Protein AF-A0A0D3I3T1-F1 (afdb_monomer_lite)

InterPro domains:
  IPR036770 Ankyrin repeat-containing domain superfamily [G3DSA:1.25.40.20] (66-417)
  IPR036770 Ankyrin repeat-containing domain superfamily [SSF48403] (87-408)
  IPR050745 Multifunctional regulatory proteins [PTHR24189] (67-410)

Sequence (497 aa):
MAERRPGEEHVLFGMAGRVDLELASVILEEWLPQAQRWRAQVVSTGERIQVRPAKLKTEIDAAAAASARAADAAAAVAAAAREHAEDDLYQACLNGDVELLSGALARGASPNLMIFNSWAEVPNGPELYEECVSVTYLACACDVSNRERVASPAEAARRGACVRRLLDFGADISHTERNNGAEGGCGRSYTRLDCVHPNNIMYVCVRRKLALCLEYLLSSLPPERRSEWLGLCENAWCCLLTRAIECSSYACLRLLLAAGADPNVKPDRTRPLLQLVAMKDVPEESGESPLAILQLLSSHGASRASVESHSLYTEETGRISLPGDPRVTAERILRLRIQAMEAAQGPPPPALARANAALDWLQTSSEWSTPLHHVALIGATRARKLLRGGADVHASSGDGPSPLSLANDLHAAGHAAVGPLGDQHVCEVARLVRAAAEPWTPQTHELFPDAARAHACDLLWPLARLANDPRLAGGPPQSAFVHAVLSHAITRGRPIA

Foldseek 3Di:
DDDDDDDDDDDDDPDPDPDPVVVVVVCCPVVVVVVVVVVVVCVPPVDPPPPPVVVVVVVVVVVVVVVVVVVVVVVVVLVVLQVVLQVLCLVCLQQLPLVSNVVSVVSVHQLQDWDFPQPPCPPDDPDGDGDTDGSLCSLLPPPPPDPDDLQDPVRLVSSLSSNLVSVVSPHDQPDDDDPPDDPDDDDDDDPDDPADDCSNSLNSCLLSLSLSSNLSVLVPDDLVCLCVVQVRPPQLQRHSLLSNLVNVNPSSNLSSLVSPRQQQRRSHVQDRSLLSLLLDPDPCVSPDDSLVVNVSSVVSPHDPVSHVVSVPVVVVVPDDDDPPPVVVVSNVSSVVSVVVSVVVCPPPDVVVVVVVVVVVVVVLCVQPPDPLLVLLADFPVVLLVCLQQLNDQQDGRPPHDGSLRSLVVLCVCQQVSQRPVHSVRSVNSSVLSNLSPAFDAPVNLSRAYPQLNVVLVVVVVVLVVVQPDPVCVPPDHSVCCRPPPSSVVRDRPDPPD

pLDDT: mean 71.01, std 19.5, range [26.64, 96.12]

Organism: Emiliania huxleyi (strain CCMP1516) (NCBI:txid280463)

Radius of gyration: 40.76 Å; chains: 1; bounding box: 96×96×100 Å

Secondary structure (DSSP, 8-state):
--------------------HHHHHHHHHHHHHHHHHHHHHHHHH-------HHHHHHHHHHHHHHHHHHHHHHHHHHHHHHHHHHHHHHHHHHHT-HHHHHHHHHTT--TTPEEEEE----TT-S---EEEEEHHHHHHH--SS-TT----HHHHHHHHHHHHHHHHTT--TT----------S------------TT-HHHHHHHTT-HHHHHHHHHHS-HHHHHHHHH--SSGGG-HHHHHHHTT-HHHHHHHHHTT--TT--TTSS--HHHHHHH----GGGSS-HHHHHHHHHHTT--SHHHHTHHHHTTTT-----TT-HHHHHHHHHHHHHHHHHHHH-SPPHHHHHHHHHHHHHHHHTT--SGGG-TTTS-HHHHHHHHHTT--SS--STTSPPHHHHHHHHHHHGGG---TT-HHHHHHHHHHHHHHHSPP-TTTGGGS-HHHHHHHHHHHHHHHHHHT-GGGTTSPPHHHHIIIIIHHH--SS----

Structure (mmCIF, N/CA/C/O backbone):
data_AF-A0A0D3I3T1-F1
#
_entry.id   AF-A0A0D3I3T1-F1
#
loop_
_atom_site.group_PDB
_atom_site.id
_atom_site.type_symbol
_atom_site.label_atom_id
_atom_site.label_alt_id
_atom_site.label_comp_id
_atom_site.label_asym_id
_atom_site.label_entity_id
_atom_site.label_seq_id
_atom_site.pdbx_PDB_ins_code
_atom_site.Cartn_x
_atom_site.Cartn_y
_atom_site.Cartn_z
_atom_site.occupancy
_atom_site.B_iso_or_equiv
_atom_site.auth_seq_id
_atom_site.auth_comp_id
_atom_site.auth_asym_id
_atom_site.auth_atom_id
_atom_site.pdbx_PDB_model_num
ATOM 1 N N . MET A 1 1 ? -61.893 -48.061 -14.935 1.00 34.00 1 MET A N 1
ATOM 2 C CA . MET A 1 1 ? -60.635 -48.377 -14.229 1.00 34.00 1 MET A CA 1
ATOM 3 C C . MET A 1 1 ? -60.004 -47.064 -13.801 1.00 34.00 1 MET A C 1
ATOM 5 O O . MET A 1 1 ? -59.701 -46.263 -14.668 1.00 34.00 1 MET A O 1
ATOM 9 N N . ALA A 1 2 ? -59.934 -46.865 -12.482 1.00 38.72 2 ALA A N 1
ATOM 10 C CA . ALA A 1 2 ? -59.168 -45.877 -11.712 1.00 38.72 2 ALA A CA 1
ATOM 11 C C . ALA A 1 2 ? -58.938 -44.473 -12.313 1.00 38.72 2 ALA A C 1
ATOM 13 O O . ALA A 1 2 ? -57.983 -44.227 -13.045 1.00 38.72 2 ALA A O 1
ATOM 14 N N . GLU A 1 3 ? -59.783 -43.542 -11.872 1.00 37.28 3 GLU A N 1
ATOM 15 C CA . GLU A 1 3 ? -59.591 -42.093 -11.911 1.00 37.28 3 GLU A CA 1
ATOM 16 C C . GLU A 1 3 ? -58.517 -41.646 -10.902 1.00 37.28 3 GLU A C 1
ATOM 18 O O . GLU A 1 3 ? -58.516 -42.095 -9.756 1.00 37.28 3 GLU A O 1
ATOM 23 N N . ARG A 1 4 ? -57.665 -40.690 -11.292 1.00 35.44 4 ARG A N 1
ATOM 24 C CA . ARG A 1 4 ? -57.062 -39.702 -10.381 1.00 35.44 4 ARG A CA 1
ATOM 25 C C . ARG A 1 4 ? -56.921 -38.368 -11.116 1.00 35.44 4 ARG A C 1
ATOM 27 O O . ARG A 1 4 ? -56.142 -38.260 -12.058 1.00 35.44 4 ARG A O 1
ATOM 34 N N . ARG A 1 5 ? -57.675 -37.360 -10.673 1.00 36.78 5 ARG A N 1
ATOM 35 C CA . ARG A 1 5 ? -57.412 -35.938 -10.941 1.00 36.78 5 ARG A CA 1
ATOM 36 C C . ARG A 1 5 ? -56.677 -35.359 -9.724 1.00 36.78 5 ARG A C 1
ATOM 38 O O . ARG A 1 5 ? -57.127 -35.624 -8.613 1.00 36.78 5 ARG A O 1
ATOM 45 N N . PRO A 1 6 ? -55.587 -34.592 -9.892 1.00 35.50 6 PRO A N 1
ATOM 46 C CA . PRO A 1 6 ? -54.998 -33.811 -8.816 1.00 35.50 6 PRO A CA 1
ATOM 47 C C . PRO A 1 6 ? -55.590 -32.399 -8.856 1.00 35.50 6 PRO A C 1
ATOM 49 O O . PRO A 1 6 ? -55.393 -31.656 -9.816 1.00 35.50 6 PRO A O 1
ATOM 52 N N . GLY A 1 7 ? -56.348 -32.046 -7.829 1.00 37.69 7 GLY A N 1
ATOM 53 C CA . GLY A 1 7 ? -56.941 -30.726 -7.695 1.00 37.69 7 GLY A CA 1
ATOM 54 C C . GLY A 1 7 ? -57.841 -30.698 -6.480 1.00 37.69 7 GLY A C 1
ATOM 55 O O . GLY A 1 7 ? -59.024 -30.950 -6.631 1.00 37.69 7 GLY A O 1
ATOM 56 N N . GLU A 1 8 ? -57.232 -30.481 -5.316 1.00 35.25 8 GLU A N 1
ATOM 57 C CA . GLU A 1 8 ? -57.795 -29.936 -4.072 1.00 35.25 8 GLU A CA 1
ATOM 58 C C . GLU A 1 8 ? -56.869 -30.357 -2.933 1.00 35.25 8 GLU A C 1
ATOM 60 O O . GLU A 1 8 ? -56.811 -31.529 -2.591 1.00 35.25 8 GLU A O 1
ATOM 65 N N . GLU A 1 9 ? -56.084 -29.410 -2.423 1.00 32.06 9 GLU A N 1
ATOM 66 C CA . GLU A 1 9 ? -55.739 -29.253 -1.005 1.00 32.06 9 GLU A CA 1
ATOM 67 C C . GLU A 1 9 ? -54.671 -28.159 -0.910 1.00 32.06 9 GLU A C 1
ATOM 69 O O . GLU A 1 9 ? -53.592 -28.293 -1.476 1.00 32.06 9 GLU A O 1
ATOM 74 N N . HIS A 1 10 ? -55.039 -27.039 -0.279 1.00 32.44 10 HIS A N 1
ATOM 75 C CA . HIS A 1 10 ? -54.213 -26.147 0.552 1.00 32.44 10 HIS A CA 1
ATOM 76 C C . HIS A 1 10 ? -54.800 -24.730 0.566 1.00 32.44 10 HIS A C 1
ATOM 78 O O . HIS A 1 10 ? -54.252 -23.817 -0.040 1.00 32.44 10 HIS A O 1
ATOM 84 N N . VAL A 1 11 ? -55.884 -24.532 1.324 1.00 31.34 11 VAL A N 1
ATOM 85 C CA . VAL A 1 11 ? -56.138 -23.271 2.040 1.00 31.34 11 VAL A CA 1
ATOM 86 C C . VAL A 1 11 ? -56.821 -23.614 3.372 1.00 31.34 11 VAL A C 1
ATOM 88 O O . VAL A 1 11 ? -57.722 -24.445 3.392 1.00 31.34 11 VAL A O 1
ATOM 91 N N . LEU A 1 12 ? -56.401 -22.920 4.441 1.00 27.12 12 LEU A N 1
ATOM 92 C CA . LEU A 1 12 ? -56.910 -22.890 5.829 1.00 27.12 12 LEU A CA 1
ATOM 93 C C . LEU A 1 12 ? -56.202 -23.799 6.853 1.00 27.12 12 LEU A C 1
ATOM 95 O O . LEU A 1 12 ? -56.675 -24.875 7.179 1.00 27.12 12 LEU A O 1
ATOM 99 N N . PHE A 1 13 ? -55.106 -23.294 7.432 1.00 27.11 13 PHE A N 1
ATOM 100 C CA . PHE A 1 13 ? -55.008 -23.012 8.878 1.00 27.11 13 PHE A CA 1
ATOM 101 C C . PHE A 1 13 ? -53.781 -22.117 9.128 1.00 27.11 13 PHE A C 1
ATOM 103 O O . PHE A 1 13 ? -52.691 -22.566 9.466 1.00 27.11 13 PHE A O 1
ATOM 110 N N . GLY A 1 14 ? -53.959 -20.814 8.910 1.00 30.58 14 GLY A N 1
ATOM 111 C CA . GLY A 1 14 ? -53.057 -19.795 9.431 1.00 30.58 14 GLY A CA 1
ATOM 112 C C . GLY A 1 14 ? -53.609 -19.288 10.756 1.00 30.58 14 GLY A C 1
ATOM 113 O O . GLY A 1 14 ? -54.561 -18.525 10.730 1.00 30.58 14 GLY A O 1
ATOM 114 N N . MET A 1 15 ? -53.035 -19.740 11.874 1.00 26.64 15 MET A N 1
ATOM 115 C CA . MET A 1 15 ? -52.923 -19.030 13.161 1.00 26.64 15 MET A CA 1
ATOM 116 C C . MET A 1 15 ? -51.925 -19.802 14.039 1.00 26.64 15 MET A C 1
ATOM 118 O O . MET A 1 15 ? -52.299 -20.547 14.938 1.00 26.64 15 MET A O 1
ATOM 122 N N . ALA A 1 16 ? -50.632 -19.654 13.748 1.00 29.39 16 ALA A N 1
ATOM 123 C CA . ALA A 1 16 ? -49.570 -20.060 14.663 1.00 29.39 16 ALA A CA 1
ATOM 124 C C . ALA A 1 16 ? -49.282 -18.886 15.608 1.00 29.39 16 ALA A C 1
ATOM 126 O O . ALA A 1 16 ? -48.418 -18.052 15.343 1.00 29.39 16 ALA A O 1
ATOM 127 N N . GLY A 1 17 ? -50.046 -18.795 16.697 1.00 30.80 17 GLY A N 1
ATOM 128 C CA . GLY A 1 17 ? -49.592 -18.061 17.873 1.00 30.80 17 GLY A CA 1
ATOM 129 C C . GLY A 1 17 ? -48.425 -18.831 18.483 1.00 30.80 17 GLY A C 1
ATOM 130 O O . GLY A 1 17 ? -48.539 -20.039 18.691 1.00 30.80 17 GLY A O 1
ATOM 131 N N . ARG A 1 18 ? -47.294 -18.158 18.721 1.00 33.62 18 ARG A N 1
ATOM 132 C CA . ARG A 1 18 ? -46.174 -18.712 19.492 1.00 33.62 18 ARG A CA 1
ATOM 133 C C . ARG A 1 18 ? -46.713 -19.140 20.857 1.00 33.62 18 ARG A C 1
ATOM 135 O O . ARG A 1 18 ? -47.002 -18.291 21.691 1.00 33.62 18 ARG A O 1
ATOM 142 N N . VAL A 1 19 ? -46.886 -20.442 21.058 1.00 35.81 19 VAL A N 1
ATOM 143 C CA . VAL A 1 19 ? -47.035 -20.998 22.401 1.00 35.81 19 VAL A CA 1
ATOM 144 C C . VAL A 1 19 ? -45.646 -20.958 23.013 1.00 35.81 19 VAL A C 1
ATOM 146 O O . VAL A 1 19 ? -44.702 -21.508 22.445 1.00 35.81 19 VAL A O 1
ATOM 149 N N . ASP A 1 20 ? -45.529 -20.235 24.118 1.00 41.88 20 ASP A N 1
ATOM 150 C CA . ASP A 1 20 ? -44.298 -20.098 24.878 1.00 41.88 20 ASP A CA 1
ATOM 151 C C . ASP A 1 20 ? -43.819 -21.491 25.315 1.00 41.88 20 ASP A C 1
ATOM 153 O O . ASP A 1 20 ? -44.543 -22.224 25.997 1.00 41.88 20 ASP A O 1
ATOM 157 N N . LEU A 1 21 ? -42.635 -21.902 24.855 1.00 37.28 21 LEU A N 1
ATOM 158 C CA . LEU A 1 21 ? -42.094 -23.242 25.114 1.00 37.28 21 LEU A CA 1
ATOM 159 C C . LEU A 1 21 ? -41.827 -23.462 26.613 1.00 37.28 21 LEU A C 1
ATOM 161 O O . LEU A 1 21 ? -41.865 -24.606 27.064 1.00 37.28 21 LEU A O 1
ATOM 165 N N . GLU A 1 22 ? -41.650 -22.386 27.388 1.00 38.66 22 GLU A N 1
ATOM 166 C CA . GLU A 1 22 ? -41.578 -22.442 28.853 1.00 38.66 22 GLU A CA 1
ATOM 167 C C . GLU A 1 22 ? -42.944 -22.692 29.504 1.00 38.66 22 GLU A C 1
ATOM 169 O O . GLU A 1 22 ? -43.049 -23.473 30.446 1.00 38.66 22 GLU A O 1
ATOM 174 N N . LEU A 1 23 ? -44.031 -22.125 28.970 1.00 40.09 23 LEU A N 1
ATOM 175 C CA . LEU A 1 23 ? -45.375 -22.410 29.483 1.00 40.09 23 LEU A CA 1
ATOM 176 C C . LEU A 1 23 ? -45.778 -23.861 29.174 1.00 40.09 23 LEU A C 1
ATOM 178 O O . LEU A 1 23 ? -46.395 -24.532 30.001 1.00 40.09 23 LEU A O 1
ATOM 182 N N . ALA A 1 24 ? -45.384 -24.376 28.006 1.00 36.97 24 ALA A N 1
ATOM 183 C CA . ALA A 1 24 ? -45.592 -25.775 27.645 1.00 36.97 24 ALA A CA 1
ATOM 184 C C . ALA A 1 24 ? -44.777 -26.742 28.526 1.00 36.97 24 ALA A C 1
ATOM 186 O O . ALA A 1 24 ? -45.283 -27.818 28.847 1.00 36.97 24 ALA A O 1
ATOM 187 N N . SER A 1 25 ? -43.558 -26.374 28.948 1.00 38.66 25 SER A N 1
ATOM 188 C CA . SER A 1 25 ? -42.744 -27.213 29.838 1.00 38.66 25 SER A CA 1
ATOM 189 C C . SER A 1 25 ? -43.266 -27.212 31.275 1.00 38.66 25 SER A C 1
ATOM 191 O O . SER A 1 25 ? -43.382 -28.285 31.857 1.00 38.66 25 SER A O 1
ATOM 193 N N . VAL A 1 26 ? -43.697 -26.065 31.815 1.00 46.62 26 VAL A N 1
ATOM 194 C CA . VAL A 1 26 ? -44.298 -25.980 33.161 1.00 46.62 26 VAL A CA 1
ATOM 195 C C . VAL A 1 26 ? -45.619 -26.751 33.225 1.00 46.62 26 VAL A C 1
ATOM 197 O O . VAL A 1 26 ? -45.852 -27.511 34.167 1.00 46.62 26 VAL A O 1
ATOM 200 N N . ILE A 1 27 ? -46.461 -26.645 32.189 1.00 45.12 27 ILE A N 1
ATOM 201 C CA . ILE A 1 27 ? -47.689 -27.446 32.089 1.00 45.12 27 ILE A CA 1
ATOM 202 C C . ILE A 1 27 ? -47.347 -28.942 32.017 1.00 45.12 27 ILE A C 1
ATOM 204 O O . ILE A 1 27 ? -47.999 -29.750 32.674 1.00 45.12 27 ILE A O 1
ATOM 208 N N . LEU A 1 28 ? -46.318 -29.337 31.263 1.00 43.00 28 LEU A N 1
ATOM 209 C CA . LEU A 1 28 ? -45.914 -30.741 31.165 1.00 43.00 28 LEU A CA 1
ATOM 210 C C . LEU A 1 28 ? -45.266 -31.278 32.449 1.00 43.00 28 LEU A C 1
ATOM 212 O O . LEU A 1 28 ? -45.499 -32.435 32.781 1.00 43.00 28 LEU A O 1
ATOM 216 N N . GLU A 1 29 ? -44.500 -30.488 33.197 1.00 48.00 29 GLU A N 1
ATOM 217 C CA . GLU A 1 29 ? -43.812 -30.966 34.402 1.00 48.00 29 GLU A CA 1
ATOM 218 C C . GLU A 1 29 ? -44.704 -30.983 35.648 1.00 48.00 29 GLU A C 1
ATOM 220 O O . GLU A 1 29 ? -44.623 -31.931 36.431 1.00 48.00 29 GLU A O 1
ATOM 225 N N . GLU A 1 30 ? -45.608 -30.014 35.823 1.00 55.38 30 GLU A N 1
ATOM 226 C CA . GLU A 1 30 ? -46.513 -30.011 36.981 1.00 55.38 30 GLU A CA 1
ATOM 227 C C . GLU A 1 30 ? -47.746 -30.899 36.778 1.00 55.38 30 GLU A C 1
ATOM 229 O O . GLU A 1 30 ? -48.161 -31.611 37.701 1.00 55.38 30 GLU A O 1
ATOM 234 N N . TRP A 1 31 ? -48.335 -30.916 35.576 1.00 59.38 31 TRP A N 1
ATOM 235 C CA . TRP A 1 31 ? -49.592 -31.641 35.364 1.00 59.38 31 TRP A CA 1
ATOM 236 C C . TRP A 1 31 ? -49.393 -33.107 35.008 1.00 59.38 31 TRP A C 1
ATOM 238 O O . TRP A 1 31 ? -50.275 -33.913 35.300 1.00 59.38 31 TRP A O 1
ATOM 248 N N . LEU A 1 32 ? -48.263 -33.505 34.417 1.00 59.28 32 LEU A N 1
ATOM 249 C CA . LEU A 1 32 ? -48.052 -34.901 34.029 1.00 59.28 32 LEU A CA 1
ATOM 250 C C . LEU A 1 32 ? -47.976 -35.851 35.240 1.00 59.28 32 LEU A C 1
ATOM 252 O O . LEU A 1 32 ? -48.652 -36.882 35.197 1.00 59.28 32 LEU A O 1
ATOM 256 N N . PRO A 1 33 ? -47.285 -35.531 36.354 1.00 68.38 33 PRO A N 1
ATOM 257 C CA . PRO A 1 33 ? -47.314 -36.364 37.556 1.00 68.38 33 PRO A CA 1
ATOM 258 C C . PRO A 1 33 ? -48.707 -36.422 38.197 1.00 68.38 33 PRO A C 1
ATOM 260 O O . PRO A 1 33 ? -49.120 -37.471 38.696 1.00 68.38 33 PRO A O 1
ATOM 263 N N . GLN A 1 34 ? -49.462 -35.321 38.166 1.00 65.25 34 GLN A N 1
ATOM 264 C CA . GLN A 1 34 ? -50.821 -35.259 38.714 1.00 65.25 34 GLN A CA 1
ATOM 265 C C . GLN A 1 34 ? -51.820 -36.046 37.854 1.00 65.25 34 GLN A C 1
ATOM 267 O O . GLN A 1 34 ? -52.599 -36.838 38.383 1.00 65.25 34 GLN A O 1
ATOM 272 N N . ALA A 1 35 ? -51.723 -35.929 36.530 1.00 54.09 35 ALA A N 1
ATOM 273 C CA . ALA A 1 35 ? -52.488 -36.710 35.567 1.00 54.09 35 ALA A CA 1
ATOM 274 C C . ALA A 1 35 ? -52.142 -38.205 35.648 1.00 54.09 35 ALA A C 1
ATOM 276 O O . ALA A 1 35 ? -53.032 -39.050 35.555 1.00 54.09 35 ALA A O 1
ATOM 277 N N . GLN A 1 36 ? -50.873 -38.554 35.884 1.00 65.31 36 GLN A N 1
ATOM 278 C CA . GLN A 1 36 ? -50.443 -39.934 36.121 1.00 65.31 36 GLN A CA 1
ATOM 279 C C . GLN A 1 36 ? -50.979 -40.487 37.449 1.00 65.31 36 GLN A C 1
ATOM 281 O O . GLN A 1 36 ? -51.445 -41.626 37.476 1.00 65.31 36 GLN A O 1
ATOM 286 N N . ARG A 1 37 ? -51.002 -39.688 38.527 1.00 66.81 37 ARG A N 1
ATOM 287 C CA . ARG A 1 37 ? -51.642 -40.069 39.801 1.00 66.81 37 ARG A CA 1
ATOM 288 C C . ARG A 1 37 ? -53.148 -40.258 39.646 1.00 66.81 37 ARG A C 1
ATOM 290 O O . ARG A 1 37 ? -53.671 -41.264 40.113 1.00 66.81 37 ARG A O 1
ATOM 297 N N . TRP A 1 38 ? -53.834 -39.360 38.939 1.00 57.38 38 TRP A N 1
ATOM 298 C CA . TRP A 1 38 ? -55.258 -39.514 38.628 1.00 57.38 38 TRP A CA 1
ATOM 299 C C . TRP A 1 38 ? -55.526 -40.762 37.795 1.00 57.38 38 TRP A C 1
ATOM 301 O O . TRP A 1 38 ? -56.447 -41.515 38.096 1.00 57.38 38 TRP A O 1
ATOM 311 N N . ARG A 1 39 ? -54.684 -41.044 36.798 1.00 53.66 39 ARG A N 1
ATOM 312 C CA . ARG A 1 39 ? -54.795 -42.257 35.986 1.00 53.66 39 ARG A CA 1
ATOM 313 C C . ARG A 1 39 ? -54.578 -43.520 36.822 1.00 53.66 39 ARG A C 1
ATOM 315 O O . ARG A 1 39 ? -55.339 -44.468 36.670 1.00 53.66 39 ARG A O 1
ATOM 322 N N . ALA A 1 40 ? -53.607 -43.523 37.734 1.00 63.38 40 ALA A N 1
ATOM 323 C CA . ALA A 1 40 ? -53.365 -44.639 38.650 1.00 63.38 40 ALA A CA 1
ATOM 324 C C . ALA A 1 40 ? -54.521 -44.845 39.646 1.00 63.38 40 ALA A C 1
ATOM 326 O O . ALA A 1 40 ? -54.896 -45.981 39.924 1.00 63.38 40 ALA A O 1
ATOM 327 N N . GLN A 1 41 ? -55.123 -43.759 40.136 1.00 57.47 41 GLN A N 1
ATOM 328 C CA . GLN A 1 41 ? -56.245 -43.800 41.073 1.00 57.47 41 GLN A CA 1
ATOM 329 C C . GLN A 1 41 ? -57.551 -44.255 40.401 1.00 57.47 41 GLN A C 1
ATOM 331 O O . GLN A 1 41 ? -58.281 -45.056 40.973 1.00 57.47 41 GLN A O 1
ATOM 336 N N . VAL A 1 42 ? -57.813 -43.829 39.159 1.00 52.62 42 VAL A N 1
ATOM 337 C CA . VAL A 1 42 ? -58.958 -44.300 38.352 1.00 52.62 42 VAL A CA 1
ATOM 338 C C . VAL A 1 42 ? -58.826 -45.786 38.002 1.00 52.62 42 VAL A C 1
ATOM 340 O O . VAL A 1 42 ? -59.821 -46.507 37.966 1.00 52.62 42 VAL A O 1
ATOM 343 N N . VAL A 1 43 ? -57.600 -46.263 37.765 1.00 61.03 43 VAL A N 1
ATOM 344 C CA . VAL A 1 43 ? -57.332 -47.681 37.484 1.00 61.03 43 VAL A CA 1
ATOM 345 C C . VAL A 1 43 ? -57.477 -48.552 38.738 1.00 61.03 43 VAL A C 1
ATOM 347 O O . VAL A 1 43 ? -57.888 -49.703 38.614 1.00 61.03 43 VAL A O 1
ATOM 350 N N . SER A 1 44 ? -57.182 -48.035 39.936 1.00 54.41 44 SER A N 1
ATOM 351 C CA . SER A 1 44 ? -57.206 -48.836 41.168 1.00 54.41 44 SER A CA 1
ATOM 352 C C . SER A 1 44 ? -58.573 -48.928 41.851 1.00 54.41 44 SER A C 1
ATOM 354 O O . SER A 1 44 ? -58.830 -49.928 42.517 1.00 54.41 44 SER A O 1
ATOM 356 N N . THR A 1 45 ? -59.462 -47.940 41.695 1.00 55.41 45 THR A N 1
ATOM 357 C CA . THR A 1 45 ? -60.760 -47.931 42.401 1.00 55.41 45 THR A CA 1
ATOM 358 C C . THR A 1 45 ? -61.943 -48.408 41.562 1.00 55.41 45 THR A C 1
ATOM 360 O O . THR A 1 45 ? -62.996 -48.698 42.124 1.00 55.41 45 THR A O 1
ATOM 363 N N . GLY A 1 46 ? -61.815 -48.506 40.232 1.00 44.66 46 GLY A N 1
ATOM 364 C CA . GLY A 1 46 ? -62.894 -48.967 39.342 1.00 44.66 46 GLY A CA 1
ATOM 365 C C . GLY A 1 46 ? -64.133 -48.056 39.291 1.00 44.66 46 GLY A C 1
ATOM 366 O O . GLY A 1 46 ? -65.071 -48.330 38.541 1.00 44.66 46 GLY A O 1
ATOM 367 N N . GLU A 1 47 ? -64.148 -46.955 40.045 1.00 45.81 47 GLU A N 1
ATOM 368 C CA . GLU A 1 47 ? -65.221 -45.970 40.020 1.00 45.81 47 GLU A CA 1
ATOM 369 C C . GLU A 1 47 ? -65.080 -45.064 38.793 1.00 45.81 47 GLU A C 1
ATOM 371 O O . GLU A 1 47 ? -64.076 -44.376 38.594 1.00 45.81 47 GLU A O 1
ATOM 376 N N . ARG A 1 48 ? -66.131 -45.022 37.965 1.00 46.59 48 ARG A N 1
ATOM 377 C CA . ARG A 1 48 ? -66.298 -43.987 36.939 1.00 46.59 48 ARG A CA 1
ATOM 378 C C . ARG A 1 48 ? -66.433 -42.636 37.637 1.00 46.59 48 ARG A C 1
ATOM 380 O O . ARG A 1 48 ? -67.536 -42.233 38.001 1.00 46.59 48 ARG A O 1
ATOM 387 N N . ILE A 1 49 ? -65.322 -41.923 37.796 1.00 51.03 49 ILE A N 1
ATOM 388 C CA . ILE A 1 49 ? -65.335 -40.543 38.275 1.00 51.03 49 ILE A CA 1
ATOM 389 C C . ILE A 1 49 ? -66.083 -39.706 37.229 1.00 51.03 49 ILE A C 1
ATOM 391 O O . ILE A 1 49 ? -65.553 -39.394 36.163 1.00 51.03 49 ILE A O 1
ATOM 395 N N . GLN A 1 50 ? -67.338 -39.348 37.516 1.00 53.09 50 GLN A N 1
ATOM 396 C CA . GLN A 1 50 ? -68.041 -38.300 36.781 1.00 53.09 50 GLN A CA 1
ATOM 397 C C . GLN A 1 50 ? -67.385 -36.963 37.132 1.00 53.09 50 GLN A C 1
ATOM 399 O O . GLN A 1 50 ? -67.834 -36.240 38.023 1.00 53.09 50 GLN A O 1
ATOM 404 N N . VAL A 1 51 ? -66.296 -36.630 36.441 1.00 51.00 51 VAL A N 1
ATOM 405 C CA . VAL A 1 51 ? -65.734 -35.283 36.494 1.00 51.00 51 VAL A CA 1
ATOM 406 C C . VAL A 1 51 ? -66.779 -34.362 35.880 1.00 51.00 51 VAL A C 1
ATOM 408 O O . VAL A 1 51 ? -67.007 -34.392 34.673 1.00 51.00 51 VAL A O 1
ATOM 411 N N . ARG A 1 52 ? -67.472 -33.580 36.715 1.00 61.06 52 ARG A N 1
ATOM 412 C CA . ARG A 1 52 ? -68.411 -32.559 36.239 1.00 61.06 52 ARG A CA 1
ATOM 4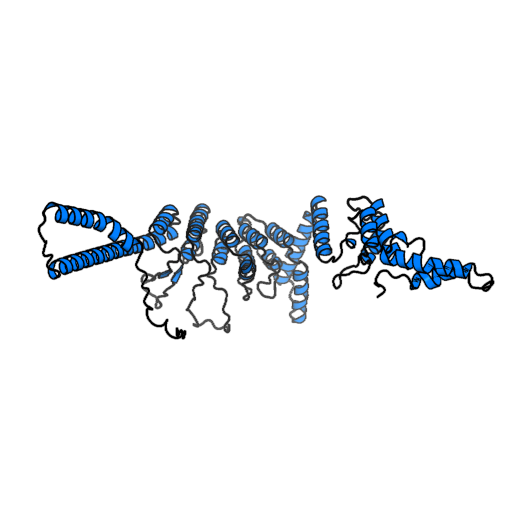13 C C . ARG A 1 52 ? -67.593 -31.523 35.460 1.00 61.06 52 ARG A C 1
ATOM 415 O O . ARG A 1 52 ? -66.838 -30.789 36.102 1.00 61.06 52 ARG A O 1
ATOM 422 N N . PRO A 1 53 ? -67.735 -31.420 34.125 1.00 66.25 53 PRO A N 1
ATOM 423 C CA . PRO A 1 53 ? -66.850 -30.596 33.294 1.00 66.25 53 PRO A CA 1
ATOM 424 C C . PRO A 1 53 ? -66.826 -29.125 33.727 1.00 66.25 53 PRO A C 1
ATOM 426 O O . PRO A 1 53 ? -65.802 -28.458 33.625 1.00 66.25 53 PRO A O 1
ATOM 429 N N . ALA A 1 54 ? -67.941 -28.645 34.286 1.00 70.62 54 ALA A N 1
ATOM 430 C CA . ALA A 1 54 ? -68.067 -27.295 34.819 1.00 70.62 54 ALA A CA 1
ATOM 431 C C . ALA A 1 54 ? -67.105 -27.005 35.985 1.00 70.62 54 ALA A C 1
ATOM 433 O O . ALA A 1 54 ? -66.532 -25.923 36.022 1.00 70.62 54 ALA A O 1
ATOM 434 N N . LYS A 1 55 ? -66.889 -27.961 36.904 1.00 74.75 55 LYS A N 1
ATOM 435 C CA . LYS A 1 55 ? -66.020 -27.757 38.075 1.00 74.75 55 LYS A CA 1
ATOM 436 C C . LYS A 1 55 ? -64.539 -27.730 37.680 1.00 74.75 55 LYS A C 1
ATOM 438 O O . LYS A 1 55 ? -63.797 -26.869 38.139 1.00 74.75 55 LYS A O 1
ATOM 443 N N . LEU A 1 56 ? -64.139 -28.625 36.774 1.00 70.88 56 LEU A N 1
ATOM 444 C CA . LEU A 1 56 ? -62.771 -28.659 36.252 1.00 70.88 56 LEU A CA 1
ATOM 445 C C . LEU A 1 56 ? -62.445 -27.379 35.469 1.00 70.88 56 LEU A C 1
ATOM 447 O O . LEU A 1 56 ? -61.375 -26.808 35.646 1.00 70.88 56 LEU A O 1
ATOM 451 N N . LYS A 1 57 ? -63.392 -26.889 34.658 1.00 75.44 57 LYS A N 1
ATOM 452 C CA . LYS A 1 57 ? -63.232 -25.621 33.940 1.00 75.44 57 LYS A CA 1
ATOM 453 C C . LYS A 1 57 ? -63.036 -24.444 34.901 1.00 75.44 57 LYS A C 1
ATOM 455 O O . LYS A 1 57 ? -62.099 -23.682 34.718 1.00 75.44 57 LYS A O 1
ATOM 460 N N . THR A 1 58 ? -63.844 -24.337 35.960 1.00 79.94 58 THR A N 1
ATOM 461 C CA . THR A 1 58 ? -63.682 -23.257 36.951 1.00 79.94 58 THR A CA 1
ATOM 462 C C . THR A 1 58 ? -62.351 -23.307 37.699 1.00 79.94 58 THR A C 1
ATOM 464 O O . THR A 1 58 ? -61.806 -22.258 38.022 1.00 79.94 58 THR A O 1
ATOM 467 N N . GLU A 1 59 ? -61.811 -24.497 37.969 1.00 76.50 59 GLU A N 1
ATOM 468 C CA . GLU A 1 59 ? -60.508 -24.646 38.633 1.00 76.50 59 GLU A CA 1
ATOM 469 C C . GLU A 1 59 ? -59.346 -24.291 37.690 1.00 76.50 59 GLU A C 1
ATOM 471 O O . GLU A 1 59 ? -58.418 -23.602 38.111 1.00 76.50 59 GLU A O 1
ATOM 476 N N . ILE A 1 60 ? -59.430 -24.670 36.408 1.00 75.19 60 ILE A N 1
ATOM 477 C CA . ILE A 1 60 ? -58.465 -24.264 35.370 1.00 75.19 60 ILE A CA 1
ATOM 478 C C . ILE A 1 60 ? -58.490 -22.746 35.172 1.00 75.19 60 ILE A C 1
ATOM 480 O O . ILE A 1 60 ? -57.437 -22.111 35.191 1.00 75.19 60 ILE A O 1
ATOM 484 N N . ASP A 1 61 ? -59.678 -22.153 35.039 1.00 81.19 61 ASP A N 1
ATOM 485 C CA . ASP A 1 61 ? -59.836 -20.708 34.852 1.00 81.19 61 ASP A CA 1
ATOM 486 C C . ASP A 1 61 ? -59.309 -19.933 36.081 1.00 81.19 61 ASP A C 1
ATOM 488 O O . ASP A 1 61 ? -58.647 -18.903 35.940 1.00 81.19 61 ASP A O 1
ATOM 492 N N . ALA A 1 62 ? -59.527 -20.448 37.299 1.00 81.75 62 ALA A N 1
ATOM 493 C CA . ALA A 1 62 ? -58.998 -19.857 38.529 1.00 81.75 62 ALA A CA 1
ATOM 494 C C . ALA A 1 62 ? -57.466 -19.966 38.635 1.00 81.75 62 ALA A C 1
ATOM 496 O O . ALA A 1 62 ? -56.818 -19.005 39.058 1.00 81.75 62 ALA A O 1
ATOM 497 N N . ALA A 1 63 ? -56.881 -21.100 38.234 1.00 74.56 63 ALA A N 1
ATOM 498 C CA . ALA A 1 63 ? -55.431 -21.289 38.196 1.00 74.56 63 ALA A CA 1
ATOM 499 C C . ALA A 1 63 ? -54.772 -20.382 37.145 1.00 74.56 63 ALA A C 1
ATOM 501 O O . ALA A 1 63 ? -53.772 -19.729 37.441 1.00 74.56 63 ALA A O 1
ATOM 502 N N . ALA A 1 64 ? -55.380 -20.253 35.962 1.00 76.75 64 ALA A N 1
ATOM 503 C CA . ALA A 1 64 ? -54.934 -19.326 34.925 1.00 76.75 64 ALA A CA 1
ATOM 504 C C . ALA A 1 64 ? -54.988 -17.866 35.412 1.00 76.75 64 ALA A C 1
ATOM 506 O O . ALA A 1 64 ? -54.024 -17.122 35.246 1.00 76.75 64 ALA A O 1
ATOM 507 N N . ALA A 1 65 ? -56.063 -17.464 36.099 1.00 84.19 65 ALA A N 1
ATOM 508 C CA . ALA A 1 65 ? -56.183 -16.123 36.678 1.00 84.19 65 ALA A CA 1
ATOM 509 C C . ALA A 1 65 ? -55.213 -15.869 37.851 1.00 84.19 65 ALA A C 1
ATOM 511 O O . ALA A 1 65 ? -54.827 -14.727 38.108 1.00 84.19 65 ALA A O 1
ATOM 512 N N . ALA A 1 66 ? -54.833 -16.901 38.608 1.00 81.88 66 ALA A N 1
ATOM 513 C CA . ALA A 1 66 ? -53.805 -16.794 39.644 1.00 81.88 66 ALA A CA 1
ATOM 514 C C . ALA A 1 66 ? -52.401 -16.660 39.033 1.00 81.88 66 ALA A C 1
ATOM 516 O O . ALA A 1 66 ? -51.637 -15.801 39.467 1.00 81.88 66 ALA A O 1
ATOM 517 N N . SER A 1 67 ? -52.101 -17.443 37.994 1.00 79.88 67 SER A N 1
ATOM 518 C CA . SER A 1 67 ? -50.848 -17.357 37.237 1.00 79.88 67 SER A CA 1
ATOM 519 C C . SER A 1 67 ? -50.686 -15.990 36.565 1.00 79.88 67 SER A C 1
ATOM 521 O O . SER A 1 67 ? -49.643 -15.361 36.725 1.00 79.88 67 SER A O 1
ATOM 523 N N . ALA A 1 68 ? -51.742 -15.464 35.934 1.00 82.69 68 ALA A N 1
ATOM 524 C CA . ALA A 1 68 ? -51.734 -14.122 35.347 1.00 82.69 68 ALA A CA 1
ATOM 525 C C . ALA A 1 68 ? -51.445 -13.031 36.395 1.00 82.69 68 ALA A C 1
ATOM 527 O O . ALA A 1 68 ? -50.559 -12.209 36.198 1.00 82.69 68 ALA A O 1
ATOM 528 N N . ARG A 1 69 ? -52.103 -13.077 37.564 1.00 86.44 69 ARG A N 1
ATOM 529 C CA . ARG A 1 69 ? -51.839 -12.116 38.654 1.00 86.44 69 ARG A CA 1
ATOM 530 C C . ARG A 1 69 ? -50.425 -12.223 39.227 1.00 86.44 69 ARG A C 1
ATOM 532 O O . ARG A 1 69 ? -49.863 -11.210 39.631 1.00 86.44 69 ARG A O 1
ATOM 539 N N . ALA A 1 70 ? -49.857 -13.427 39.283 1.00 80.62 70 ALA A N 1
ATOM 540 C CA . ALA A 1 70 ? -48.472 -13.625 39.705 1.00 80.62 70 ALA A CA 1
ATOM 541 C C . ALA A 1 70 ? -47.483 -13.055 38.674 1.00 80.62 70 ALA A C 1
ATOM 543 O O . ALA A 1 70 ? -46.503 -12.425 39.067 1.00 80.62 70 ALA A O 1
ATOM 544 N N . ALA A 1 71 ? -47.768 -13.215 37.377 1.00 80.44 71 ALA A N 1
ATOM 545 C CA . ALA A 1 71 ? -46.985 -12.609 36.304 1.00 80.44 71 ALA A CA 1
ATOM 546 C C . ALA A 1 71 ? -47.058 -11.072 36.342 1.00 80.44 71 ALA A C 1
ATOM 548 O O . ALA A 1 71 ? -46.019 -10.417 36.285 1.00 80.44 71 ALA A O 1
ATOM 549 N N . ASP A 1 72 ? -48.249 -10.498 36.542 1.00 84.81 72 ASP A N 1
ATOM 550 C CA . ASP A 1 72 ? -48.434 -9.047 36.676 1.00 84.81 72 ASP A CA 1
ATOM 551 C C . ASP A 1 72 ? -47.695 -8.490 37.904 1.00 84.81 72 ASP A C 1
ATOM 553 O O . ASP A 1 72 ? -47.035 -7.453 37.827 1.00 84.81 72 ASP A O 1
ATOM 557 N N . ALA A 1 73 ? -47.751 -9.194 39.041 1.00 82.75 73 ALA A N 1
ATOM 558 C CA . ALA A 1 73 ? -47.024 -8.805 40.248 1.00 82.75 73 ALA A CA 1
ATOM 559 C C . ALA A 1 73 ? -45.499 -8.883 40.054 1.00 82.75 73 ALA A C 1
ATOM 561 O O . ALA A 1 73 ? -44.781 -7.980 40.481 1.00 82.75 73 ALA A O 1
ATOM 562 N N . ALA A 1 74 ? -44.997 -9.922 39.379 1.00 76.88 74 ALA A N 1
ATOM 563 C CA . ALA A 1 74 ? -43.579 -10.044 39.047 1.00 76.88 74 ALA A CA 1
ATOM 564 C C . ALA A 1 74 ? -43.121 -8.934 38.085 1.00 76.88 74 ALA A C 1
ATOM 566 O O . ALA A 1 74 ? -42.055 -8.351 38.288 1.00 76.88 74 ALA A O 1
ATOM 567 N N . ALA A 1 75 ? -43.945 -8.585 37.092 1.00 78.88 75 ALA A N 1
ATOM 568 C CA . ALA A 1 75 ? -43.685 -7.474 36.181 1.00 78.88 75 ALA A CA 1
ATOM 569 C C . ALA A 1 75 ? -43.661 -6.122 36.915 1.00 78.88 75 ALA A C 1
ATOM 571 O O . ALA A 1 75 ? -42.780 -5.305 36.656 1.00 78.88 75 ALA A O 1
ATOM 572 N N . ALA A 1 76 ? -44.567 -5.902 37.874 1.00 81.25 76 ALA A N 1
ATOM 573 C CA . ALA A 1 76 ? -44.586 -4.692 38.696 1.00 81.25 76 ALA A CA 1
ATOM 574 C C . ALA A 1 76 ? -43.341 -4.573 39.596 1.00 81.25 76 ALA A C 1
ATOM 576 O O . ALA A 1 76 ? -42.752 -3.496 39.691 1.00 81.25 76 ALA A O 1
ATOM 577 N N . VAL A 1 77 ? -42.893 -5.675 40.210 1.00 81.31 77 VAL A N 1
ATOM 578 C CA . VAL A 1 77 ? -41.650 -5.699 41.005 1.00 81.31 77 VAL A CA 1
ATOM 579 C C . VAL A 1 77 ? -40.426 -5.447 40.120 1.00 81.31 77 VAL A C 1
ATOM 581 O O . VAL A 1 77 ? -39.545 -4.683 40.510 1.00 81.31 77 VAL A O 1
ATOM 584 N N . ALA A 1 78 ? -40.380 -6.028 38.918 1.00 78.38 78 ALA A N 1
ATOM 585 C CA . ALA A 1 78 ? -39.304 -5.783 37.959 1.00 78.38 78 ALA A CA 1
ATOM 586 C C . ALA A 1 78 ? -39.277 -4.323 37.470 1.00 78.38 78 ALA A C 1
ATOM 588 O O . ALA A 1 78 ? -38.200 -3.747 37.331 1.00 78.38 78 ALA A O 1
ATOM 589 N N . ALA A 1 79 ? -40.444 -3.705 37.258 1.00 78.44 79 ALA A N 1
ATOM 590 C CA . ALA A 1 79 ? -40.550 -2.298 36.878 1.00 78.44 79 ALA A CA 1
ATOM 591 C C . ALA A 1 79 ? -40.051 -1.359 37.990 1.00 78.44 79 ALA A C 1
ATOM 593 O O . ALA A 1 79 ? -39.233 -0.485 37.719 1.00 78.44 79 ALA A O 1
ATOM 594 N N . ALA A 1 80 ? -40.458 -1.587 39.244 1.00 79.94 80 ALA A N 1
ATOM 595 C CA . ALA A 1 80 ? -39.984 -0.797 40.384 1.00 79.94 80 ALA A CA 1
ATOM 596 C C . ALA A 1 80 ? -38.474 -0.982 40.637 1.00 79.94 80 ALA A C 1
ATOM 598 O O . ALA A 1 80 ? -37.759 -0.025 40.930 1.00 79.94 80 ALA A O 1
ATOM 599 N N . ALA A 1 81 ? -37.961 -2.209 40.483 1.00 80.56 81 ALA A N 1
ATOM 600 C CA . ALA A 1 81 ? -36.528 -2.480 40.583 1.00 80.56 81 ALA A CA 1
ATOM 601 C C . ALA A 1 81 ? -35.724 -1.770 39.483 1.00 80.56 81 ALA A C 1
ATOM 603 O O . ALA A 1 81 ? -34.596 -1.344 39.731 1.00 80.56 81 ALA A O 1
ATOM 604 N N . ARG A 1 82 ? -36.306 -1.623 38.287 1.00 83.69 82 ARG A N 1
ATOM 605 C CA . ARG A 1 82 ? -35.698 -0.903 37.169 1.00 83.69 82 ARG A CA 1
ATOM 606 C C . ARG A 1 82 ? -35.645 0.605 37.406 1.00 83.69 82 ARG A C 1
ATOM 608 O O . ARG A 1 82 ? -34.598 1.183 37.157 1.00 83.69 82 ARG A O 1
ATOM 615 N N . GLU A 1 83 ? -36.715 1.219 37.908 1.00 83.25 83 GLU A N 1
ATOM 616 C CA . GLU A 1 83 ? -36.747 2.660 38.218 1.00 83.25 83 GLU A CA 1
ATOM 617 C C . GLU A 1 83 ? -35.653 3.032 39.233 1.00 83.25 83 GLU A C 1
ATOM 619 O O . GLU A 1 83 ? -34.826 3.903 38.975 1.00 83.25 83 GLU A O 1
ATOM 624 N N . HIS A 1 84 ? -35.531 2.265 40.323 1.00 84.62 84 HIS A N 1
ATOM 625 C CA . HIS A 1 84 ? -34.430 2.441 41.277 1.00 84.62 84 HIS A CA 1
ATOM 626 C C . HIS A 1 84 ? -33.047 2.189 40.661 1.00 84.62 84 HIS A C 1
ATOM 628 O O . HIS A 1 84 ? -32.080 2.864 41.006 1.00 84.62 84 HIS A O 1
ATOM 634 N N . ALA A 1 85 ? -32.931 1.226 39.742 1.00 88.00 85 ALA A N 1
ATOM 635 C CA . ALA A 1 85 ? -31.676 0.975 39.046 1.00 88.00 85 ALA A CA 1
ATOM 636 C C . ALA A 1 85 ? -31.294 2.126 38.097 1.00 88.00 85 ALA A C 1
ATOM 638 O O . ALA A 1 85 ? -30.108 2.386 37.920 1.00 88.00 85 ALA A O 1
ATOM 639 N N . GLU A 1 86 ? -32.262 2.821 37.503 1.00 86.88 86 GLU A N 1
ATOM 640 C CA . GLU A 1 86 ? -32.042 3.987 36.642 1.00 86.88 86 GLU A CA 1
ATOM 641 C C . GLU A 1 86 ? -31.569 5.214 37.453 1.00 86.88 86 GLU A C 1
ATOM 643 O O . GLU A 1 86 ? -30.609 5.877 37.048 1.00 86.88 86 GLU A O 1
ATOM 648 N N . ASP A 1 87 ? -32.123 5.437 38.649 1.00 87.19 87 ASP A N 1
ATOM 649 C CA . ASP A 1 87 ? -31.629 6.449 39.599 1.00 87.19 87 ASP A CA 1
ATOM 650 C C . ASP A 1 87 ? -30.208 6.138 40.100 1.00 87.19 87 ASP A C 1
ATOM 652 O O . ASP A 1 87 ? -29.336 7.014 40.136 1.00 87.19 87 ASP A O 1
ATOM 656 N N . ASP A 1 88 ? -29.941 4.875 40.447 1.00 87.31 88 ASP A N 1
ATOM 657 C CA . ASP A 1 88 ? -28.606 4.427 40.852 1.00 87.31 88 ASP A CA 1
ATOM 658 C C . ASP A 1 88 ? -27.595 4.587 39.709 1.00 87.31 88 ASP A C 1
ATOM 660 O O . ASP A 1 88 ? -26.451 4.981 39.947 1.00 87.31 88 ASP A O 1
ATOM 664 N N . LEU A 1 89 ? -28.009 4.323 38.462 1.00 85.62 89 LEU A N 1
ATOM 665 C CA . LEU A 1 89 ? -27.186 4.529 37.269 1.00 85.62 89 LEU A CA 1
ATOM 666 C C . LEU A 1 89 ? -26.801 6.007 37.125 1.00 85.62 89 LEU A C 1
ATOM 668 O O . LEU A 1 89 ? -25.632 6.321 36.889 1.00 85.62 89 LEU A O 1
ATOM 672 N N . TYR A 1 90 ? -27.758 6.916 37.318 1.00 83.75 90 TYR A N 1
ATOM 673 C CA . TYR A 1 90 ? -27.516 8.357 37.281 1.00 83.75 90 TYR A CA 1
ATOM 674 C C . TYR A 1 90 ? -26.515 8.806 38.350 1.00 83.75 90 TYR A C 1
ATOM 676 O O . TYR A 1 90 ? -25.517 9.465 38.038 1.00 83.75 90 TYR A O 1
ATOM 684 N N . GLN A 1 91 ? -26.744 8.409 39.604 1.00 83.19 91 GLN A N 1
ATOM 685 C CA . GLN A 1 91 ? -25.863 8.757 40.720 1.00 83.19 91 GLN A CA 1
ATOM 686 C C . GLN A 1 91 ? -24.464 8.156 40.553 1.00 83.19 91 GLN A C 1
ATOM 688 O O . GLN A 1 91 ? -23.462 8.814 40.847 1.00 83.19 91 GLN A O 1
ATOM 693 N N . ALA A 1 92 ? -24.369 6.934 40.028 1.00 84.38 92 ALA A N 1
ATOM 694 C CA . ALA A 1 92 ? -23.097 6.296 39.726 1.00 84.38 92 ALA A CA 1
ATOM 695 C C . ALA A 1 92 ? -22.298 7.077 38.674 1.00 84.38 92 ALA A C 1
ATOM 697 O O . ALA A 1 92 ? -21.102 7.313 38.859 1.00 84.38 92 ALA A O 1
ATOM 698 N N . CYS A 1 93 ? -22.951 7.540 37.603 1.00 80.75 93 CYS A N 1
ATOM 699 C CA . CYS A 1 93 ? -22.314 8.360 36.572 1.00 80.75 93 CYS A CA 1
ATOM 700 C C . CYS A 1 93 ? -21.867 9.729 37.091 1.00 80.75 93 CYS A C 1
ATOM 702 O O . CYS A 1 93 ? -20.768 10.171 36.751 1.00 80.75 93 CYS A O 1
ATOM 704 N N . LEU A 1 94 ? -22.675 10.379 37.935 1.00 78.44 94 LEU A N 1
ATOM 705 C CA . LEU A 1 94 ? -22.319 11.654 38.563 1.00 78.44 94 LEU A CA 1
ATOM 706 C C . LEU A 1 94 ? -21.079 11.534 39.454 1.00 78.44 94 LEU A C 1
ATOM 708 O O . LEU A 1 94 ? -20.184 12.378 39.390 1.00 78.44 94 LEU A O 1
ATOM 712 N N . ASN A 1 95 ? -21.008 10.470 40.254 1.00 81.19 95 ASN A N 1
ATOM 713 C CA . ASN A 1 95 ? -19.933 10.266 41.225 1.00 81.19 95 ASN A CA 1
ATOM 714 C C . ASN A 1 95 ? -18.700 9.553 40.637 1.00 81.19 95 ASN A C 1
ATOM 716 O O . ASN A 1 95 ? -17.633 9.536 41.258 1.00 81.19 95 ASN A O 1
ATOM 720 N N . GLY A 1 96 ? -18.818 8.977 39.437 1.00 81.44 96 GLY A N 1
ATOM 721 C CA . GLY A 1 96 ? -17.790 8.121 38.845 1.00 81.44 96 GLY A CA 1
ATOM 722 C C . GLY A 1 96 ? -17.602 6.801 39.607 1.00 81.44 96 GLY A C 1
ATOM 723 O O . GLY A 1 96 ? -16.472 6.313 39.696 1.00 81.44 96 GLY A O 1
ATOM 724 N N . ASP A 1 97 ? -18.674 6.260 40.193 1.00 87.19 97 ASP A N 1
ATOM 725 C CA . ASP A 1 97 ? -18.669 5.011 40.963 1.00 87.19 97 ASP A CA 1
ATOM 726 C C . ASP A 1 97 ? -18.947 3.807 40.048 1.00 87.19 97 ASP A C 1
ATOM 728 O O . ASP A 1 97 ? -20.080 3.536 39.651 1.00 87.19 97 ASP A O 1
ATOM 732 N N . VAL A 1 98 ? -17.887 3.074 39.708 1.00 86.69 98 VAL A N 1
ATOM 733 C CA . VAL A 1 98 ? -17.938 1.938 38.773 1.00 86.69 98 VAL A CA 1
ATOM 734 C C . VAL A 1 98 ? -18.702 0.739 39.350 1.00 86.69 98 VAL A C 1
ATOM 736 O O . VAL A 1 98 ? -19.300 -0.028 38.587 1.00 86.69 98 VAL A O 1
ATOM 739 N N . GLU A 1 99 ? -18.697 0.567 40.673 1.00 90.12 99 GLU A N 1
ATOM 740 C CA . GLU A 1 99 ? -19.367 -0.553 41.341 1.00 90.12 99 GLU A CA 1
ATOM 741 C C . GLU A 1 99 ? -20.874 -0.314 41.388 1.00 90.12 99 GLU A C 1
ATOM 743 O O . GLU A 1 99 ? -21.650 -1.187 40.986 1.00 90.12 99 GLU A O 1
ATOM 748 N N . LEU A 1 100 ? -21.296 0.898 41.774 1.00 89.88 100 LEU A N 1
ATOM 749 C CA . LEU A 1 100 ? -22.709 1.280 41.745 1.00 89.88 100 LEU A CA 1
ATOM 750 C C . LEU A 1 100 ? -23.265 1.220 40.315 1.00 89.88 100 LEU A C 1
ATOM 752 O O . LEU A 1 100 ? -24.342 0.665 40.099 1.00 89.88 100 LEU A O 1
ATOM 756 N N . LEU A 1 101 ? -22.484 1.688 39.334 1.00 88.19 101 LEU A N 1
ATOM 757 C CA . LEU A 1 101 ? -22.822 1.618 37.912 1.00 88.19 101 LEU A CA 1
ATOM 758 C C . LEU A 1 101 ? -23.014 0.167 37.449 1.00 88.19 101 LEU A C 1
ATOM 760 O O . LEU A 1 101 ? -24.012 -0.163 36.813 1.00 88.19 101 LEU A O 1
ATOM 764 N N . SER A 1 102 ? -22.064 -0.714 37.777 1.00 88.12 102 SER A N 1
ATOM 765 C CA . SER A 1 102 ? -22.134 -2.130 37.400 1.00 88.12 102 SER A CA 1
ATOM 766 C C . SER A 1 102 ? -23.325 -2.824 38.062 1.00 88.12 102 SER A C 1
ATOM 768 O O . SER A 1 102 ? -23.989 -3.639 37.423 1.00 88.12 102 SER A O 1
ATOM 770 N N . GLY A 1 103 ? -23.628 -2.475 39.315 1.00 90.06 103 GLY A N 1
ATOM 771 C CA . GLY A 1 103 ? -24.808 -2.956 40.024 1.00 90.06 103 GLY A CA 1
ATOM 772 C C . GLY A 1 103 ? -26.116 -2.500 39.375 1.00 90.06 103 GLY A C 1
ATOM 773 O O . GLY A 1 103 ? -27.021 -3.316 39.209 1.00 90.06 103 GLY A O 1
ATOM 774 N N . ALA A 1 104 ? -26.211 -1.230 38.979 1.00 89.25 104 ALA A N 1
ATOM 775 C CA . ALA A 1 104 ? -27.375 -0.671 38.295 1.00 89.25 104 ALA A CA 1
ATOM 776 C C . ALA A 1 104 ? -27.626 -1.349 36.936 1.00 89.25 104 ALA A C 1
ATOM 778 O O . ALA A 1 104 ? -28.735 -1.811 36.662 1.00 89.25 104 ALA A O 1
ATOM 779 N N . LEU A 1 105 ? -26.579 -1.511 36.120 1.00 87.31 105 LEU A N 1
ATOM 780 C CA . LEU A 1 105 ? -26.664 -2.209 34.830 1.00 87.31 105 LEU A CA 1
ATOM 781 C C . LEU A 1 105 ? -27.057 -3.686 35.003 1.00 87.31 105 LEU A C 1
ATOM 783 O O . LEU A 1 105 ? -27.897 -4.192 34.263 1.00 87.31 105 LEU A O 1
ATOM 787 N N . ALA A 1 106 ? -26.524 -4.370 36.023 1.00 88.31 106 ALA A N 1
ATOM 788 C CA . ALA A 1 106 ? -26.899 -5.752 36.337 1.00 88.31 106 ALA A CA 1
ATOM 789 C C . ALA A 1 106 ? -28.366 -5.900 36.790 1.00 88.31 106 ALA A C 1
ATOM 791 O O . ALA A 1 106 ? -28.955 -6.963 36.606 1.00 88.31 106 ALA A O 1
ATOM 792 N N . ARG A 1 107 ? -28.971 -4.839 37.345 1.00 91.00 107 ARG A N 1
ATOM 793 C CA . ARG A 1 107 ? -30.407 -4.774 37.675 1.00 91.00 107 ARG A CA 1
ATOM 794 C C . ARG A 1 107 ? -31.296 -4.405 36.480 1.00 91.00 107 ARG A C 1
ATOM 796 O O . ARG A 1 107 ? -32.504 -4.273 36.645 1.00 91.00 107 ARG A O 1
ATOM 803 N N . GLY A 1 108 ? -30.725 -4.279 35.281 1.00 88.38 108 GLY A N 1
ATOM 804 C CA . GLY A 1 108 ? -31.468 -4.006 34.052 1.00 88.38 108 GLY A CA 1
ATOM 805 C C . GLY A 1 108 ? -31.701 -2.522 33.770 1.00 88.38 108 GLY A C 1
ATOM 806 O O . GLY A 1 108 ? -32.564 -2.204 32.948 1.00 88.38 108 GLY A O 1
ATOM 807 N N . ALA A 1 109 ? -30.953 -1.618 34.415 1.00 88.25 109 ALA A N 1
ATOM 808 C CA . ALA A 1 109 ? -30.947 -0.213 34.021 1.00 88.25 109 ALA A CA 1
ATOM 809 C C . ALA A 1 109 ? -30.500 -0.080 32.558 1.00 88.25 109 ALA A C 1
ATOM 811 O O . ALA A 1 109 ? -29.547 -0.732 32.121 1.00 88.25 109 ALA A O 1
ATOM 812 N N . SER A 1 110 ? -31.183 0.770 31.790 1.00 85.06 110 SER A N 1
ATOM 813 C CA . SER A 1 110 ? -30.809 1.008 30.397 1.00 85.06 110 SER A CA 1
ATOM 814 C C . SER A 1 110 ? -29.495 1.799 30.329 1.00 85.06 110 SER A C 1
ATOM 816 O O . SER A 1 110 ? -29.452 2.919 30.837 1.00 85.06 110 SER A O 1
ATOM 818 N N . PRO A 1 111 ? -28.442 1.313 29.643 1.00 83.81 111 PRO A N 1
ATOM 819 C CA . PRO A 1 111 ? -27.219 2.096 29.429 1.00 83.81 111 PRO A CA 1
ATOM 820 C C . PRO A 1 111 ? -27.456 3.325 28.532 1.00 83.81 111 PRO A C 1
ATOM 822 O O . PRO A 1 111 ? -26.629 4.233 28.495 1.00 83.81 111 PRO A O 1
ATOM 825 N N . ASN A 1 112 ? -28.601 3.356 27.839 1.00 79.06 112 ASN A N 1
ATOM 826 C CA . ASN A 1 112 ? -29.057 4.424 26.949 1.00 79.06 112 ASN A CA 1
ATOM 827 C C . ASN A 1 112 ? -30.149 5.285 27.584 1.00 79.06 112 ASN A C 1
ATOM 829 O O . ASN A 1 112 ? -30.945 5.896 26.870 1.00 79.06 112 ASN A O 1
ATOM 833 N N . LEU A 1 113 ? -30.255 5.273 28.914 1.00 80.69 113 LEU A N 1
ATOM 834 C CA . LEU A 1 113 ? -31.224 6.107 29.603 1.00 80.69 113 LEU A CA 1
ATOM 835 C C . LEU A 1 113 ? -30.984 7.580 29.237 1.00 80.69 113 LEU A C 1
ATOM 837 O O . LEU A 1 113 ? -29.859 8.086 29.276 1.00 80.69 113 LEU A O 1
ATOM 841 N N . MET A 1 114 ? -32.064 8.243 28.844 1.00 72.56 114 MET A N 1
ATOM 842 C CA . MET A 1 114 ? -32.110 9.679 28.613 1.00 72.56 114 MET A CA 1
ATOM 843 C C . MET A 1 114 ? -32.679 10.302 29.872 1.00 72.56 114 MET A C 1
ATOM 845 O O . MET A 1 114 ? -33.791 9.963 30.275 1.00 72.56 114 MET A O 1
ATOM 849 N N . ILE A 1 115 ? -31.909 11.179 30.502 1.00 67.81 115 ILE A N 1
ATOM 850 C CA . ILE A 1 115 ? -32.337 11.818 31.740 1.00 67.81 115 ILE A CA 1
ATOM 851 C C . ILE A 1 115 ? -32.773 13.231 31.398 1.00 67.81 115 ILE A C 1
ATOM 853 O O . ILE A 1 115 ? -32.030 13.995 30.779 1.00 67.81 115 ILE A O 1
ATOM 857 N N . PHE A 1 116 ? -34.001 13.553 31.792 1.00 64.00 116 PHE A N 1
ATOM 858 C CA . PHE A 1 116 ? -34.537 14.900 31.726 1.00 64.00 116 PHE A CA 1
ATOM 859 C C . PHE A 1 116 ? -34.140 15.606 33.015 1.00 64.00 116 PHE A C 1
ATOM 861 O O . PHE A 1 116 ? -34.735 15.382 34.068 1.00 64.00 116 PHE A O 1
ATOM 868 N N . ASN A 1 117 ? -33.114 16.450 32.953 1.00 54.66 117 ASN A N 1
ATOM 869 C CA . ASN A 1 117 ? -32.837 17.340 34.069 1.00 54.66 117 ASN A CA 1
ATOM 870 C C . ASN A 1 117 ? -33.870 18.473 34.020 1.00 54.66 117 ASN A C 1
ATOM 872 O O . ASN A 1 117 ? -33.709 19.426 33.258 1.00 54.66 117 ASN A O 1
ATOM 876 N N . SER A 1 118 ? -34.925 18.399 34.834 1.00 47.31 118 SER A N 1
ATOM 877 C CA . SER A 1 118 ? -35.707 19.596 35.149 1.00 47.31 118 SER A CA 1
ATOM 878 C C . SER A 1 118 ? -34.836 20.478 36.042 1.00 47.31 118 SER A C 1
ATOM 880 O O . SER A 1 118 ? -34.602 20.151 37.209 1.00 47.31 118 SER A O 1
ATOM 882 N N . TRP A 1 119 ? -34.292 21.564 35.495 1.00 47.25 119 TRP A N 1
ATOM 883 C CA . TRP A 1 119 ? -33.501 22.511 36.275 1.00 47.25 119 TRP A CA 1
ATOM 884 C C . TRP A 1 119 ? -34.390 23.093 37.379 1.00 47.25 119 TRP A C 1
ATOM 886 O O . TRP A 1 119 ? -35.393 23.746 37.096 1.00 47.25 119 TRP A O 1
ATOM 896 N N . ALA A 1 120 ? -34.051 22.802 38.637 1.00 40.72 120 ALA A N 1
ATOM 897 C CA . ALA A 1 120 ? -34.794 23.284 39.794 1.00 40.72 120 ALA A CA 1
ATOM 898 C C . ALA A 1 120 ? -34.861 24.818 39.781 1.00 40.72 120 ALA A C 1
ATOM 900 O O . ALA A 1 120 ? -33.860 25.478 39.498 1.00 40.72 120 ALA A O 1
ATOM 901 N N . GLU A 1 121 ? -36.046 25.350 40.086 1.00 38.97 121 GLU A N 1
ATOM 902 C CA . GLU A 1 121 ? -36.406 26.769 40.134 1.00 38.97 121 GLU A CA 1
ATOM 903 C C . GLU A 1 121 ? -35.258 27.663 40.638 1.00 38.97 121 GLU A C 1
ATOM 905 O O . GLU A 1 121 ? -35.040 27.831 41.839 1.00 38.97 121 GLU A O 1
ATOM 910 N N . VAL A 1 122 ? -34.520 28.284 39.713 1.00 38.62 122 VAL A N 1
ATOM 911 C CA . VAL A 1 122 ? -33.688 29.439 40.054 1.00 38.62 122 VAL A CA 1
ATOM 912 C C . VAL A 1 122 ? -34.658 30.611 40.219 1.00 38.62 122 VAL A C 1
ATOM 914 O O . VAL A 1 122 ? -35.351 30.935 39.254 1.00 38.62 122 VAL A O 1
ATOM 917 N N . PRO A 1 123 ? -34.742 31.280 41.385 1.00 41.72 123 PRO A N 1
ATOM 918 C CA . PRO A 1 123 ? -35.880 32.152 41.686 1.00 41.72 123 PRO A CA 1
ATOM 919 C C . PRO A 1 123 ? -36.053 33.422 40.836 1.00 41.72 123 PRO A C 1
ATOM 921 O O . PRO A 1 123 ? -36.902 34.223 41.193 1.00 41.72 123 PRO A O 1
ATOM 924 N N . ASN A 1 124 ? -35.287 33.677 39.765 1.00 41.44 124 ASN A N 1
ATOM 925 C CA . ASN A 1 124 ? -35.382 34.928 38.990 1.00 41.44 124 ASN A CA 1
ATOM 926 C C . ASN A 1 124 ? -34.908 34.812 37.522 1.00 41.44 124 ASN A C 1
ATOM 928 O O . ASN A 1 124 ? -34.014 35.544 37.097 1.00 41.44 124 ASN A O 1
ATOM 932 N N . GLY A 1 125 ? -35.511 33.936 36.714 1.00 36.88 125 GLY A N 1
ATOM 933 C CA . GLY A 1 125 ? -35.292 33.948 35.261 1.00 36.88 125 GLY A CA 1
ATOM 934 C C . GLY A 1 125 ? -36.374 33.184 34.492 1.00 36.88 125 GLY A C 1
ATOM 935 O O . GLY A 1 125 ? -36.626 32.031 34.832 1.00 36.88 125 GLY A O 1
ATOM 936 N N . PRO A 1 126 ? -37.036 33.784 33.484 1.00 39.53 126 PRO A N 1
ATOM 937 C CA . PRO A 1 126 ? -38.009 33.080 32.665 1.00 39.53 126 PRO A CA 1
ATOM 938 C C . PRO A 1 126 ? -37.272 32.375 31.525 1.00 39.53 126 PRO A C 1
ATOM 940 O O . PRO A 1 126 ? -36.826 33.043 30.604 1.00 39.53 126 PRO A O 1
ATOM 943 N N . GLU A 1 127 ? -37.101 31.057 31.641 1.00 40.41 127 GLU A N 1
ATOM 944 C CA . GLU A 1 127 ? -36.984 30.054 30.564 1.00 40.41 127 GLU A CA 1
ATOM 945 C C . GLU A 1 127 ? -36.441 28.757 31.189 1.00 40.41 127 GLU A C 1
ATOM 947 O O . GLU A 1 127 ? -35.256 28.630 31.490 1.00 40.41 127 GLU A O 1
ATOM 952 N N . LEU A 1 128 ? -37.336 27.800 31.445 1.00 36.69 128 LEU A N 1
ATOM 953 C CA . LEU A 1 128 ? -36.960 26.441 31.829 1.00 36.69 128 LEU A CA 1
ATOM 954 C C . LEU A 1 128 ? -36.516 25.706 30.560 1.00 36.69 128 LEU A C 1
ATOM 956 O O . LEU A 1 128 ? -37.323 25.487 29.658 1.00 36.69 128 LEU A O 1
ATOM 960 N N . TYR A 1 129 ? -35.236 25.352 30.489 1.00 44.84 129 TYR A N 1
ATOM 961 C CA . TYR A 1 129 ? -34.687 24.517 29.427 1.00 44.84 129 TYR A CA 1
ATOM 962 C C . TYR A 1 129 ? -34.730 23.051 29.878 1.00 44.84 129 TYR A C 1
ATOM 964 O O . TYR A 1 129 ? -34.091 22.682 30.862 1.00 44.84 129 TYR A O 1
ATOM 972 N N . GLU A 1 130 ? -35.485 22.213 29.167 1.00 41.69 130 GLU A N 1
ATOM 973 C CA . GLU A 1 130 ? -35.385 20.757 29.294 1.00 41.69 130 GLU A CA 1
ATOM 974 C C . GLU A 1 130 ? -34.218 20.276 28.422 1.00 41.69 130 GLU A C 1
ATOM 976 O O . GLU A 1 130 ? -34.337 20.163 27.202 1.00 41.69 130 GLU A O 1
ATOM 981 N N . GLU A 1 131 ? -33.067 20.013 29.040 1.00 45.94 131 GLU A N 1
ATOM 982 C CA . GLU A 1 131 ? -31.955 19.335 28.371 1.00 45.94 131 GLU A CA 1
ATOM 983 C C . GLU A 1 131 ? -32.089 17.825 28.604 1.00 45.94 131 GLU A C 1
ATOM 985 O O . GLU A 1 131 ? -32.008 17.342 29.737 1.00 45.94 131 GLU A O 1
ATOM 990 N N . CYS A 1 132 ? -32.307 17.074 27.522 1.00 44.53 132 CYS A N 1
ATOM 991 C CA . CYS A 1 132 ? -32.115 15.628 27.534 1.00 44.53 132 CYS A CA 1
ATOM 992 C C . CYS A 1 132 ? -30.618 15.361 27.505 1.00 44.53 132 CYS A C 1
ATOM 994 O O . CYS A 1 132 ? -29.972 15.789 26.553 1.00 44.53 132 CYS A O 1
ATOM 996 N N . VAL A 1 133 ? -30.090 14.646 28.496 1.00 56.59 133 VAL A N 1
ATOM 997 C CA . VAL A 1 133 ? -28.678 14.259 28.506 1.00 56.59 133 VAL A CA 1
ATOM 998 C C . VAL A 1 133 ? -28.565 12.742 28.511 1.00 56.59 133 VAL A C 1
ATOM 1000 O O . VAL A 1 133 ? -29.121 12.074 29.387 1.00 56.59 133 VAL A O 1
ATOM 1003 N N . SER A 1 134 ? -27.835 12.181 27.545 1.00 65.94 134 SER A N 1
ATOM 1004 C CA . SER A 1 134 ? -27.528 10.743 27.572 1.00 65.94 134 SER A CA 1
ATOM 1005 C C . SER A 1 134 ? -26.631 10.395 28.769 1.00 65.94 134 SER A C 1
ATOM 1007 O O . SER A 1 134 ? -25.713 11.140 29.122 1.00 65.94 134 SER A O 1
ATOM 1009 N N . VAL A 1 135 ? -26.842 9.233 29.391 1.00 58.75 135 VAL A N 1
ATOM 1010 C CA . VAL A 1 135 ? -26.000 8.748 30.504 1.00 58.75 135 VAL A CA 1
ATOM 1011 C C . VAL A 1 135 ? -24.515 8.660 30.123 1.00 58.75 135 VAL A C 1
ATOM 1013 O O . VAL A 1 135 ? -23.639 8.942 30.943 1.00 58.75 135 VAL A O 1
ATOM 1016 N N . THR A 1 136 ? -24.205 8.369 28.859 1.00 59.56 136 THR A N 1
ATOM 1017 C CA . THR A 1 136 ? -22.828 8.402 28.350 1.00 59.56 136 THR A CA 1
ATOM 1018 C C . THR A 1 136 ? -22.259 9.823 28.332 1.00 59.56 136 THR A C 1
ATOM 1020 O O . THR A 1 136 ? -21.100 10.026 28.696 1.00 59.56 136 THR A O 1
ATOM 1023 N N . TYR A 1 137 ? -23.074 10.823 27.986 1.00 60.75 137 TYR A N 1
ATOM 1024 C CA . TYR A 1 137 ? -22.688 12.227 28.082 1.00 60.75 137 TYR A CA 1
ATOM 1025 C C . TYR A 1 137 ? -22.517 12.660 29.541 1.00 60.75 137 TYR A C 1
ATOM 1027 O O . TYR A 1 137 ? -21.510 13.285 29.851 1.00 60.75 137 TYR A O 1
ATOM 1035 N N . LEU A 1 138 ? -23.395 12.258 30.466 1.00 60.06 138 LEU A N 1
ATOM 1036 C CA . LEU A 1 138 ? -23.230 12.529 31.905 1.00 60.06 138 LEU A CA 1
ATOM 1037 C C . LEU A 1 138 ? -21.922 11.935 32.453 1.00 60.06 138 LEU A C 1
ATOM 1039 O O . LEU A 1 138 ? -21.137 12.640 33.092 1.00 60.06 138 LEU A O 1
ATOM 1043 N N . ALA A 1 139 ? -21.618 10.680 32.112 1.00 58.81 139 ALA A N 1
ATOM 1044 C CA . ALA A 1 139 ? -20.363 10.028 32.488 1.00 58.81 139 ALA A CA 1
ATOM 1045 C C . ALA A 1 139 ? -19.121 10.752 31.925 1.00 58.81 139 ALA A C 1
ATOM 1047 O O . ALA A 1 139 ? -18.052 10.737 32.541 1.00 58.81 139 ALA A O 1
ATOM 1048 N N . CYS A 1 140 ? -19.252 11.434 30.782 1.00 57.41 140 CYS A N 1
ATOM 1049 C CA . CYS A 1 140 ? -18.198 12.263 30.199 1.00 57.41 140 CYS A CA 1
ATOM 1050 C C . CYS A 1 140 ? -18.183 13.726 30.693 1.00 57.41 140 CYS A C 1
ATOM 1052 O O . CYS A 1 140 ? -17.127 14.365 30.633 1.00 57.41 140 CYS A O 1
ATOM 1054 N N . ALA A 1 141 ? -19.313 14.290 31.135 1.00 54.84 141 ALA A N 1
ATOM 1055 C CA . ALA A 1 141 ? -19.537 15.739 31.088 1.00 54.84 141 ALA A CA 1
ATOM 1056 C C . ALA A 1 141 ? -20.056 16.414 32.365 1.00 54.84 141 ALA A C 1
ATOM 1058 O O . ALA A 1 141 ? -20.238 17.631 32.318 1.00 54.84 141 ALA A O 1
ATOM 1059 N N . CYS A 1 142 ? -20.221 15.737 33.505 1.00 46.84 142 CYS A N 1
ATOM 1060 C CA . CYS A 1 142 ? -20.738 16.396 34.716 1.00 46.84 142 CYS A CA 1
ATOM 1061 C C . CYS A 1 142 ? -19.721 17.349 35.380 1.00 46.84 142 CYS A C 1
ATOM 1063 O O . CYS A 1 142 ? -18.974 16.982 36.287 1.00 46.84 142 CYS A O 1
ATOM 1065 N N . ASP A 1 143 ? -19.611 18.545 34.803 1.00 43.50 143 ASP A N 1
ATOM 1066 C CA . ASP A 1 143 ? -19.825 19.851 35.432 1.00 43.50 143 ASP A CA 1
ATOM 1067 C C . ASP A 1 143 ? -19.963 20.858 34.267 1.00 43.50 143 ASP A C 1
ATOM 1069 O O . ASP A 1 143 ? -18.963 21.273 33.663 1.00 43.50 143 ASP A O 1
ATOM 1073 N N . VAL A 1 144 ? -21.203 21.116 33.831 1.00 38.84 144 VAL A N 1
ATOM 1074 C CA . VAL A 1 144 ? -21.519 22.032 32.712 1.00 38.84 144 VAL A CA 1
ATOM 1075 C C . VAL A 1 144 ? -21.523 23.490 33.196 1.00 38.84 144 VAL A C 1
ATOM 1077 O O . VAL A 1 144 ? -21.322 24.406 32.396 1.00 38.84 144 VAL A O 1
ATOM 1080 N N . SER A 1 145 ? -21.669 23.720 34.506 1.00 39.91 145 SER A N 1
ATOM 1081 C CA . SER A 1 145 ? -21.776 25.055 35.099 1.00 39.91 145 SER A CA 1
ATOM 1082 C C . SER A 1 145 ? -20.448 25.611 35.620 1.00 39.91 145 SER A C 1
ATOM 1084 O O . SER A 1 145 ? -20.301 26.830 35.699 1.00 39.91 145 SER A O 1
ATOM 1086 N N . ASN A 1 146 ? -19.441 24.777 35.897 1.00 40.09 146 ASN A N 1
ATOM 1087 C CA . ASN A 1 146 ? -18.168 25.246 36.444 1.00 40.09 146 ASN A CA 1
ATOM 1088 C C . ASN A 1 146 ? -17.052 25.236 35.389 1.00 40.09 146 ASN A C 1
ATOM 1090 O O . ASN A 1 146 ? -16.397 24.226 35.123 1.00 40.09 146 ASN A O 1
ATOM 1094 N N . ARG A 1 147 ? -16.820 26.397 34.766 1.00 38.66 147 ARG A N 1
ATOM 1095 C CA . ARG A 1 147 ? -15.839 26.571 33.679 1.00 38.66 147 ARG A CA 1
ATOM 1096 C C . ARG A 1 147 ? -14.371 26.342 34.082 1.00 38.66 147 ARG A C 1
ATOM 1098 O O . ARG A 1 147 ? -13.530 26.346 33.189 1.00 38.66 147 ARG A O 1
ATOM 1105 N N . GLU A 1 148 ? -14.042 26.111 35.358 1.00 41.44 148 GLU A N 1
ATOM 1106 C CA . GLU A 1 148 ? -12.648 26.237 35.829 1.00 41.44 148 GLU A CA 1
ATOM 1107 C C . GLU A 1 148 ? -12.109 25.137 36.759 1.00 41.44 148 GLU A C 1
ATOM 1109 O O . GLU A 1 148 ? -10.922 25.162 37.084 1.00 41.44 148 GLU A O 1
ATOM 1114 N N . ARG A 1 149 ? -12.882 24.111 37.145 1.00 47.25 149 ARG A N 1
ATOM 1115 C CA . ARG A 1 149 ? -12.283 22.967 37.859 1.00 47.25 149 ARG A CA 1
ATOM 1116 C C . ARG A 1 149 ? -11.787 21.912 36.878 1.00 47.25 149 ARG A C 1
ATOM 1118 O O . ARG A 1 149 ? -12.547 21.099 36.357 1.00 47.25 149 ARG A O 1
ATOM 1125 N N . VAL A 1 150 ? -10.474 21.922 36.646 1.00 48.53 150 VAL A N 1
ATOM 1126 C CA . VAL A 1 150 ? -9.754 20.775 36.086 1.00 48.53 150 VAL A CA 1
ATOM 1127 C C . VAL A 1 150 ? -10.011 19.600 37.028 1.00 48.53 150 VAL A C 1
ATOM 1129 O O . VAL A 1 150 ? -9.537 19.605 38.163 1.00 48.53 150 VAL A O 1
ATOM 1132 N N . ALA A 1 151 ? -10.813 18.629 36.582 1.00 57.06 151 ALA A N 1
ATOM 1133 C CA . ALA A 1 151 ? -11.014 17.387 37.317 1.00 57.06 151 ALA A CA 1
ATOM 1134 C C . ALA A 1 151 ? -9.639 16.806 37.660 1.00 57.06 151 ALA A C 1
ATOM 1136 O O . ALA A 1 151 ? -8.745 16.771 36.806 1.00 57.06 151 ALA A O 1
ATOM 1137 N N . SER A 1 152 ? -9.453 16.379 38.909 1.00 63.06 152 SER A N 1
ATOM 1138 C CA . SER A 1 152 ? -8.189 15.748 39.294 1.00 63.06 152 SER A CA 1
ATOM 1139 C C . SER A 1 152 ? -7.906 14.557 38.361 1.00 63.06 152 SER A C 1
ATOM 1141 O O . SER A 1 152 ? -8.854 13.898 37.920 1.00 63.06 152 SER A O 1
ATOM 1143 N N . PRO A 1 153 ? -6.638 14.215 38.066 1.00 59.41 153 PRO A N 1
ATOM 1144 C CA . PRO A 1 153 ? -6.326 13.050 37.234 1.00 59.41 153 PRO A CA 1
ATOM 1145 C C . PRO A 1 153 ? -7.027 11.760 37.699 1.00 59.41 153 PRO A C 1
ATOM 1147 O O . PRO A 1 153 ? -7.470 10.959 36.879 1.00 59.41 153 PRO A O 1
ATOM 1150 N N . ALA A 1 154 ? -7.204 11.596 39.015 1.00 65.12 154 ALA A N 1
ATOM 1151 C CA . ALA A 1 154 ? -7.927 10.474 39.611 1.00 65.12 154 ALA A CA 1
ATOM 1152 C C . ALA A 1 154 ? -9.434 10.483 39.291 1.00 65.12 154 ALA A C 1
ATOM 1154 O O . ALA A 1 154 ? -10.032 9.434 39.070 1.00 65.12 154 ALA A O 1
ATOM 1155 N N . GLU A 1 155 ? -10.056 11.657 39.252 1.00 69.56 155 GLU A N 1
ATOM 1156 C CA . GLU A 1 155 ? -11.467 11.816 38.904 1.00 69.56 155 GLU A CA 1
ATOM 1157 C C . GLU A 1 155 ? -11.713 11.582 37.410 1.00 69.56 155 GLU A C 1
ATOM 1159 O O . GLU A 1 155 ? -12.650 10.872 37.049 1.00 69.56 155 GLU A O 1
ATOM 1164 N N . ALA A 1 156 ? -10.827 12.082 36.545 1.00 64.31 156 ALA A N 1
ATOM 1165 C CA . ALA A 1 156 ? -10.862 11.792 35.113 1.00 64.31 156 ALA A CA 1
ATOM 1166 C C . ALA A 1 156 ? -10.727 10.282 34.831 1.00 64.31 156 ALA A C 1
ATOM 1168 O O . ALA A 1 156 ? -11.454 9.742 33.997 1.00 64.31 156 ALA A O 1
ATOM 1169 N N . ALA A 1 157 ? -9.849 9.585 35.563 1.00 66.69 157 ALA A N 1
ATOM 1170 C CA . ALA A 1 157 ? -9.682 8.136 35.451 1.00 66.69 157 ALA A CA 1
ATOM 1171 C C . ALA A 1 157 ? -10.934 7.357 35.895 1.00 66.69 157 ALA A C 1
ATOM 1173 O O . ALA A 1 157 ? -11.379 6.460 35.178 1.00 66.69 157 ALA A O 1
ATOM 1174 N N . ARG A 1 158 ? -11.541 7.722 37.036 1.00 75.12 158 ARG A N 1
ATOM 1175 C CA . ARG A 1 158 ? -12.791 7.101 37.524 1.00 75.12 158 ARG A CA 1
ATOM 1176 C C . ARG A 1 158 ? -13.944 7.271 36.537 1.00 75.12 158 ARG A C 1
ATOM 1178 O O . ARG A 1 158 ? -14.632 6.309 36.203 1.00 75.12 158 ARG A O 1
ATOM 1185 N N . ARG A 1 159 ? -14.108 8.483 36.008 1.00 73.00 159 ARG A N 1
ATOM 1186 C CA . ARG A 1 159 ? -15.133 8.788 35.002 1.00 73.00 159 ARG A CA 1
ATOM 1187 C C . ARG A 1 159 ? -14.895 8.018 33.707 1.00 73.00 159 ARG A C 1
ATOM 1189 O O . ARG A 1 159 ? -15.831 7.456 33.145 1.00 73.00 159 ARG A O 1
ATOM 1196 N N . GLY A 1 160 ? -13.639 7.896 33.275 1.00 71.81 160 GLY A N 1
ATOM 1197 C CA . GLY A 1 160 ? -13.316 7.097 32.098 1.00 71.81 160 GLY A CA 1
ATOM 1198 C C . GLY A 1 160 ? -13.608 5.605 32.253 1.00 71.81 160 GLY A C 1
ATOM 1199 O O . GLY A 1 160 ? -14.053 4.966 31.300 1.00 71.81 160 GLY A O 1
ATOM 1200 N N . ALA A 1 161 ? -13.451 5.058 33.461 1.00 77.75 161 ALA A N 1
ATOM 1201 C CA . ALA A 1 161 ? -13.862 3.690 33.761 1.00 77.75 161 ALA A CA 1
ATOM 1202 C C . ALA A 1 161 ? -15.388 3.504 33.665 1.00 77.75 161 ALA A C 1
ATOM 1204 O O . ALA A 1 161 ? -15.839 2.494 33.126 1.00 77.75 161 ALA A O 1
ATOM 1205 N N . CYS A 1 162 ? -16.179 4.492 34.100 1.00 77.75 162 CYS A N 1
ATOM 1206 C CA . CYS A 1 162 ? -17.639 4.454 33.965 1.00 77.75 162 CYS A CA 1
ATOM 1207 C C . CYS A 1 162 ? -18.082 4.473 32.498 1.00 77.75 162 CYS A C 1
ATOM 1209 O O . CYS A 1 162 ? -18.909 3.659 32.098 1.00 77.75 162 CYS A O 1
ATOM 1211 N N . VAL A 1 163 ? -17.488 5.347 31.677 1.00 77.06 163 VAL A N 1
ATOM 1212 C CA . VAL A 1 163 ? -17.768 5.407 30.231 1.00 77.06 163 VAL A CA 1
ATOM 1213 C C . VAL A 1 163 ? -17.449 4.073 29.566 1.00 77.06 163 VAL A C 1
ATOM 1215 O O . VAL A 1 163 ? -18.284 3.527 28.855 1.00 77.06 163 VAL A O 1
ATOM 1218 N N . ARG A 1 164 ? -16.267 3.507 29.841 1.00 78.31 164 ARG A N 1
ATOM 1219 C CA . ARG A 1 164 ? -15.883 2.192 29.313 1.00 78.31 164 ARG A CA 1
ATOM 1220 C C . ARG A 1 164 ? -16.899 1.116 29.690 1.00 78.31 164 ARG A C 1
ATOM 1222 O O . ARG A 1 164 ? -17.294 0.329 28.840 1.00 78.31 164 ARG A O 1
ATOM 1229 N N . ARG A 1 165 ? -17.350 1.110 30.945 1.00 81.25 165 ARG A N 1
ATOM 1230 C CA . ARG A 1 165 ? -18.319 0.127 31.427 1.00 81.25 165 ARG A CA 1
ATOM 1231 C C . ARG A 1 165 ? -19.685 0.294 30.764 1.00 81.25 165 ARG A C 1
ATOM 1233 O O . ARG A 1 165 ? -20.266 -0.703 30.366 1.00 81.25 165 ARG A O 1
ATOM 1240 N N . LEU A 1 166 ? -20.172 1.521 30.583 1.00 79.75 166 LEU A N 1
ATOM 1241 C CA . LEU A 1 166 ? -21.407 1.780 29.831 1.00 79.75 166 LEU A CA 1
ATOM 1242 C C . LEU A 1 166 ? -21.323 1.228 28.402 1.00 79.75 166 LEU A C 1
ATOM 1244 O O . LEU A 1 166 ? -22.265 0.598 27.926 1.00 79.75 166 LEU A O 1
ATOM 1248 N N . LEU A 1 167 ? -20.180 1.415 27.741 1.00 79.12 167 LEU A N 1
ATOM 1249 C CA . LEU A 1 167 ? -19.955 0.900 26.392 1.00 79.12 167 LEU A CA 1
ATOM 1250 C C . LEU A 1 167 ? -19.884 -0.633 26.352 1.00 79.12 167 LEU A C 1
ATOM 1252 O O . LEU A 1 167 ? -20.476 -1.231 25.458 1.00 79.12 167 LEU A O 1
ATOM 1256 N N . ASP A 1 168 ? -19.258 -1.274 27.347 1.00 81.25 168 ASP A N 1
ATOM 1257 C CA . ASP A 1 168 ? -19.246 -2.742 27.476 1.00 81.25 168 ASP A CA 1
ATOM 1258 C C . ASP A 1 168 ? -20.673 -3.328 27.591 1.00 81.25 168 ASP A C 1
ATOM 1260 O O . ASP A 1 168 ? -20.905 -4.471 27.201 1.00 81.25 168 ASP A O 1
ATOM 1264 N N . PHE A 1 169 ? -21.635 -2.550 28.103 1.00 83.56 169 PHE A N 1
ATOM 1265 C CA . PHE A 1 169 ? -23.054 -2.917 28.195 1.00 83.56 169 PHE A CA 1
ATOM 1266 C C . PHE A 1 169 ? -23.896 -2.456 26.992 1.00 83.56 169 PHE A C 1
ATOM 1268 O O . PHE A 1 169 ? -25.120 -2.571 27.019 1.00 83.56 169 PHE A O 1
ATOM 1275 N N . GLY A 1 170 ? -23.267 -1.974 25.916 1.00 81.81 170 GLY A N 1
ATOM 1276 C CA . GLY A 1 170 ? -23.959 -1.612 24.678 1.00 81.81 170 GLY A CA 1
ATOM 1277 C C . GLY A 1 170 ? -24.587 -0.219 24.689 1.00 81.81 170 GLY A C 1
ATOM 1278 O O . GLY A 1 170 ? -25.602 -0.008 24.020 1.00 81.81 170 GLY A O 1
ATOM 1279 N N . ALA A 1 171 ? -24.009 0.732 25.433 1.00 81.69 171 ALA A N 1
ATOM 1280 C CA . ALA A 1 171 ? -24.375 2.137 25.284 1.00 81.69 171 ALA A CA 1
ATOM 1281 C C . ALA A 1 171 ? -24.183 2.596 23.823 1.00 81.69 171 ALA A C 1
ATOM 1283 O O . ALA A 1 171 ? -23.132 2.381 23.215 1.00 81.69 171 ALA A O 1
ATOM 1284 N N . ASP A 1 172 ? -25.210 3.221 23.257 1.00 76.69 172 ASP A N 1
ATOM 1285 C CA . ASP A 1 172 ? -25.258 3.706 21.889 1.00 76.69 172 ASP A CA 1
ATOM 1286 C C . ASP A 1 172 ? -24.480 5.018 21.770 1.00 76.69 172 ASP A C 1
ATOM 1288 O O . ASP A 1 172 ? -24.918 6.089 22.187 1.00 76.69 172 ASP A O 1
ATOM 1292 N N . ILE A 1 173 ? -23.308 4.924 21.150 1.00 71.44 173 ILE A N 1
ATOM 1293 C CA . ILE A 1 173 ? -22.433 6.064 20.858 1.00 71.44 173 ILE A CA 1
ATOM 1294 C C . ILE A 1 173 ? -22.954 6.961 19.735 1.00 71.44 173 ILE A C 1
ATOM 1296 O O . ILE A 1 173 ? -22.438 8.062 19.555 1.00 71.44 173 ILE A O 1
ATOM 1300 N N . SER A 1 174 ? -23.919 6.487 18.942 1.00 65.81 174 SER A N 1
ATOM 1301 C CA . SER A 1 174 ? -24.430 7.199 17.769 1.00 65.81 174 SER A CA 1
ATOM 1302 C C . SER A 1 174 ? -25.578 8.151 18.091 1.00 65.81 174 SER A C 1
ATOM 1304 O O . SER A 1 174 ? -26.002 8.910 17.219 1.00 65.81 174 SER A O 1
ATOM 1306 N N . HIS A 1 175 ? -26.057 8.151 19.336 1.00 63.34 175 HIS A N 1
ATOM 1307 C CA . HIS A 1 175 ? -27.142 9.022 19.747 1.00 63.34 175 HIS A CA 1
ATOM 1308 C C . 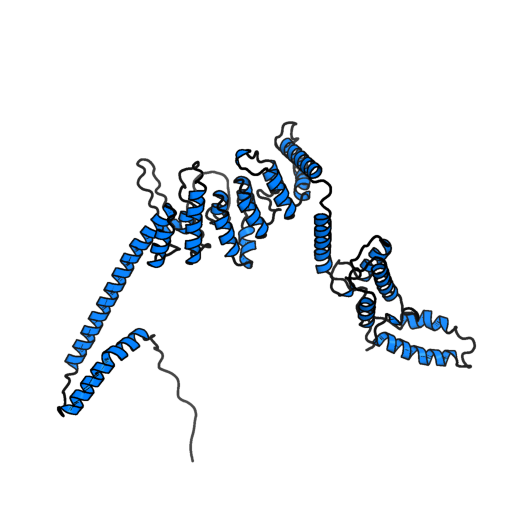HIS A 1 175 ? -26.678 10.484 19.788 1.00 63.34 175 HIS A C 1
ATOM 1310 O O . HIS A 1 175 ? -26.002 10.929 20.713 1.00 63.34 175 HIS A O 1
ATOM 1316 N N . THR A 1 176 ? -27.037 11.247 18.759 1.00 57.59 176 THR A N 1
ATOM 1317 C CA . THR A 1 176 ? -26.859 12.699 18.734 1.00 57.59 176 THR A CA 1
ATOM 1318 C C . THR A 1 176 ? -28.115 13.362 19.285 1.00 57.59 176 THR A C 1
ATOM 1320 O O . THR A 1 176 ? -29.185 13.248 18.684 1.00 57.59 176 THR A O 1
ATOM 1323 N N . GLU A 1 177 ? -27.997 14.084 20.395 1.00 53.19 177 GLU A N 1
ATOM 1324 C CA . GLU A 1 177 ? -29.068 14.964 20.869 1.00 53.19 177 GLU A CA 1
ATOM 1325 C C . GLU A 1 177 ? -29.406 15.995 19.783 1.00 53.19 177 GLU A C 1
ATOM 1327 O O . GLU A 1 177 ? -28.522 16.708 19.308 1.00 53.19 177 GLU A O 1
ATOM 1332 N N . ARG A 1 178 ? -30.683 16.098 19.393 1.00 50.78 178 ARG A N 1
ATOM 1333 C CA . ARG A 1 178 ? -31.176 17.263 18.648 1.00 50.78 178 ARG A CA 1
ATOM 1334 C C . ARG A 1 178 ? -31.336 18.405 19.638 1.00 50.78 178 ARG A C 1
ATOM 1336 O O . ARG A 1 178 ? -32.296 18.423 20.405 1.00 50.78 178 ARG A O 1
ATOM 1343 N N . ASN A 1 179 ? -30.413 19.359 19.615 1.00 47.62 179 ASN A N 1
ATOM 1344 C CA . ASN A 1 179 ? -30.586 20.579 20.393 1.00 47.62 179 ASN A CA 1
ATOM 1345 C C . ASN A 1 179 ? -31.650 21.448 19.699 1.00 47.62 179 ASN A C 1
ATOM 1347 O O . ASN A 1 179 ? -31.368 22.105 18.699 1.00 47.62 179 ASN A O 1
ATOM 1351 N N . ASN A 1 180 ? -32.890 21.411 20.186 1.00 41.84 180 ASN A N 1
ATOM 1352 C CA . ASN A 1 180 ? -34.032 22.114 19.585 1.00 41.84 180 ASN A CA 1
ATOM 1353 C C . ASN A 1 180 ? -34.112 23.615 19.971 1.00 41.84 180 ASN A C 1
ATOM 1355 O O . ASN A 1 180 ? -35.182 24.212 19.877 1.00 41.84 180 ASN A O 1
ATOM 1359 N N . GLY A 1 181 ? -33.012 24.248 20.402 1.00 40.75 181 GLY A N 1
ATOM 1360 C CA . GLY A 1 181 ? -33.012 25.615 20.941 1.00 40.75 181 GLY A CA 1
ATOM 1361 C C . GLY A 1 181 ? -32.230 26.657 20.123 1.00 40.75 181 GLY A C 1
ATOM 1362 O O . GLY A 1 181 ? -31.022 26.526 19.955 1.00 40.75 181 GLY A O 1
ATOM 1363 N N . ALA A 1 182 ? -32.931 27.742 19.753 1.00 40.28 182 ALA A N 1
ATOM 1364 C CA . ALA A 1 182 ? -32.464 29.093 19.377 1.00 40.28 182 ALA A CA 1
ATOM 1365 C C . ALA A 1 182 ? -32.263 29.469 17.883 1.00 40.28 182 ALA A C 1
ATOM 1367 O O . ALA A 1 182 ? -31.153 29.712 17.415 1.00 40.28 182 ALA A O 1
ATOM 1368 N N . GLU A 1 183 ? -33.384 29.780 17.212 1.00 38.31 183 GLU A N 1
ATOM 1369 C CA . GLU A 1 183 ? -33.506 30.897 16.241 1.00 38.31 183 GLU A CA 1
ATOM 1370 C C . GLU A 1 183 ? -33.589 32.286 16.943 1.00 38.31 183 GLU A C 1
ATOM 1372 O O . GLU A 1 183 ? -34.053 33.276 16.379 1.00 38.31 183 GLU A O 1
ATOM 1377 N N . GLY A 1 184 ? -33.136 32.401 18.196 1.00 39.91 184 GLY A N 1
ATOM 1378 C CA . GLY A 1 184 ? -33.241 33.616 19.004 1.00 39.91 184 GLY A CA 1
ATOM 1379 C C . GLY A 1 184 ? -31.957 34.443 19.038 1.00 39.91 184 GLY A C 1
ATOM 1380 O O . GLY A 1 184 ? -31.102 34.231 19.887 1.00 39.91 184 GLY A O 1
ATOM 1381 N N . GLY A 1 185 ? -31.852 35.440 18.158 1.00 34.66 185 GLY A N 1
ATOM 1382 C CA . GLY A 1 185 ? -31.262 36.732 18.525 1.00 34.66 185 GLY A CA 1
ATOM 1383 C C . GLY A 1 185 ? -29.752 36.823 18.780 1.00 34.66 185 GLY A C 1
ATOM 1384 O O . GLY A 1 185 ? -29.341 37.457 19.745 1.00 34.66 185 GLY A O 1
ATOM 1385 N N . CYS A 1 186 ? -28.901 36.341 17.874 1.00 30.02 186 CYS A N 1
ATOM 1386 C CA . CYS A 1 186 ? -27.614 37.010 17.655 1.00 30.02 186 CYS A CA 1
ATOM 1387 C C . CYS A 1 186 ? -27.363 37.109 16.152 1.00 30.02 186 CYS A C 1
ATOM 1389 O O . CYS A 1 186 ? -27.086 36.124 15.471 1.00 30.02 186 CYS A O 1
ATOM 1391 N N . GLY A 1 187 ? -27.577 38.308 15.611 1.00 31.92 187 GLY A N 1
ATOM 1392 C CA . GLY A 1 187 ? -27.575 38.568 14.180 1.00 31.92 187 GLY A CA 1
ATOM 1393 C C . GLY A 1 187 ? -26.218 38.291 13.543 1.00 31.92 187 GLY A C 1
ATOM 1394 O O . GLY A 1 187 ? -25.336 39.143 13.573 1.00 31.92 187 GLY A O 1
ATOM 1395 N N . ARG A 1 188 ? -26.085 37.120 12.921 1.00 33.31 188 ARG A N 1
ATOM 1396 C CA . ARG A 1 188 ? -25.326 36.867 11.689 1.00 33.31 188 ARG A CA 1
ATOM 1397 C C . ARG A 1 188 ? -25.861 35.577 11.079 1.00 33.31 188 ARG A C 1
ATOM 1399 O O . ARG A 1 188 ? -25.828 34.521 11.695 1.00 33.31 188 ARG A O 1
ATOM 1406 N N . SER A 1 189 ? -26.387 35.712 9.871 1.00 33.75 189 SER A N 1
ATOM 1407 C CA . SER A 1 189 ? -26.958 34.661 9.038 1.00 33.75 189 SER A CA 1
ATOM 1408 C C . SER A 1 189 ? -26.027 33.449 8.903 1.00 33.75 189 SER A C 1
ATOM 1410 O O . SER A 1 189 ? -25.063 33.496 8.138 1.00 33.75 189 SER A O 1
ATOM 1412 N N . TYR A 1 190 ? -26.350 32.357 9.592 1.00 33.09 190 TYR A N 1
ATOM 1413 C CA . TYR A 1 190 ? -25.912 31.013 9.227 1.00 33.09 190 TYR A CA 1
ATOM 1414 C C . TYR A 1 190 ? -27.152 30.242 8.785 1.00 33.09 190 TYR A C 1
ATOM 1416 O O . TYR A 1 190 ? -27.977 29.814 9.585 1.00 33.09 190 TYR A O 1
ATOM 1424 N N . THR A 1 191 ? -27.328 30.148 7.473 1.00 32.78 191 THR A N 1
ATOM 1425 C CA . THR A 1 191 ? -28.347 29.311 6.842 1.00 32.78 191 THR A CA 1
ATOM 1426 C C . THR A 1 191 ? -28.012 27.838 7.050 1.00 32.78 191 THR A C 1
ATOM 1428 O O . THR A 1 191 ? -26.907 27.428 6.704 1.00 32.78 191 THR A O 1
ATOM 1431 N N . ARG A 1 192 ? -28.987 27.089 7.588 1.00 36.19 192 ARG A N 1
ATOM 1432 C CA . ARG A 1 192 ? -29.182 25.626 7.523 1.00 36.19 192 ARG A CA 1
ATOM 1433 C C . ARG A 1 192 ? -27.960 24.816 7.080 1.00 36.19 192 ARG A C 1
ATOM 1435 O O . ARG A 1 192 ? -27.765 24.595 5.889 1.00 36.19 192 ARG A O 1
ATOM 1442 N N . LEU A 1 193 ? -27.220 24.309 8.055 1.00 30.17 193 LEU A N 1
ATOM 1443 C CA . LEU A 1 193 ? -26.320 23.174 7.895 1.00 30.17 193 LEU A CA 1
ATOM 1444 C C . LEU A 1 193 ? -26.569 22.249 9.085 1.00 30.17 193 LEU A C 1
ATOM 1446 O O . LEU A 1 193 ? -26.605 22.716 10.224 1.00 30.17 193 LEU A O 1
ATOM 1450 N N . ASP A 1 194 ? -26.775 20.965 8.811 1.00 34.84 194 ASP A N 1
ATOM 1451 C CA . ASP A 1 194 ? -26.858 19.885 9.794 1.00 34.84 194 ASP A CA 1
ATOM 1452 C C . ASP A 1 194 ? -25.474 19.709 10.445 1.00 34.84 194 ASP A C 1
ATOM 1454 O O . ASP A 1 194 ? -24.671 18.850 10.086 1.00 34.84 194 ASP A O 1
ATOM 1458 N N . CYS A 1 195 ? -25.135 20.632 11.346 1.00 36.00 195 CYS A N 1
ATOM 1459 C CA . CYS A 1 195 ? -23.825 20.725 11.969 1.00 36.00 195 CYS A CA 1
ATOM 1460 C C . CYS A 1 195 ? -23.640 19.563 12.944 1.00 36.00 195 CYS A C 1
ATOM 1462 O O . CYS A 1 195 ? -24.445 19.384 13.855 1.00 36.00 195 CYS A O 1
ATOM 1464 N N . VAL A 1 196 ? -22.524 18.849 12.819 1.00 42.84 196 VAL A N 1
ATOM 1465 C CA . VAL A 1 196 ? -22.004 17.915 13.825 1.00 42.84 196 VAL A CA 1
ATOM 1466 C C . VAL A 1 196 ? -22.094 18.558 15.211 1.00 42.84 196 VAL A C 1
ATOM 1468 O O . VAL A 1 196 ? -21.426 19.556 15.495 1.00 42.84 196 VAL A O 1
ATOM 1471 N N . HIS A 1 197 ? -22.998 18.026 16.039 1.00 50.16 197 HIS A N 1
ATOM 1472 C CA . HIS A 1 197 ? -23.340 18.607 17.329 1.00 50.16 197 HIS A CA 1
ATOM 1473 C C . HIS A 1 197 ? -22.095 18.658 18.240 1.00 50.16 197 HIS A C 1
ATOM 1475 O O . HIS A 1 197 ? -21.332 17.688 18.281 1.00 50.16 197 HIS A O 1
ATOM 1481 N N . PRO A 1 198 ? -21.920 19.710 19.070 1.00 48.09 198 PRO A N 1
ATOM 1482 C CA . PRO A 1 198 ? -20.965 19.729 20.193 1.00 48.09 198 PRO A CA 1
ATOM 1483 C C . PRO A 1 198 ? -21.142 18.571 21.201 1.00 48.09 198 PRO A C 1
ATOM 1485 O O . PRO A 1 198 ? -20.352 18.452 22.138 1.00 48.09 198 PRO A O 1
ATOM 1488 N N . ASN A 1 199 ? -22.131 17.703 20.970 1.00 51.44 199 ASN A N 1
ATOM 1489 C CA . ASN A 1 199 ? -22.490 16.542 21.771 1.00 51.44 199 ASN A CA 1
ATOM 1490 C C . ASN A 1 199 ? -21.888 15.233 21.227 1.00 51.44 199 ASN A C 1
ATOM 1492 O O . ASN A 1 199 ? -22.234 14.157 21.704 1.00 51.44 199 ASN A O 1
ATOM 1496 N N . ASN A 1 200 ? -20.951 15.287 20.268 1.00 74.44 200 ASN A N 1
ATOM 1497 C CA . ASN A 1 200 ? -20.154 14.108 19.930 1.00 74.44 200 ASN A CA 1
ATOM 1498 C C . ASN A 1 200 ? -19.283 13.722 21.140 1.00 74.44 200 ASN A C 1
ATOM 1500 O O . ASN A 1 200 ? -18.416 14.485 21.578 1.00 74.44 200 ASN A O 1
ATOM 1504 N N . ILE A 1 201 ? -19.491 12.519 21.670 1.00 79.94 201 ILE A N 1
ATOM 1505 C CA . ILE A 1 201 ? -18.755 11.987 22.820 1.00 79.94 201 ILE A CA 1
ATOM 1506 C C . ILE A 1 201 ? -17.231 12.058 22.642 1.00 79.94 201 ILE A C 1
ATOM 1508 O O . ILE A 1 201 ? -16.507 12.348 23.598 1.00 79.94 201 ILE A O 1
ATOM 1512 N N . MET A 1 202 ? -16.726 11.891 21.416 1.00 84.62 202 MET A N 1
ATOM 1513 C CA . MET A 1 202 ? -15.299 12.024 21.117 1.00 84.62 202 MET A CA 1
ATOM 1514 C C . MET A 1 202 ? -14.805 13.449 21.348 1.00 84.62 202 MET A C 1
ATOM 1516 O O . MET A 1 202 ? -13.727 13.649 21.905 1.00 84.62 202 MET A O 1
ATOM 1520 N N . TYR A 1 203 ? -15.602 14.447 20.976 1.00 85.81 203 TYR A N 1
ATOM 1521 C CA . TYR A 1 203 ? -15.269 15.851 21.188 1.00 85.81 203 TYR A CA 1
ATOM 1522 C C . TYR A 1 203 ? -15.203 16.187 22.679 1.00 85.81 203 TYR A C 1
ATOM 1524 O O . TYR A 1 203 ? -14.266 16.859 23.120 1.00 85.81 203 TYR A O 1
ATOM 1532 N N . VAL A 1 204 ? -16.137 15.663 23.479 1.00 83.94 204 VAL A N 1
ATOM 1533 C CA . VAL A 1 204 ? -16.100 15.802 24.943 1.00 83.94 204 VAL A CA 1
ATOM 1534 C C . VAL A 1 204 ? -14.857 15.122 25.517 1.00 83.94 204 VAL A C 1
ATOM 1536 O O . VAL A 1 204 ? -14.154 15.733 26.326 1.00 83.94 204 VAL A O 1
ATOM 1539 N N . CYS A 1 205 ? -14.532 13.911 25.050 1.00 86.50 205 CYS A N 1
ATOM 1540 C CA . CYS A 1 205 ? -13.327 13.194 25.464 1.00 86.50 205 CYS A CA 1
ATOM 1541 C C . CYS A 1 205 ? -12.064 14.014 25.185 1.00 86.50 205 CYS A C 1
ATOM 1543 O O . CYS A 1 205 ? -11.245 14.204 26.082 1.00 86.50 205 CYS A O 1
ATOM 1545 N N . VAL A 1 206 ? -11.933 14.576 23.981 1.00 88.62 206 VAL A N 1
ATOM 1546 C CA . VAL A 1 206 ? -10.796 15.430 23.612 1.00 88.62 206 VAL A CA 1
ATOM 1547 C C . VAL A 1 206 ? -10.752 16.693 24.477 1.00 88.62 206 VAL A C 1
ATOM 1549 O O . VAL A 1 206 ? -9.708 17.019 25.046 1.00 88.62 206 VAL A O 1
ATOM 1552 N N . ARG A 1 207 ? -11.890 17.381 24.642 1.00 86.56 207 ARG A N 1
ATOM 1553 C CA . ARG A 1 207 ? -11.988 18.622 25.423 1.00 86.56 207 ARG A CA 1
ATOM 1554 C C . ARG A 1 207 ? -11.600 18.425 26.888 1.00 86.56 207 ARG A C 1
ATOM 1556 O O . ARG A 1 207 ? -10.969 19.296 27.483 1.00 86.56 207 ARG A O 1
ATOM 1563 N N . ARG A 1 208 ? -11.978 17.285 27.468 1.00 86.19 208 ARG A N 1
ATOM 1564 C CA . ARG A 1 208 ? -11.690 16.909 28.860 1.00 86.19 208 ARG A CA 1
ATOM 1565 C C . ARG A 1 208 ? -10.385 16.111 29.013 1.00 86.19 208 ARG A C 1
ATOM 1567 O O . ARG A 1 208 ? -10.070 15.699 30.123 1.00 86.19 208 ARG A O 1
ATOM 1574 N N . LYS A 1 209 ? -9.608 15.921 27.935 1.00 89.38 209 LYS A N 1
ATOM 1575 C CA . LYS A 1 209 ? -8.338 15.163 27.908 1.00 89.38 209 LYS A CA 1
ATOM 1576 C C . LYS A 1 209 ? -8.474 13.684 28.313 1.00 89.38 209 LYS A C 1
ATOM 1578 O O . LYS A 1 209 ? -7.530 13.091 28.831 1.00 89.38 209 LYS A O 1
ATOM 1583 N N . LEU A 1 210 ? -9.630 13.072 28.064 1.00 86.69 210 LEU A N 1
ATOM 1584 C CA . LEU A 1 210 ? -9.942 11.678 28.394 1.00 86.69 210 LEU A CA 1
ATOM 1585 C C . LEU A 1 210 ? -9.398 10.717 27.321 1.00 86.69 210 LEU A C 1
ATOM 1587 O O . LEU A 1 210 ? -10.157 10.090 26.583 1.00 86.69 210 LEU A O 1
ATOM 1591 N N . ALA A 1 211 ? -8.071 10.603 27.229 1.00 88.44 211 ALA A N 1
ATOM 1592 C CA . ALA A 1 211 ? -7.407 9.813 26.189 1.00 88.44 211 ALA A CA 1
ATOM 1593 C C . ALA A 1 211 ? -7.812 8.326 26.198 1.00 88.44 211 ALA A C 1
ATOM 1595 O O . ALA A 1 211 ? -8.036 7.761 25.136 1.00 88.44 211 ALA A O 1
ATOM 1596 N N . LEU A 1 212 ? -7.981 7.711 27.374 1.00 85.44 212 LEU A N 1
ATOM 1597 C CA . LEU A 1 212 ? -8.390 6.301 27.485 1.00 85.44 212 LEU A CA 1
ATOM 1598 C C . LEU A 1 212 ? -9.808 6.053 26.947 1.00 85.44 212 LEU A C 1
ATOM 1600 O O . LEU A 1 212 ? -10.050 5.044 26.288 1.00 85.44 212 LEU A O 1
ATOM 1604 N N . CYS A 1 213 ? -10.740 6.980 27.192 1.00 85.19 213 CYS A N 1
ATOM 1605 C CA . CYS A 1 213 ? -12.088 6.896 26.627 1.00 85.19 213 CYS A CA 1
ATOM 1606 C C . CYS A 1 213 ? -12.040 7.033 25.112 1.00 85.19 213 CYS A C 1
ATOM 1608 O O . CYS A 1 213 ? -12.686 6.272 24.400 1.00 85.19 213 CYS A O 1
ATOM 1610 N N . LEU A 1 214 ? -11.249 7.991 24.624 1.00 89.31 214 LEU A N 1
ATOM 1611 C CA . LEU A 1 214 ? -11.085 8.217 23.198 1.00 89.31 214 LEU A CA 1
ATOM 1612 C C . LEU A 1 214 ? -10.472 6.996 22.501 1.00 89.31 214 LEU A C 1
ATOM 1614 O O . LEU A 1 214 ? -10.957 6.601 21.448 1.00 89.31 214 LEU A O 1
ATOM 1618 N N . GLU A 1 215 ? -9.452 6.376 23.094 1.00 91.50 215 GLU A N 1
ATOM 1619 C CA . GLU A 1 215 ? -8.833 5.146 22.591 1.00 91.50 215 GLU A CA 1
ATOM 1620 C C . GLU A 1 215 ? -9.851 4.008 22.479 1.00 91.50 215 GLU A C 1
ATOM 1622 O O . GLU A 1 215 ? -9.943 3.366 21.434 1.00 91.50 215 GLU A O 1
ATOM 1627 N N . TYR A 1 216 ? -10.656 3.800 23.524 1.00 86.50 216 TYR A N 1
ATOM 1628 C CA . TYR A 1 216 ? -11.701 2.780 23.521 1.00 86.50 216 TYR A CA 1
ATOM 1629 C C . TYR A 1 216 ? -12.786 3.067 22.469 1.00 86.50 216 TYR A C 1
ATOM 1631 O O . TYR A 1 216 ? -13.225 2.164 21.758 1.00 86.50 216 TYR A O 1
ATOM 1639 N N . LEU A 1 217 ? -13.208 4.326 22.326 1.00 87.62 217 LEU A N 1
ATOM 1640 C CA . LEU A 1 217 ? -14.172 4.720 21.296 1.00 87.62 217 LEU A CA 1
ATOM 1641 C C . LEU A 1 217 ? -13.611 4.467 19.890 1.00 87.62 217 LEU A C 1
ATOM 1643 O O . LEU A 1 217 ? -14.299 3.902 19.044 1.00 87.62 217 LEU A O 1
ATOM 1647 N N . LEU A 1 218 ? -12.349 4.826 19.642 1.00 89.31 218 LEU A N 1
ATOM 1648 C CA . LEU A 1 218 ? -11.690 4.612 18.350 1.00 89.31 218 LEU A CA 1
ATOM 1649 C C . LEU A 1 218 ? -11.504 3.124 18.019 1.00 89.31 218 LEU A C 1
ATOM 1651 O O . LEU A 1 218 ? -11.627 2.748 16.850 1.00 89.31 218 LEU A O 1
ATOM 1655 N N . SER A 1 219 ? -11.226 2.282 19.021 1.00 89.31 219 SER A N 1
ATOM 1656 C CA . SER A 1 219 ? -11.076 0.833 18.838 1.00 89.31 219 SER A CA 1
ATOM 1657 C C . SER A 1 219 ? -12.411 0.116 18.632 1.00 89.31 219 SER A C 1
ATOM 1659 O O . SER A 1 219 ? -12.455 -0.874 17.904 1.00 89.31 219 SER A O 1
ATOM 1661 N N . SER A 1 220 ? -13.493 0.641 19.213 1.00 85.50 220 SER A N 1
ATOM 1662 C CA . SER A 1 220 ? -14.847 0.085 19.088 1.00 85.50 220 SER A CA 1
ATOM 1663 C C . SER A 1 220 ? -15.546 0.488 17.785 1.00 85.50 220 SER A C 1
ATOM 1665 O O . SER A 1 220 ? -16.490 -0.174 17.357 1.00 85.50 220 SER A O 1
ATOM 1667 N N . LEU A 1 221 ? -15.095 1.564 17.132 1.00 83.75 221 LEU A N 1
ATOM 1668 C CA . LEU A 1 221 ? -15.661 2.007 15.861 1.00 83.75 221 LEU A CA 1
ATOM 1669 C C . LEU A 1 221 ? -15.251 1.078 14.704 1.00 83.75 221 LEU A C 1
ATOM 1671 O O . LEU A 1 221 ? -14.048 0.843 14.504 1.00 83.75 221 LEU A O 1
ATOM 1675 N N . PRO A 1 222 ? -16.216 0.616 13.880 1.00 85.38 222 PRO A N 1
ATOM 1676 C CA . PRO A 1 222 ? -15.903 -0.125 12.668 1.00 85.38 222 PRO A CA 1
ATOM 1677 C C . PRO A 1 222 ? -15.084 0.755 11.706 1.00 85.38 222 PRO A C 1
ATOM 1679 O O . PRO A 1 222 ? -15.325 1.964 11.620 1.00 85.38 222 PRO A O 1
ATOM 1682 N N . PRO A 1 223 ? -14.123 0.174 10.964 1.00 81.75 223 PRO A N 1
ATOM 1683 C CA . PRO A 1 223 ? -13.183 0.930 10.134 1.00 81.75 223 PRO A CA 1
ATOM 1684 C C . PRO A 1 223 ? -13.881 1.800 9.080 1.00 81.75 223 PRO A C 1
ATOM 1686 O O . PRO A 1 223 ? -13.431 2.911 8.826 1.00 81.75 223 PRO A O 1
ATOM 1689 N N . GLU A 1 224 ? -15.016 1.342 8.546 1.00 83.06 224 GLU A N 1
ATOM 1690 C CA . GLU A 1 224 ? -15.825 2.057 7.547 1.00 83.06 224 GLU A CA 1
ATOM 1691 C C . GLU A 1 224 ? -16.374 3.395 8.063 1.00 83.06 224 GLU A C 1
ATOM 1693 O O . GLU A 1 224 ? -16.424 4.373 7.326 1.00 83.06 224 GLU A O 1
ATOM 1698 N N . ARG A 1 225 ? -16.743 3.460 9.349 1.00 80.88 225 ARG A N 1
ATOM 1699 C CA . ARG A 1 225 ? -17.251 4.687 9.983 1.00 80.88 225 ARG A CA 1
ATOM 1700 C C . ARG A 1 225 ? -16.144 5.532 10.593 1.00 80.88 225 ARG A C 1
ATOM 1702 O O . ARG A 1 225 ? -16.375 6.680 10.949 1.00 80.88 225 ARG A O 1
ATOM 1709 N N . ARG A 1 226 ? -14.930 5.000 10.732 1.00 82.31 226 ARG A N 1
ATOM 1710 C CA . ARG A 1 226 ? -13.829 5.718 11.379 1.00 82.31 226 ARG A CA 1
ATOM 1711 C C . ARG A 1 226 ? -13.421 6.956 10.583 1.00 82.31 226 ARG A C 1
ATOM 1713 O O . ARG A 1 226 ? -13.256 8.014 11.177 1.00 82.31 226 ARG A O 1
ATOM 1720 N N . SER A 1 227 ? -13.308 6.850 9.260 1.00 78.25 227 SER A N 1
ATOM 1721 C CA . SER A 1 227 ? -12.997 7.999 8.396 1.00 78.25 227 SER A CA 1
ATOM 1722 C C . SER A 1 227 ? -14.119 9.029 8.382 1.00 78.25 227 SER A C 1
ATOM 1724 O O . SER A 1 227 ? -13.840 10.222 8.386 1.00 78.25 227 SER A O 1
ATOM 1726 N N . GLU A 1 228 ? -15.374 8.576 8.414 1.00 80.25 228 GLU A N 1
ATOM 1727 C CA . GLU A 1 228 ? -16.534 9.453 8.556 1.00 80.25 228 GLU A CA 1
ATOM 1728 C C . GLU A 1 228 ? -16.421 10.226 9.874 1.00 80.25 228 GLU A C 1
ATOM 1730 O O . GLU A 1 228 ? -16.333 11.441 9.862 1.00 80.25 228 GLU A O 1
ATOM 1735 N N . TRP A 1 229 ? -16.253 9.553 11.010 1.00 79.12 229 TRP A N 1
ATOM 1736 C CA . TRP A 1 229 ? -16.176 10.196 12.326 1.00 79.12 229 TRP A CA 1
ATOM 1737 C C . TRP A 1 229 ? -14.960 11.100 12.529 1.00 79.12 229 TRP A C 1
ATOM 1739 O O . TRP A 1 229 ? -15.069 12.140 13.178 1.00 79.12 229 TRP A O 1
ATOM 1749 N N . LEU A 1 230 ? -13.810 10.737 11.961 1.00 82.56 230 LEU A N 1
ATOM 1750 C CA . LEU A 1 230 ? -12.610 11.574 11.991 1.00 82.56 230 LEU A CA 1
ATOM 1751 C C . LEU A 1 230 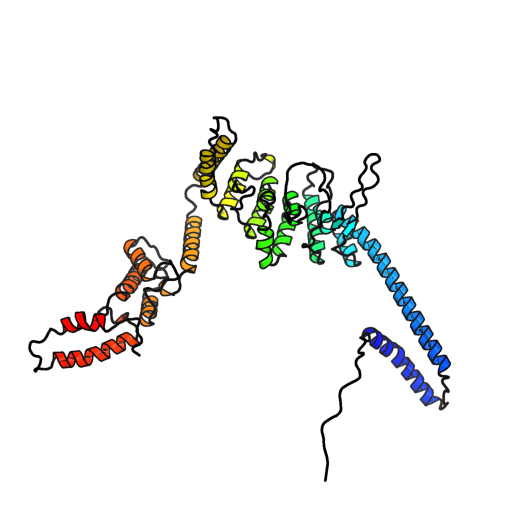? -12.692 12.749 11.000 1.00 82.56 230 LEU A C 1
ATOM 1753 O O . LEU A 1 230 ? -12.076 13.786 11.245 1.00 82.56 230 LEU A O 1
ATOM 1757 N N . GLY A 1 231 ? -13.447 12.592 9.908 1.00 70.81 231 GLY A N 1
ATOM 1758 C CA . GLY A 1 231 ? -13.648 13.583 8.847 1.00 70.81 231 GLY A CA 1
ATOM 1759 C C . GLY A 1 231 ? -14.927 14.421 8.969 1.00 70.81 231 GLY A C 1
ATOM 1760 O O . GLY A 1 231 ? -15.083 15.377 8.211 1.00 70.81 231 GLY A O 1
ATOM 1761 N N . LEU A 1 232 ? -15.822 14.102 9.914 1.00 63.28 232 LEU A N 1
ATOM 1762 C CA . LEU A 1 232 ? -17.119 14.746 10.178 1.00 63.28 232 LEU A CA 1
ATOM 1763 C C . LEU A 1 232 ? -16.924 16.156 10.756 1.00 63.28 232 LEU A C 1
ATOM 1765 O O . LEU A 1 232 ? -17.297 16.444 11.889 1.00 63.28 232 LEU A O 1
ATOM 1769 N N . CYS A 1 233 ? -16.322 17.059 9.991 1.00 55.22 233 CYS A N 1
ATOM 1770 C CA . CYS A 1 233 ? -16.221 18.480 10.299 1.00 55.22 233 CYS A CA 1
ATOM 1771 C C . CYS A 1 233 ? -16.331 19.295 9.009 1.00 55.22 233 CYS A C 1
ATOM 1773 O O . CYS A 1 233 ? -15.381 19.954 8.593 1.00 55.22 233 CYS A O 1
ATOM 1775 N N . GLU A 1 234 ? -17.512 19.293 8.384 1.00 49.97 234 GLU A N 1
ATOM 1776 C CA . GLU A 1 234 ? -17.822 20.261 7.317 1.00 49.97 234 GLU A CA 1
ATOM 1777 C C . GLU A 1 234 ? -17.734 21.709 7.830 1.00 49.97 234 GLU A C 1
ATOM 1779 O O . GLU A 1 234 ? -17.379 22.632 7.091 1.00 49.97 234 GLU A O 1
ATOM 1784 N N . ASN A 1 235 ? -17.958 21.900 9.135 1.00 57.53 235 ASN A N 1
ATOM 1785 C CA . ASN A 1 235 ? -17.703 23.156 9.814 1.00 57.53 235 ASN A CA 1
ATOM 1786 C C . ASN A 1 235 ? -16.300 23.158 10.403 1.00 57.53 235 ASN A C 1
ATOM 1788 O O . ASN A 1 235 ? -15.979 22.471 11.373 1.00 57.53 235 ASN A O 1
ATOM 1792 N N . ALA A 1 236 ? -15.483 23.999 9.789 1.00 51.94 236 ALA A N 1
ATOM 1793 C CA . ALA A 1 236 ? -14.054 24.079 9.979 1.00 51.94 236 ALA A CA 1
ATOM 1794 C C . ALA A 1 236 ? -13.648 24.188 11.481 1.00 51.94 236 ALA A C 1
ATOM 1796 O O . ALA A 1 236 ? -12.661 23.597 11.914 1.00 51.94 236 ALA A O 1
ATOM 1797 N N . TRP A 1 237 ? -14.460 24.828 12.328 1.00 53.97 237 TRP A N 1
ATOM 1798 C CA . TRP A 1 237 ? -14.121 25.143 13.723 1.00 53.97 237 TRP A CA 1
ATOM 1799 C C . TRP A 1 237 ? -14.165 23.950 14.699 1.00 53.97 237 TRP A C 1
ATOM 1801 O O . TRP A 1 237 ? -13.793 24.106 15.862 1.00 53.97 237 TRP A O 1
ATOM 1811 N N . CYS A 1 238 ? -14.608 22.766 14.262 1.00 64.25 238 CYS A N 1
ATOM 1812 C CA . CYS A 1 238 ? -14.921 21.651 15.165 1.00 64.25 238 CYS A CA 1
ATOM 1813 C C . CYS A 1 238 ? -14.084 20.379 14.961 1.00 64.25 238 CYS A C 1
ATOM 1815 O O . CYS A 1 238 ? -14.399 19.364 15.581 1.00 64.25 238 CYS A O 1
ATOM 1817 N N . CYS A 1 239 ? -13.009 20.406 14.157 1.00 84.62 239 CYS A N 1
ATOM 1818 C CA . CYS A 1 239 ? -12.157 19.221 13.989 1.00 84.62 239 CYS A CA 1
ATOM 1819 C C . CYS A 1 239 ? -11.604 18.730 15.332 1.00 84.62 239 CYS A C 1
ATOM 1821 O O . CYS A 1 239 ? -11.023 19.503 16.099 1.00 84.62 239 CYS A O 1
ATOM 1823 N N . LEU A 1 240 ? -11.762 17.427 15.604 1.00 88.44 240 LEU A N 1
ATOM 1824 C CA . LEU A 1 240 ? -11.247 16.775 16.812 1.00 88.44 240 LEU A CA 1
ATOM 1825 C C . LEU A 1 240 ? -9.741 17.024 16.985 1.00 88.44 240 LEU A C 1
ATOM 1827 O O . LEU A 1 240 ? -9.290 17.243 18.108 1.00 88.44 240 LEU A O 1
ATOM 1831 N N . LEU A 1 241 ? -8.976 17.072 15.884 1.00 90.25 241 LEU A N 1
ATOM 1832 C CA . LEU A 1 241 ? -7.552 17.427 15.903 1.00 90.25 241 LEU A CA 1
ATOM 1833 C C . LEU A 1 241 ? -7.328 18.868 16.374 1.00 90.25 241 LEU A C 1
ATOM 1835 O O . LEU A 1 241 ? -6.513 19.102 17.267 1.00 90.25 241 LEU A O 1
ATOM 1839 N N . THR A 1 242 ? -8.082 19.827 15.830 1.00 88.69 242 THR A N 1
ATOM 1840 C CA . THR A 1 242 ? -8.021 21.234 16.255 1.00 88.69 242 THR A CA 1
ATOM 1841 C C . THR A 1 242 ? -8.333 21.358 17.734 1.00 88.69 242 THR A C 1
ATOM 1843 O O . THR A 1 242 ? -7.578 21.988 18.471 1.00 88.69 242 THR A O 1
ATOM 1846 N N . ARG A 1 243 ? -9.390 20.685 18.203 1.00 89.44 243 ARG A N 1
ATOM 1847 C CA . ARG A 1 243 ? -9.767 20.700 19.616 1.00 89.44 243 ARG A CA 1
ATOM 1848 C C . ARG A 1 243 ? -8.709 20.044 20.503 1.00 89.44 243 ARG A C 1
ATOM 1850 O O . ARG A 1 243 ? -8.434 20.552 21.586 1.00 89.44 243 ARG A O 1
ATOM 1857 N N . ALA A 1 244 ? -8.068 18.964 20.055 1.00 91.00 244 ALA A N 1
ATOM 1858 C CA . ALA A 1 244 ? -6.980 18.326 20.797 1.00 91.00 244 ALA A CA 1
ATOM 1859 C C . ALA A 1 244 ? -5.790 19.280 20.974 1.00 91.00 244 ALA A C 1
ATOM 1861 O O . ALA A 1 244 ? -5.216 19.357 22.064 1.00 91.00 244 ALA A O 1
ATOM 1862 N N . ILE A 1 245 ? -5.475 20.063 19.940 1.00 90.00 245 ILE A N 1
ATOM 1863 C CA . ILE A 1 245 ? -4.448 21.108 19.987 1.00 90.00 245 ILE A CA 1
ATOM 1864 C C . ILE A 1 245 ? -4.886 22.270 20.885 1.00 90.00 245 ILE A C 1
ATOM 1866 O O . ILE A 1 245 ? -4.115 22.700 21.742 1.00 90.00 245 ILE A O 1
ATOM 1870 N N . GLU A 1 246 ? -6.122 22.759 20.769 1.00 86.94 246 GLU A N 1
ATOM 1871 C CA . GLU A 1 246 ? -6.689 23.819 21.621 1.00 86.94 246 GLU A CA 1
ATOM 1872 C C . GLU A 1 246 ? -6.725 23.430 23.101 1.00 86.94 246 GLU A C 1
ATOM 1874 O O . GLU A 1 246 ? -6.489 24.266 23.973 1.00 86.94 246 GLU A O 1
ATOM 1879 N N . CYS A 1 247 ? -6.921 22.152 23.404 1.00 86.88 247 CYS A N 1
ATOM 1880 C CA . CYS A 1 247 ? -6.865 21.643 24.767 1.00 86.88 247 CYS A CA 1
ATOM 1881 C C . CYS A 1 247 ? -5.441 21.276 25.216 1.00 86.88 247 CYS A C 1
ATOM 1883 O O . CYS A 1 247 ? -5.250 20.961 26.388 1.00 86.88 247 CYS A O 1
ATOM 1885 N N . SER A 1 248 ? -4.434 21.333 24.336 1.00 88.25 248 SER A N 1
ATOM 1886 C CA . SER A 1 248 ? -3.073 20.843 24.608 1.00 88.25 248 SER A CA 1
ATOM 1887 C C . SER A 1 248 ? -3.096 19.398 25.135 1.00 88.25 248 SER A C 1
ATOM 1889 O O . SER A 1 248 ? -2.529 19.093 26.183 1.00 88.25 248 SER A O 1
ATOM 1891 N N . SER A 1 249 ? -3.844 18.512 24.468 1.00 89.88 249 SER A N 1
ATOM 1892 C CA . SER A 1 249 ? -3.910 17.087 24.806 1.00 89.88 249 SER A CA 1
ATOM 1893 C C . SER A 1 249 ? -3.124 16.268 23.789 1.00 89.88 249 SER A C 1
ATOM 1895 O O . SER A 1 249 ? -3.680 15.773 22.808 1.00 89.88 249 SER A O 1
ATOM 1897 N N . TYR A 1 250 ? -1.823 16.108 24.034 1.00 90.81 250 TYR A N 1
ATOM 1898 C CA . TYR A 1 250 ? -0.950 15.326 23.158 1.00 90.81 250 TYR A CA 1
ATOM 1899 C C . TYR A 1 250 ? -1.393 13.862 23.043 1.00 90.81 250 TYR A C 1
ATOM 1901 O O . TYR A 1 250 ? -1.414 13.303 21.951 1.00 90.81 250 TYR A O 1
ATOM 1909 N N . ALA A 1 251 ? -1.842 13.259 24.149 1.00 90.62 251 ALA A N 1
ATOM 1910 C CA . ALA A 1 251 ? -2.358 11.893 24.150 1.00 90.62 251 ALA A CA 1
ATOM 1911 C C . ALA A 1 251 ? -3.574 11.729 23.220 1.00 90.62 251 ALA A C 1
ATOM 1913 O O . ALA A 1 251 ? -3.595 10.801 22.413 1.00 90.62 251 ALA A O 1
ATOM 1914 N N . CYS A 1 252 ? -4.548 12.649 23.274 1.00 91.56 252 CYS A N 1
ATOM 1915 C CA . CYS A 1 252 ? -5.694 12.613 22.361 1.00 91.56 252 CYS A CA 1
ATOM 1916 C C . CYS A 1 252 ? -5.262 12.865 20.914 1.00 91.56 252 CYS A C 1
ATOM 1918 O O . CYS A 1 252 ? -5.720 12.169 20.015 1.00 91.56 252 CYS A O 1
ATOM 1920 N N . LEU A 1 253 ? -4.351 13.817 20.691 1.00 93.44 253 LEU A N 1
ATOM 1921 C CA . LEU A 1 253 ? -3.829 14.121 19.360 1.00 93.44 253 LEU A CA 1
ATOM 1922 C C . LEU A 1 253 ? -3.156 12.897 18.721 1.00 93.44 253 LEU A C 1
ATOM 1924 O O . LEU A 1 253 ? -3.458 12.550 17.583 1.00 93.44 253 LEU A O 1
ATOM 1928 N N . ARG A 1 254 ? -2.295 12.204 19.473 1.00 94.69 254 ARG A N 1
ATOM 1929 C CA . ARG A 1 254 ? -1.614 10.983 19.028 1.00 94.69 254 ARG A CA 1
ATOM 1930 C C . ARG A 1 254 ? -2.601 9.870 18.689 1.00 94.69 254 ARG A C 1
ATOM 1932 O O . ARG A 1 254 ? -2.417 9.199 17.682 1.00 94.69 254 ARG A O 1
ATOM 1939 N N . LEU A 1 255 ? -3.639 9.683 19.506 1.00 94.06 255 LEU A N 1
ATOM 1940 C CA . LEU A 1 255 ? -4.676 8.676 19.257 1.00 94.06 255 LEU A CA 1
ATOM 1941 C C . LEU A 1 255 ? -5.488 8.984 17.996 1.00 94.06 255 LEU A C 1
ATOM 1943 O O . LEU A 1 255 ? -5.727 8.084 17.199 1.00 94.06 255 LEU A O 1
ATOM 1947 N N . LEU A 1 256 ? -5.868 10.248 17.786 1.00 93.62 256 LEU A N 1
ATOM 1948 C CA . LEU A 1 256 ? -6.594 10.670 16.585 1.00 93.62 256 LEU A CA 1
ATOM 1949 C C . LEU A 1 256 ? -5.754 10.461 15.319 1.00 93.62 256 LEU A C 1
ATOM 1951 O O . LEU A 1 256 ? -6.245 9.888 14.351 1.00 93.62 256 LEU A O 1
ATOM 1955 N N . LEU A 1 257 ? -4.480 10.866 15.337 1.00 93.81 257 LEU A N 1
ATOM 1956 C CA . LEU A 1 257 ? -3.565 10.670 14.207 1.00 93.81 257 LEU A CA 1
ATOM 1957 C C . LEU A 1 257 ? -3.314 9.181 13.926 1.00 93.81 257 LEU A C 1
ATOM 1959 O O . LEU A 1 257 ? -3.404 8.753 12.779 1.00 93.81 257 LEU A O 1
ATOM 1963 N N . ALA A 1 258 ? -3.091 8.371 14.966 1.00 93.25 258 ALA A N 1
ATOM 1964 C CA . ALA A 1 258 ? -2.937 6.921 14.831 1.00 93.25 258 ALA A CA 1
ATOM 1965 C C . ALA A 1 258 ? -4.206 6.236 14.295 1.00 93.25 258 ALA A C 1
ATOM 1967 O O . ALA A 1 258 ? -4.122 5.206 13.629 1.00 93.25 258 ALA A O 1
ATOM 1968 N N . ALA A 1 259 ? -5.380 6.814 14.556 1.00 91.94 259 ALA A N 1
ATOM 1969 C CA . ALA A 1 259 ? -6.648 6.344 14.015 1.00 91.94 259 ALA A CA 1
ATOM 1970 C C . ALA A 1 259 ? -6.901 6.766 12.555 1.00 91.94 259 ALA A C 1
ATOM 1972 O O . ALA A 1 259 ? -7.919 6.365 11.989 1.00 91.94 259 ALA A O 1
ATOM 1973 N N . GLY A 1 260 ? -5.982 7.519 11.939 1.00 92.19 260 GLY A N 1
ATOM 1974 C CA . GLY A 1 260 ? -6.062 7.955 10.545 1.00 92.19 260 GLY A CA 1
ATOM 1975 C C . GLY A 1 260 ? -6.685 9.337 10.350 1.00 92.19 260 GLY A C 1
ATOM 1976 O O . GLY A 1 260 ? -7.174 9.626 9.262 1.00 92.19 260 GLY A O 1
ATOM 1977 N N . ALA A 1 261 ? -6.710 10.188 11.381 1.00 91.50 261 ALA A N 1
ATOM 1978 C CA . ALA A 1 261 ? -7.157 11.568 11.215 1.00 91.50 261 ALA A CA 1
ATOM 1979 C C . ALA A 1 261 ? -6.178 12.334 10.310 1.00 91.50 261 ALA A C 1
ATOM 1981 O O . ALA A 1 261 ? -4.970 12.296 10.542 1.00 91.50 261 ALA A O 1
ATOM 1982 N N . ASP A 1 262 ? -6.695 13.043 9.304 1.00 90.56 262 ASP A N 1
ATOM 1983 C CA . ASP A 1 262 ? -5.865 13.790 8.355 1.00 90.56 262 ASP A CA 1
ATOM 1984 C C . ASP A 1 262 ? -5.197 15.002 9.041 1.00 90.56 262 ASP A C 1
ATOM 1986 O O . ASP A 1 262 ? -5.886 15.929 9.480 1.00 90.56 262 ASP A O 1
ATOM 1990 N N . PRO A 1 263 ? -3.855 15.057 9.133 1.00 92.19 263 PRO A N 1
ATOM 1991 C CA . PRO A 1 263 ? -3.164 16.187 9.747 1.00 92.19 263 PRO A CA 1
ATOM 1992 C C . PRO A 1 263 ? -3.197 17.465 8.893 1.00 92.19 263 PRO A C 1
ATOM 1994 O O . PRO A 1 263 ? -2.770 18.522 9.363 1.00 92.19 263 PRO A O 1
ATOM 1997 N N . ASN A 1 264 ? -3.688 17.394 7.651 1.00 88.94 264 ASN A N 1
ATOM 1998 C CA . ASN A 1 264 ? -3.799 18.522 6.725 1.00 88.94 264 ASN A CA 1
ATOM 1999 C C . ASN A 1 264 ? -5.173 19.199 6.737 1.00 88.94 264 ASN A C 1
ATOM 2001 O O . ASN A 1 264 ? -5.417 20.103 5.928 1.00 88.94 264 ASN A O 1
ATOM 2005 N N . VAL A 1 265 ? -6.056 18.815 7.664 1.00 86.19 265 VAL A N 1
ATOM 2006 C CA . VAL A 1 265 ? -7.358 19.468 7.836 1.00 86.19 265 VAL A CA 1
ATOM 2007 C C . VAL A 1 265 ? -7.169 20.974 8.052 1.00 86.19 265 VAL A C 1
ATOM 2009 O O . VAL A 1 265 ? -6.286 21.424 8.786 1.00 86.19 265 VAL A O 1
ATOM 2012 N N . LYS A 1 266 ? -8.013 21.770 7.387 1.00 84.88 266 LYS A N 1
ATOM 2013 C CA . LYS A 1 266 ? -8.004 23.238 7.456 1.00 84.88 266 LYS A CA 1
ATOM 2014 C C . LYS A 1 266 ? -9.191 23.732 8.290 1.00 84.88 266 LYS A C 1
ATOM 2016 O O . LYS A 1 266 ? -10.263 23.957 7.720 1.00 84.88 266 LYS A O 1
ATOM 2021 N N . PRO A 1 267 ? -9.032 23.917 9.615 1.00 74.38 267 PRO A N 1
ATOM 2022 C CA . PRO A 1 267 ? -10.132 24.265 10.512 1.00 74.38 267 PRO A CA 1
ATOM 2023 C C . PRO A 1 267 ? -10.757 25.651 10.338 1.00 74.38 267 PRO A C 1
ATOM 2025 O O . PRO A 1 267 ? -11.693 26.010 11.036 1.00 74.38 267 PRO A O 1
ATOM 2028 N N . ASP A 1 268 ? -10.326 26.469 9.396 1.00 72.06 268 ASP A N 1
ATOM 2029 C CA . ASP A 1 268 ? -11.070 27.680 9.032 1.00 72.06 268 ASP A CA 1
ATOM 2030 C C . ASP A 1 268 ? -10.995 27.968 7.532 1.00 72.06 268 ASP A C 1
ATOM 2032 O O . ASP A 1 268 ? -10.969 29.126 7.116 1.00 72.06 268 ASP A O 1
ATOM 2036 N N . ARG A 1 269 ? -10.931 26.901 6.710 1.00 67.56 269 ARG A N 1
ATOM 2037 C CA . ARG A 1 269 ? -10.648 26.902 5.252 1.00 67.56 269 ARG A CA 1
ATOM 2038 C C . ARG A 1 269 ? -9.319 27.562 4.856 1.00 67.56 269 ARG A C 1
ATOM 2040 O O . ARG A 1 269 ? -8.849 27.339 3.744 1.00 67.56 269 ARG A O 1
ATOM 2047 N N . THR A 1 270 ? -8.711 28.325 5.759 1.00 68.44 270 THR A N 1
ATOM 2048 C CA . THR A 1 270 ? -7.649 29.291 5.484 1.00 68.44 270 THR A CA 1
ATOM 2049 C C . THR A 1 270 ? -6.377 29.027 6.282 1.00 68.44 270 THR A C 1
ATOM 2051 O O . THR A 1 270 ? -5.333 29.574 5.956 1.00 68.44 270 THR A O 1
ATOM 2054 N N . ARG A 1 271 ? -6.405 28.199 7.329 1.00 78.00 271 ARG A N 1
ATOM 2055 C CA . ARG A 1 271 ? -5.201 27.883 8.102 1.00 78.00 271 ARG A CA 1
ATOM 2056 C C . ARG A 1 271 ? -5.039 26.378 8.266 1.00 78.00 271 ARG A C 1
ATOM 2058 O O . ARG A 1 271 ? -5.959 25.725 8.757 1.00 78.00 271 ARG A O 1
ATOM 2065 N N . PRO A 1 272 ? -3.894 25.800 7.862 1.00 82.62 272 PRO A N 1
ATOM 2066 C CA . PRO A 1 272 ? -3.566 24.421 8.198 1.00 82.62 272 PRO A CA 1
ATOM 2067 C C . PRO A 1 272 ? -3.303 24.286 9.706 1.00 82.62 272 PRO A C 1
ATOM 2069 O O . PRO A 1 272 ? -2.841 25.227 10.356 1.00 82.62 272 PRO A O 1
ATOM 2072 N N . LEU A 1 273 ? -3.534 23.093 10.260 1.00 84.06 273 LEU A N 1
ATOM 2073 C CA . LEU A 1 273 ? -3.324 22.789 11.685 1.00 84.06 273 LEU A CA 1
ATOM 2074 C C . LEU A 1 273 ? -1.932 23.183 12.212 1.00 84.06 273 LEU A C 1
ATOM 2076 O O . LEU A 1 273 ? -1.820 23.691 13.328 1.00 84.06 273 LEU A O 1
ATOM 2080 N N . LEU A 1 274 ? -0.881 23.023 11.398 1.00 83.25 274 LEU A N 1
ATOM 2081 C CA . LEU A 1 274 ? 0.490 23.439 11.733 1.00 83.25 274 LEU A CA 1
ATOM 2082 C C . LEU A 1 274 ? 0.578 24.921 12.130 1.00 83.25 274 LEU A C 1
ATOM 2084 O O . LEU A 1 274 ? 1.291 25.276 13.070 1.00 83.25 274 LEU A O 1
ATOM 2088 N N . GLN A 1 275 ? -0.177 25.785 11.448 1.00 80.69 275 GLN A N 1
ATOM 2089 C CA . GLN A 1 275 ? -0.208 27.214 11.742 1.00 80.69 275 GLN A CA 1
ATOM 2090 C C . GLN A 1 275 ? -0.909 27.501 13.073 1.00 80.69 275 GLN A C 1
ATOM 2092 O O . GLN A 1 275 ? -0.458 28.355 13.833 1.00 80.69 275 GLN A O 1
ATOM 2097 N N . LEU A 1 276 ? -1.965 26.750 13.396 1.00 83.31 276 LEU A N 1
ATOM 2098 C CA . LEU A 1 276 ? -2.706 26.902 14.648 1.00 83.31 276 LEU A CA 1
ATOM 2099 C C . LEU A 1 276 ? -1.849 26.541 15.872 1.00 83.31 276 LEU A C 1
ATOM 2101 O O . LEU A 1 276 ? -1.874 27.260 16.868 1.00 83.31 276 LEU A O 1
ATOM 2105 N N . VAL A 1 277 ? -1.032 25.486 15.778 1.00 85.56 277 VAL A N 1
ATOM 2106 C CA . VAL A 1 277 ? -0.085 25.095 16.843 1.00 85.56 277 VAL A CA 1
ATOM 2107 C C . VAL A 1 277 ? 0.964 26.179 17.082 1.00 85.56 277 VAL A C 1
ATOM 2109 O O . VAL A 1 277 ? 1.306 26.474 18.224 1.00 85.56 277 VAL A O 1
ATOM 2112 N N . ALA A 1 278 ? 1.476 26.787 16.014 1.00 79.06 278 ALA A N 1
ATOM 2113 C CA . ALA A 1 278 ? 2.517 27.802 16.117 1.00 79.06 278 ALA A CA 1
ATOM 2114 C C . ALA A 1 278 ? 2.017 29.139 16.676 1.00 79.06 278 ALA A C 1
ATOM 2116 O O . ALA A 1 278 ? 2.786 29.837 17.333 1.00 79.06 278 ALA A O 1
ATOM 2117 N N . MET A 1 279 ? 0.751 29.483 16.417 1.00 76.31 279 MET A N 1
ATOM 2118 C CA . MET A 1 279 ? 0.105 30.693 16.934 1.00 76.31 279 MET A CA 1
ATOM 2119 C C . MET A 1 279 ? -0.307 30.579 18.400 1.00 76.31 279 MET A C 1
ATOM 2121 O O . MET A 1 279 ? -0.568 31.595 19.039 1.00 76.31 279 MET A O 1
ATOM 2125 N N . LYS A 1 280 ? -0.430 29.358 18.925 1.00 77.31 280 LYS A N 1
ATOM 2126 C CA . LYS A 1 280 ? -0.858 29.159 20.299 1.00 77.31 280 LYS A CA 1
ATOM 2127 C C . LYS A 1 280 ? 0.315 29.452 21.232 1.00 77.31 280 LYS A C 1
ATOM 2129 O O . LYS A 1 280 ? 1.299 28.711 21.261 1.00 77.31 280 LYS A O 1
ATOM 2134 N N . ASP A 1 281 ? 0.180 30.510 22.022 1.00 66.31 281 ASP A N 1
ATOM 2135 C CA . ASP A 1 281 ? 0.999 30.723 23.211 1.00 66.31 281 ASP A CA 1
ATOM 2136 C C . ASP A 1 281 ? 0.611 29.644 24.223 1.00 66.31 281 ASP A C 1
ATOM 2138 O O . ASP A 1 281 ? -0.327 29.787 25.005 1.00 66.31 281 ASP A O 1
ATOM 2142 N N . VAL A 1 282 ? 1.246 28.477 24.111 1.00 58.38 282 VAL A N 1
ATOM 2143 C CA . VAL A 1 282 ? 0.996 27.367 25.025 1.00 58.38 282 VAL A CA 1
ATOM 2144 C C . VAL A 1 282 ? 1.689 27.703 26.346 1.00 58.38 282 VAL A C 1
ATOM 2146 O O . VAL A 1 282 ? 2.916 27.810 26.352 1.00 58.38 282 VAL A O 1
ATOM 2149 N N . PRO A 1 283 ? 0.948 27.865 27.457 1.00 55.91 283 PRO A N 1
ATOM 2150 C CA . PRO A 1 283 ? 1.571 28.021 28.762 1.00 55.91 283 PRO A CA 1
ATOM 2151 C C . PRO A 1 283 ? 2.403 26.769 29.072 1.00 55.91 283 PRO A C 1
ATOM 2153 O O . PRO A 1 283 ? 1.928 25.637 28.902 1.00 55.91 283 PRO A O 1
ATOM 2156 N N . GLU A 1 284 ? 3.648 26.983 29.514 1.00 54.84 284 GLU A N 1
ATOM 2157 C CA . GLU A 1 284 ? 4.645 25.936 29.811 1.00 54.84 284 GLU A CA 1
ATOM 2158 C C . GLU A 1 284 ? 4.121 24.867 30.789 1.00 54.84 284 GLU A C 1
ATOM 2160 O O . GLU A 1 284 ? 4.577 23.726 30.780 1.00 54.84 284 GLU A O 1
ATOM 2165 N N . GLU A 1 285 ? 3.092 25.196 31.573 1.00 53.25 285 GLU A N 1
ATOM 2166 C CA . GLU A 1 285 ? 2.471 24.316 32.566 1.00 53.25 285 GLU A CA 1
ATOM 2167 C C . GLU A 1 285 ? 1.762 23.082 31.979 1.00 53.25 285 GLU A C 1
ATOM 2169 O O . GLU A 1 285 ? 1.494 22.127 32.705 1.00 53.25 285 GLU A O 1
ATOM 2174 N N . SER A 1 286 ? 1.468 23.048 30.672 1.00 55.22 286 SER A N 1
ATOM 2175 C CA . SER A 1 286 ? 0.789 21.894 30.048 1.00 55.22 286 SER A CA 1
ATOM 2176 C C . SER A 1 286 ? 1.710 20.720 29.674 1.00 55.22 286 SER A C 1
ATOM 2178 O O . SER A 1 286 ? 1.241 19.739 29.097 1.00 55.22 286 SER A O 1
ATOM 2180 N N . GLY A 1 287 ? 2.991 20.782 30.056 1.00 56.97 287 GLY A N 1
ATOM 2181 C CA . GLY A 1 287 ? 3.930 19.652 30.087 1.00 56.97 287 GLY A CA 1
ATOM 2182 C C . GLY A 1 287 ? 4.519 19.236 28.739 1.00 56.97 287 GLY A C 1
ATOM 2183 O O . GLY A 1 287 ? 5.613 18.680 28.704 1.00 56.97 287 GLY A O 1
ATOM 2184 N N . GLU A 1 288 ? 3.855 19.545 27.627 1.00 75.06 288 GLU A N 1
ATOM 2185 C CA . GLU A 1 288 ? 4.343 19.193 26.296 1.00 75.06 288 GLU A CA 1
ATOM 2186 C C . GLU A 1 288 ? 4.617 20.428 25.441 1.00 75.06 288 GLU A C 1
ATOM 2188 O O . GLU A 1 288 ? 3.749 21.270 25.206 1.00 75.06 288 GLU A O 1
ATOM 2193 N N . SER A 1 289 ? 5.865 20.530 24.975 1.00 81.19 289 SER A N 1
ATOM 2194 C CA . SER A 1 289 ? 6.323 21.638 24.142 1.00 81.19 289 SER A CA 1
ATOM 2195 C C . SER A 1 289 ? 5.518 21.694 22.836 1.00 81.19 289 SER A C 1
ATOM 2197 O O . SER A 1 289 ? 5.319 20.651 22.207 1.00 81.19 289 SER A O 1
ATOM 2199 N N . PRO A 1 290 ? 5.135 22.889 22.342 1.00 82.19 290 PRO A N 1
ATOM 2200 C CA . PRO A 1 290 ? 4.591 23.063 20.992 1.00 82.19 290 PRO A CA 1
ATOM 2201 C C . PRO A 1 290 ? 5.423 22.362 19.911 1.00 82.19 290 PRO A C 1
ATOM 2203 O O . PRO A 1 290 ? 4.886 21.907 18.903 1.00 82.19 290 PRO A O 1
ATOM 2206 N N . LEU A 1 291 ? 6.733 22.224 20.143 1.00 80.81 291 LEU A N 1
ATOM 2207 C CA . LEU A 1 291 ? 7.643 21.495 19.270 1.00 80.81 291 LEU A CA 1
ATOM 2208 C C . LEU A 1 291 ? 7.286 20.005 19.149 1.00 80.81 291 LEU A C 1
ATOM 2210 O O . LEU A 1 291 ? 7.337 19.470 18.047 1.00 80.81 291 LEU A O 1
ATOM 2214 N N . ALA A 1 292 ? 6.879 19.350 20.239 1.00 85.69 292 ALA A N 1
ATOM 2215 C CA . ALA A 1 292 ? 6.477 17.942 20.225 1.00 85.69 292 ALA A CA 1
ATOM 2216 C C . ALA A 1 292 ? 5.206 17.736 19.386 1.00 85.69 292 ALA A C 1
ATOM 2218 O O . ALA A 1 292 ? 5.128 16.807 18.584 1.00 85.69 292 ALA A O 1
ATOM 2219 N N . ILE A 1 293 ? 4.242 18.656 19.495 1.00 88.94 293 ILE A N 1
ATOM 2220 C CA . ILE A 1 293 ? 3.020 18.647 18.678 1.00 88.94 293 ILE A CA 1
ATOM 2221 C C . ILE A 1 293 ? 3.359 18.839 17.190 1.00 88.94 293 ILE A C 1
ATOM 2223 O O . ILE A 1 293 ? 2.843 18.111 16.344 1.00 88.94 293 ILE A O 1
ATOM 2227 N N . LEU A 1 294 ? 4.252 19.780 16.859 1.00 87.94 294 LEU A N 1
ATOM 2228 C CA . LEU A 1 294 ? 4.698 20.009 15.477 1.00 87.94 294 LEU A CA 1
ATOM 2229 C C . LEU A 1 294 ? 5.442 18.799 14.896 1.00 87.94 294 LEU A C 1
ATOM 2231 O O . LEU A 1 294 ? 5.213 18.433 13.741 1.00 87.94 294 LEU A O 1
ATOM 2235 N N . GLN A 1 295 ? 6.306 18.165 15.691 1.00 86.94 295 GLN A N 1
ATOM 2236 C CA . GLN A 1 295 ? 7.012 16.944 15.303 1.00 86.94 295 GLN A CA 1
ATOM 2237 C C . GLN A 1 295 ? 6.036 15.792 15.055 1.00 86.94 295 GLN A C 1
ATOM 2239 O O . GLN A 1 295 ? 6.174 15.092 14.053 1.00 86.94 295 GLN A O 1
ATOM 2244 N N . LEU A 1 296 ? 5.023 15.635 15.913 1.00 90.75 296 LEU A N 1
ATOM 2245 C CA . LEU A 1 296 ? 3.999 14.602 15.769 1.00 90.75 296 LEU A CA 1
ATOM 2246 C C . LEU A 1 296 ? 3.138 14.805 14.513 1.00 90.75 296 LEU A C 1
ATOM 2248 O O . LEU A 1 296 ? 2.884 13.849 13.787 1.00 90.75 296 LEU A O 1
ATOM 2252 N N . LEU A 1 297 ? 2.706 16.035 14.230 1.00 91.25 297 LEU A N 1
ATOM 2253 C CA . LEU A 1 297 ? 1.960 16.336 13.002 1.00 91.25 297 LEU A CA 1
ATOM 2254 C C . LEU A 1 297 ? 2.822 16.086 11.758 1.00 91.25 297 LEU A C 1
ATOM 2256 O O . LEU A 1 297 ? 2.365 15.470 10.797 1.00 91.25 297 LEU A O 1
ATOM 2260 N N . SER A 1 298 ? 4.089 16.510 11.795 1.00 88.69 298 SER A N 1
ATOM 2261 C CA . SER A 1 298 ? 5.030 16.302 10.689 1.00 88.69 298 SER A CA 1
ATOM 2262 C C . SER A 1 298 ? 5.279 14.815 10.421 1.00 88.69 298 SER A C 1
ATOM 2264 O O . SER A 1 298 ? 5.319 14.410 9.263 1.00 88.69 298 SER A O 1
ATOM 2266 N N . SER A 1 299 ? 5.401 13.987 11.467 1.00 91.81 299 SER A N 1
ATOM 2267 C CA . SER A 1 299 ? 5.620 12.542 11.311 1.00 91.81 299 SER A CA 1
ATOM 2268 C C . SER A 1 299 ? 4.418 11.796 10.727 1.00 91.81 299 SER A C 1
ATOM 2270 O O . SER A 1 299 ? 4.595 10.700 10.205 1.00 91.81 299 SER A O 1
ATOM 2272 N N . HIS A 1 300 ? 3.224 12.393 10.763 1.00 92.19 300 HIS A N 1
ATOM 2273 C CA . HIS A 1 300 ? 2.008 11.843 10.157 1.00 92.19 300 HIS A CA 1
ATOM 2274 C C . HIS A 1 300 ? 1.688 12.455 8.783 1.00 92.19 300 HIS A C 1
ATOM 2276 O O . HIS A 1 300 ? 0.604 12.235 8.255 1.00 92.19 300 HIS A O 1
ATOM 2282 N N . GLY A 1 301 ? 2.621 13.201 8.177 1.00 89.19 301 GLY A N 1
ATOM 2283 C CA . GLY A 1 301 ? 2.455 13.732 6.820 1.00 89.19 301 GLY A CA 1
ATOM 2284 C C . GLY A 1 301 ? 1.745 15.086 6.745 1.00 89.19 301 GLY A C 1
ATOM 2285 O O . GLY A 1 301 ? 1.161 15.415 5.711 1.00 89.19 301 GLY A O 1
ATOM 2286 N N . ALA A 1 302 ? 1.790 15.897 7.810 1.00 87.56 302 ALA A N 1
ATOM 2287 C CA . ALA A 1 302 ? 1.380 17.296 7.715 1.00 87.56 302 ALA A CA 1
ATOM 2288 C C . ALA A 1 302 ? 2.253 18.035 6.681 1.00 87.56 302 ALA A C 1
ATOM 2290 O O . ALA A 1 302 ? 3.459 18.218 6.863 1.00 87.56 302 ALA A O 1
ATOM 2291 N N . SER A 1 303 ? 1.636 18.458 5.581 1.00 79.69 303 SER A N 1
ATOM 2292 C CA . SER A 1 303 ? 2.274 19.127 4.458 1.00 79.69 303 SER A CA 1
ATOM 2293 C C . SER A 1 303 ? 2.719 20.532 4.841 1.00 79.69 303 SER A C 1
ATOM 2295 O O . SER A 1 303 ? 1.915 21.420 5.141 1.00 79.69 303 SER A O 1
ATOM 2297 N N . ARG A 1 304 ? 4.032 20.749 4.750 1.00 69.12 304 ARG A N 1
ATOM 2298 C CA . ARG A 1 304 ? 4.667 22.062 4.919 1.00 69.12 304 ARG A CA 1
ATOM 2299 C C . ARG A 1 304 ? 4.245 23.041 3.819 1.00 69.12 304 ARG A C 1
ATOM 2301 O O . ARG A 1 304 ? 4.031 24.216 4.101 1.00 69.12 304 ARG A O 1
ATOM 2308 N N . ALA A 1 305 ? 4.031 22.546 2.597 1.00 63.44 305 ALA A N 1
ATOM 2309 C CA . ALA A 1 305 ? 3.650 23.360 1.441 1.00 63.44 305 ALA A CA 1
ATOM 2310 C C . ALA A 1 305 ? 2.294 24.062 1.636 1.00 63.44 305 ALA A C 1
ATOM 2312 O O . ALA A 1 305 ? 2.097 25.180 1.164 1.00 63.44 305 ALA A O 1
ATOM 2313 N N . SER A 1 306 ? 1.374 23.460 2.405 1.00 59.75 306 SER A N 1
ATOM 2314 C CA . SER A 1 306 ? 0.081 24.090 2.702 1.00 59.75 306 SER A CA 1
ATOM 2315 C C . SER A 1 306 ? 0.204 25.355 3.565 1.00 59.75 306 SER A C 1
ATOM 2317 O O . SER A 1 306 ? -0.745 26.146 3.597 1.00 59.75 306 SER A O 1
ATOM 2319 N N . VAL A 1 307 ? 1.328 25.538 4.269 1.00 59.75 307 VAL A N 1
ATOM 2320 C CA . VAL A 1 307 ? 1.637 26.749 5.044 1.00 59.75 307 VAL A CA 1
ATOM 2321 C C . VAL A 1 307 ? 2.139 27.861 4.116 1.00 59.75 307 VAL A C 1
ATOM 2323 O O . VAL A 1 307 ? 1.770 29.018 4.292 1.00 59.75 307 VAL A O 1
ATOM 2326 N N . GLU A 1 308 ? 2.913 27.511 3.086 1.00 53.94 308 GLU A N 1
ATOM 2327 C CA . GLU A 1 308 ? 3.517 28.461 2.142 1.00 53.94 308 GLU A CA 1
ATOM 2328 C C . GLU A 1 308 ? 2.502 29.031 1.141 1.00 53.94 308 GLU A C 1
ATOM 2330 O O . GLU A 1 308 ? 2.524 30.225 0.856 1.00 53.94 308 GLU A O 1
ATOM 2335 N N . SER A 1 309 ? 1.542 28.230 0.658 1.00 49.88 309 SER A N 1
ATOM 2336 C CA . SER A 1 309 ? 0.537 28.706 -0.312 1.00 49.88 309 SER A CA 1
ATOM 2337 C C . SER A 1 309 ? -0.416 29.775 0.247 1.00 49.88 309 SER A C 1
ATOM 2339 O O . SER A 1 309 ? -0.986 30.551 -0.516 1.00 49.88 309 SER A O 1
ATOM 2341 N N . HIS A 1 310 ? -0.584 29.856 1.572 1.00 49.81 310 HIS A N 1
ATOM 2342 C CA . HIS A 1 310 ? -1.411 30.890 2.208 1.00 49.81 310 HIS A CA 1
ATOM 2343 C C . HIS A 1 310 ? -0.720 32.256 2.316 1.00 49.81 310 HIS A C 1
ATOM 2345 O O . HIS A 1 310 ? -1.406 33.252 2.540 1.00 49.81 310 HIS A O 1
ATOM 2351 N N . SER A 1 311 ? 0.596 32.323 2.077 1.00 46.94 311 SER A N 1
ATOM 2352 C CA . SER A 1 311 ? 1.346 33.581 1.939 1.00 46.94 311 SER A CA 1
ATOM 2353 C C . SER A 1 311 ? 0.886 34.406 0.731 1.00 46.94 311 SER A C 1
ATOM 2355 O O . SER A 1 311 ? 1.015 35.627 0.745 1.00 46.94 311 SER A O 1
ATOM 2357 N N . LEU A 1 312 ? 0.355 33.758 -0.313 1.00 42.31 312 LEU A N 1
ATOM 2358 C CA . LEU A 1 312 ? -0.007 34.415 -1.575 1.00 42.31 312 LEU A CA 1
ATOM 2359 C C . LEU A 1 312 ? -1.411 35.039 -1.544 1.00 42.31 312 LEU A C 1
ATOM 2361 O O . LEU A 1 312 ? -1.657 36.045 -2.201 1.00 42.31 312 LEU A O 1
ATOM 2365 N N . TYR A 1 313 ? -2.327 34.510 -0.726 1.00 42.53 313 TYR A N 1
ATOM 2366 C CA . TYR A 1 313 ? -3.705 35.019 -0.656 1.00 42.53 313 TYR A CA 1
ATOM 2367 C C . TYR A 1 313 ? -3.841 36.359 0.086 1.00 42.53 313 TYR A C 1
ATOM 2369 O O . TYR A 1 313 ? -4.832 37.069 -0.094 1.00 42.53 313 TYR A O 1
ATOM 2377 N N . THR A 1 314 ? -2.866 36.747 0.913 1.00 44.78 314 THR A N 1
ATOM 2378 C CA . THR A 1 314 ? -2.869 38.072 1.553 1.00 44.78 314 THR A CA 1
ATOM 2379 C C . THR A 1 314 ? -2.422 39.191 0.615 1.00 44.78 314 THR A C 1
ATOM 2381 O O . THR A 1 314 ? -2.877 40.320 0.795 1.00 44.78 314 THR A O 1
ATOM 2384 N N . GLU A 1 315 ? -1.617 38.900 -0.413 1.00 43.84 315 GLU A N 1
ATOM 2385 C CA . GLU A 1 315 ? -1.159 39.917 -1.371 1.00 43.84 315 GLU A CA 1
ATOM 2386 C C . GLU A 1 315 ? -2.276 40.373 -2.326 1.00 43.84 315 GLU A C 1
ATOM 2388 O O . GLU A 1 315 ? -2.390 41.566 -2.607 1.00 43.84 315 GLU A O 1
ATOM 2393 N N . GLU A 1 316 ? -3.185 39.482 -2.739 1.00 41.91 316 GLU A N 1
ATOM 2394 C CA . GLU A 1 316 ? -4.279 39.833 -3.666 1.00 41.91 316 GLU A CA 1
ATOM 2395 C C . GLU A 1 316 ? -5.386 40.707 -3.046 1.00 41.91 316 GLU A C 1
ATOM 2397 O O . GLU A 1 316 ? -6.138 41.359 -3.768 1.00 41.91 316 GLU A O 1
ATOM 2402 N N . THR A 1 317 ? -5.485 40.796 -1.714 1.00 47.03 317 THR A N 1
ATOM 2403 C CA . THR A 1 317 ? -6.511 41.637 -1.056 1.00 47.03 317 THR A CA 1
ATOM 2404 C C . THR A 1 317 ? -6.087 43.092 -0.830 1.00 47.03 317 THR A C 1
ATOM 2406 O O . THR A 1 317 ? -6.850 43.868 -0.250 1.00 47.03 317 THR A O 1
ATOM 2409 N N . GLY A 1 318 ? -4.893 43.496 -1.282 1.00 39.28 318 GLY A N 1
ATOM 2410 C CA . GLY A 1 318 ? -4.460 44.900 -1.300 1.00 39.28 318 GLY A CA 1
ATOM 2411 C C . GLY A 1 318 ? -4.361 45.583 0.072 1.00 39.28 318 GLY A C 1
ATOM 2412 O O . GLY A 1 318 ? -4.192 46.801 0.145 1.00 39.28 318 GLY A O 1
ATOM 2413 N N . ARG A 1 319 ? -4.458 44.836 1.180 1.00 40.53 319 ARG A N 1
ATOM 2414 C CA . ARG A 1 319 ? -4.204 45.358 2.525 1.00 40.53 319 ARG A CA 1
ATOM 2415 C C . ARG A 1 319 ? -2.744 45.124 2.877 1.00 40.53 319 ARG A C 1
ATOM 2417 O O . ARG A 1 319 ? -2.354 44.034 3.269 1.00 40.53 319 ARG A O 1
ATOM 2424 N N . ILE A 1 320 ? -1.958 46.186 2.745 1.00 37.50 320 ILE A N 1
ATOM 2425 C CA . ILE A 1 320 ? -0.572 46.267 3.204 1.00 37.50 320 ILE A CA 1
ATOM 2426 C C . ILE A 1 320 ? -0.564 45.999 4.721 1.00 37.50 320 ILE A C 1
ATOM 2428 O O . ILE A 1 320 ? -0.974 46.861 5.501 1.00 37.50 320 ILE A O 1
ATOM 2432 N N . SER A 1 321 ? -0.142 44.805 5.150 1.00 40.16 321 SER A N 1
ATOM 2433 C CA . SER A 1 321 ? 0.104 44.524 6.569 1.00 40.16 321 SER A CA 1
ATOM 2434 C C . SER A 1 321 ? 1.273 45.389 7.042 1.00 40.16 321 SER A C 1
ATOM 2436 O O . SER A 1 321 ? 2.391 45.295 6.536 1.00 40.16 321 SER A O 1
ATOM 2438 N N . LEU A 1 322 ? 0.998 46.270 8.004 1.00 37.16 322 LEU A N 1
ATOM 2439 C CA . LEU A 1 322 ? 1.999 47.121 8.643 1.00 37.16 322 LEU A CA 1
ATOM 2440 C C . LEU A 1 322 ? 3.000 46.270 9.453 1.00 37.16 322 LEU A C 1
ATOM 2442 O O . LEU A 1 322 ? 2.623 45.225 9.996 1.00 37.16 322 LEU A O 1
ATOM 2446 N N . PRO A 1 323 ? 4.261 46.718 9.601 1.00 34.19 323 PRO A N 1
ATOM 2447 C CA . PRO A 1 323 ? 5.227 46.070 10.481 1.00 34.19 323 PRO A CA 1
ATOM 2448 C C . PRO A 1 323 ? 4.730 46.186 11.929 1.00 34.19 323 PRO A C 1
ATOM 2450 O O . PRO A 1 323 ? 4.724 47.267 12.511 1.00 34.19 323 PRO A O 1
ATOM 2453 N N . GLY A 1 324 ? 4.244 45.070 12.477 1.00 43.09 324 GLY A N 1
ATOM 2454 C CA . GLY A 1 324 ? 3.516 45.009 13.751 1.00 43.09 324 GLY A CA 1
ATOM 2455 C C . GLY A 1 324 ? 2.269 44.119 13.708 1.00 43.09 324 GLY A C 1
ATOM 2456 O O . GLY A 1 324 ? 1.700 43.828 14.756 1.00 43.09 324 GLY A O 1
ATOM 2457 N N . ASP A 1 325 ? 1.856 43.654 12.524 1.00 50.44 325 ASP A N 1
ATOM 2458 C CA . ASP A 1 325 ? 0.758 42.697 12.391 1.00 50.44 325 ASP A CA 1
ATOM 2459 C C . ASP A 1 325 ? 1.126 41.347 13.057 1.00 50.44 325 ASP A C 1
ATOM 2461 O O . ASP A 1 325 ? 2.106 40.709 12.647 1.00 50.44 325 ASP A O 1
ATOM 2465 N N . PRO A 1 326 ? 0.364 40.870 14.064 1.00 51.69 326 PRO A N 1
ATOM 2466 C CA . PRO A 1 326 ? 0.620 39.594 14.738 1.00 51.69 326 PRO A CA 1
ATOM 2467 C C . PRO A 1 326 ? 0.667 38.392 13.780 1.00 51.69 326 PRO A C 1
ATOM 2469 O O . PRO A 1 326 ? 1.257 37.368 14.122 1.00 51.69 326 PRO A O 1
ATOM 2472 N N . ARG A 1 327 ? 0.116 38.510 12.563 1.00 52.91 327 ARG A N 1
ATOM 2473 C CA . ARG A 1 327 ? 0.205 37.486 11.508 1.00 52.91 327 ARG A CA 1
ATOM 2474 C C . ARG A 1 327 ? 1.620 37.329 10.950 1.00 52.91 327 ARG A C 1
ATOM 2476 O O . ARG A 1 327 ? 2.109 36.206 10.860 1.00 52.91 327 ARG A O 1
ATOM 2483 N N . VAL A 1 328 ? 2.294 38.443 10.656 1.00 53.22 328 VAL A N 1
ATOM 2484 C CA . VAL A 1 328 ? 3.688 38.463 10.172 1.00 53.22 328 VAL A CA 1
ATOM 2485 C C . VAL A 1 328 ? 4.631 37.964 11.272 1.00 53.22 328 VAL A C 1
ATOM 2487 O O . VAL A 1 328 ? 5.603 37.256 11.009 1.00 53.22 328 VAL A O 1
ATOM 2490 N N . THR A 1 329 ? 4.308 38.269 12.531 1.00 58.25 329 THR A N 1
ATOM 2491 C CA . THR A 1 329 ? 5.053 37.791 13.702 1.00 58.25 329 THR A CA 1
ATOM 2492 C C . THR A 1 329 ? 4.880 36.287 13.914 1.00 58.25 329 THR A C 1
ATOM 2494 O O . THR A 1 329 ? 5.876 35.595 14.104 1.00 58.25 329 THR A O 1
ATOM 2497 N N . ALA A 1 330 ? 3.659 35.751 13.820 1.00 51.69 330 ALA A N 1
ATOM 2498 C CA . ALA A 1 330 ? 3.405 34.315 13.940 1.00 51.69 330 ALA A CA 1
ATOM 2499 C C . ALA A 1 330 ? 4.055 33.511 12.808 1.00 51.69 330 ALA A C 1
ATOM 2501 O O . ALA A 1 330 ? 4.636 32.463 13.066 1.00 51.69 330 ALA A O 1
ATOM 2502 N N . GLU A 1 331 ? 4.021 34.013 11.573 1.00 59.19 331 GLU A N 1
ATOM 2503 C CA . GLU A 1 331 ? 4.707 33.385 10.444 1.00 59.19 331 GLU A CA 1
ATOM 2504 C C . GLU A 1 331 ? 6.226 33.391 10.635 1.00 59.19 331 GLU A C 1
ATOM 2506 O O . GLU A 1 331 ? 6.880 32.365 10.459 1.00 59.19 331 GLU A O 1
ATOM 2511 N N . ARG A 1 332 ? 6.802 34.521 11.063 1.00 62.22 332 ARG A N 1
ATOM 2512 C CA . ARG A 1 332 ? 8.235 34.619 11.358 1.00 62.22 332 ARG A CA 1
ATOM 2513 C C . ARG A 1 332 ? 8.633 33.703 12.515 1.00 62.22 332 ARG A C 1
ATOM 2515 O O . ARG A 1 332 ? 9.662 33.044 12.422 1.00 62.22 332 ARG A O 1
ATOM 2522 N N . ILE A 1 333 ? 7.820 33.609 13.568 1.00 61.78 333 ILE A N 1
ATOM 2523 C CA . ILE A 1 333 ? 8.027 32.679 14.689 1.00 61.78 333 ILE A CA 1
ATOM 2524 C C . ILE A 1 333 ? 7.914 31.229 14.216 1.00 61.78 333 ILE A C 1
ATOM 2526 O O . ILE A 1 333 ? 8.727 30.405 14.617 1.00 61.78 333 ILE A O 1
ATOM 2530 N N . LEU A 1 334 ? 6.955 30.908 13.347 1.00 61.59 334 LEU A N 1
ATOM 2531 C CA . LEU A 1 334 ? 6.762 29.570 12.792 1.00 61.59 334 LEU A CA 1
ATOM 2532 C C . LEU A 1 334 ? 7.942 29.180 11.898 1.00 61.59 334 LEU A C 1
ATOM 2534 O O . LEU A 1 334 ? 8.511 28.114 12.102 1.00 61.59 334 LEU A O 1
ATOM 2538 N N . ARG A 1 335 ? 8.389 30.063 10.996 1.00 65.19 335 ARG A N 1
ATOM 2539 C CA . ARG A 1 335 ? 9.604 29.862 10.190 1.00 65.19 335 ARG A CA 1
ATOM 2540 C C . ARG A 1 335 ? 10.838 29.690 11.071 1.00 65.19 335 ARG A C 1
ATOM 2542 O O . ARG A 1 335 ? 11.592 28.753 10.854 1.00 65.19 335 ARG A O 1
ATOM 2549 N N . LEU A 1 336 ? 11.018 30.527 12.094 1.00 64.56 336 LEU A N 1
ATOM 2550 C CA . LEU A 1 336 ? 12.142 30.413 13.030 1.00 64.56 336 LEU A CA 1
ATOM 2551 C C . LEU A 1 336 ? 12.069 29.136 13.878 1.00 64.56 336 LEU A C 1
ATOM 2553 O O . LEU A 1 336 ? 13.102 28.537 14.145 1.00 64.56 336 LEU A O 1
ATOM 2557 N N . ARG A 1 337 ? 10.875 28.682 14.277 1.00 58.81 337 ARG A N 1
ATOM 2558 C CA . ARG A 1 337 ? 10.675 27.418 15.005 1.00 58.81 337 ARG A CA 1
ATOM 2559 C C . ARG A 1 337 ? 10.877 26.202 14.106 1.00 58.81 337 ARG A C 1
ATOM 2561 O O . ARG A 1 337 ? 11.457 25.231 14.572 1.00 58.81 337 ARG A O 1
ATOM 2568 N N . ILE A 1 338 ? 10.460 26.254 12.840 1.00 60.84 338 ILE A N 1
ATOM 2569 C CA . ILE A 1 338 ? 10.751 25.214 11.843 1.00 60.84 338 ILE A CA 1
ATOM 2570 C C . ILE A 1 338 ? 12.254 25.170 11.559 1.00 60.84 338 ILE A C 1
ATOM 2572 O O . ILE A 1 338 ? 12.840 24.101 11.641 1.00 60.84 338 ILE A O 1
ATOM 2576 N N . GLN A 1 339 ? 12.902 26.313 11.336 1.00 62.12 339 GLN A N 1
ATOM 2577 C CA . GLN A 1 339 ? 14.352 26.390 11.136 1.00 62.12 339 GLN A CA 1
ATOM 2578 C C . GLN A 1 339 ? 15.131 25.937 12.377 1.00 62.12 339 GLN A C 1
ATOM 2580 O O . GLN A 1 339 ? 16.132 25.241 12.250 1.00 62.12 339 GLN A O 1
ATOM 2585 N N . ALA A 1 340 ? 14.667 26.273 13.585 1.00 56.91 340 ALA A N 1
ATOM 2586 C CA . ALA A 1 340 ? 15.249 25.777 14.831 1.00 56.91 340 ALA A CA 1
ATOM 2587 C C . ALA A 1 340 ? 15.009 24.270 15.019 1.00 56.91 340 ALA A C 1
ATOM 2589 O O . ALA A 1 340 ? 15.889 23.575 15.513 1.00 56.91 340 ALA A O 1
ATOM 2590 N N . MET A 1 341 ? 13.853 23.749 14.593 1.00 57.72 341 MET A N 1
ATOM 2591 C CA . MET A 1 341 ? 13.555 22.314 14.574 1.00 57.72 341 MET A CA 1
ATOM 2592 C C . MET A 1 341 ? 14.467 21.572 13.592 1.00 57.72 341 MET A C 1
ATOM 2594 O O . MET A 1 341 ? 14.988 20.519 13.937 1.00 57.72 341 MET A O 1
ATOM 2598 N N . GLU A 1 342 ? 14.701 22.126 12.404 1.00 56.91 342 GLU A N 1
ATOM 2599 C CA . GLU A 1 342 ? 15.601 21.574 11.386 1.00 56.91 342 GLU A CA 1
ATOM 2600 C C . GLU A 1 342 ? 17.064 21.629 11.835 1.00 56.91 342 GLU A C 1
ATOM 2602 O O . GLU A 1 342 ? 17.790 20.644 11.712 1.00 56.91 342 GLU A O 1
ATOM 2607 N N . ALA A 1 343 ? 17.478 22.741 12.447 1.00 56.53 343 ALA A N 1
ATOM 2608 C CA . ALA A 1 343 ? 18.800 22.878 13.048 1.00 56.53 343 ALA A CA 1
ATOM 2609 C C . ALA A 1 343 ? 19.007 21.920 14.237 1.00 56.53 343 ALA A C 1
ATOM 2611 O O . ALA A 1 343 ? 20.121 21.447 14.451 1.00 56.53 343 ALA A O 1
ATOM 2612 N N . ALA A 1 344 ? 17.947 21.605 14.992 1.00 53.09 344 ALA A N 1
ATOM 2613 C CA . ALA A 1 344 ? 17.989 20.669 16.116 1.00 53.09 344 ALA A CA 1
ATOM 2614 C C . ALA A 1 344 ? 17.871 19.192 15.697 1.00 53.09 344 ALA A C 1
ATOM 2616 O O . ALA A 1 344 ? 18.316 18.321 16.442 1.00 53.09 344 ALA A O 1
ATOM 2617 N N . GLN A 1 345 ? 17.281 18.889 14.535 1.00 52.03 345 GLN A N 1
ATOM 2618 C CA . GLN A 1 345 ? 17.080 17.508 14.080 1.00 52.03 345 GLN A CA 1
ATOM 2619 C C . GLN A 1 345 ? 18.327 16.867 13.467 1.00 52.03 345 GLN A C 1
ATOM 2621 O O . GLN A 1 345 ? 18.383 15.640 13.406 1.00 52.03 345 GLN A O 1
ATOM 2626 N N . GLY A 1 346 ? 19.339 17.649 13.073 1.00 57.56 346 GLY A N 1
ATOM 2627 C CA . GLY A 1 346 ? 20.518 17.111 12.391 1.00 57.56 346 GLY A CA 1
ATOM 2628 C C . GLY A 1 346 ? 20.149 16.282 11.145 1.00 57.56 346 GLY A C 1
ATOM 2629 O O . GLY A 1 346 ? 18.983 16.204 10.751 1.00 57.56 346 GLY A O 1
ATOM 2630 N N . PRO A 1 347 ? 21.118 15.648 10.467 1.00 56.41 347 PRO A N 1
ATOM 2631 C CA . PRO A 1 347 ? 20.778 14.615 9.497 1.00 56.41 347 PRO A CA 1
ATOM 2632 C C . PRO A 1 347 ? 19.989 13.505 10.217 1.00 56.41 347 PRO A C 1
ATOM 2634 O O . PRO A 1 347 ? 20.406 13.090 11.306 1.00 56.41 347 PRO A O 1
ATOM 2637 N N . PRO A 1 348 ? 18.868 13.015 9.647 1.00 56.91 348 PRO A N 1
ATOM 2638 C CA . PRO A 1 348 ? 18.089 11.959 10.274 1.00 56.91 348 PRO A CA 1
ATOM 2639 C C . PRO A 1 348 ? 19.013 10.780 10.587 1.00 56.91 348 PRO A C 1
ATOM 2641 O O . PRO A 1 348 ? 19.883 10.452 9.768 1.00 56.91 348 PRO A O 1
ATOM 2644 N N . PRO A 1 349 ? 18.854 10.130 11.754 1.00 62.12 349 PRO A N 1
ATOM 2645 C CA . PRO A 1 349 ? 19.673 8.979 12.083 1.00 62.12 349 PRO A CA 1
ATOM 2646 C C . PRO A 1 349 ? 19.582 7.968 10.927 1.00 62.12 349 PRO A C 1
ATOM 2648 O O . PRO A 1 349 ? 18.491 7.776 10.380 1.00 62.12 349 PRO A O 1
ATOM 2651 N N . PRO A 1 350 ? 20.687 7.305 10.538 1.00 68.19 350 PRO A N 1
ATOM 2652 C CA . PRO A 1 350 ? 20.742 6.466 9.336 1.00 68.19 350 PRO A CA 1
ATOM 2653 C C . PRO A 1 350 ? 19.621 5.420 9.242 1.00 68.19 350 PRO A C 1
ATOM 2655 O O . PRO A 1 350 ? 19.212 5.035 8.150 1.00 68.19 350 PRO A O 1
ATOM 2658 N N . ALA A 1 351 ? 19.102 4.969 10.388 1.00 62.25 351 ALA A N 1
ATOM 2659 C CA . ALA A 1 351 ? 17.965 4.062 10.474 1.00 62.25 351 ALA A CA 1
ATOM 2660 C C . ALA A 1 351 ? 16.650 4.681 9.963 1.00 62.25 351 ALA A C 1
ATOM 2662 O O . ALA A 1 351 ? 15.923 4.023 9.224 1.00 62.25 351 ALA A O 1
ATOM 2663 N N . LEU A 1 352 ? 16.363 5.941 10.303 1.00 64.00 352 LEU A N 1
ATOM 2664 C CA . LEU A 1 352 ? 15.155 6.640 9.860 1.00 64.00 352 LEU A CA 1
ATOM 2665 C C . LEU A 1 352 ? 15.238 7.007 8.374 1.00 64.00 352 LEU A C 1
ATOM 2667 O O . LEU A 1 352 ? 14.264 6.842 7.650 1.00 64.00 352 LEU A O 1
ATOM 2671 N N . ALA A 1 353 ? 16.419 7.414 7.896 1.00 65.25 353 ALA A N 1
ATOM 2672 C CA . ALA A 1 353 ? 16.646 7.654 6.469 1.00 65.25 353 ALA A CA 1
ATOM 2673 C C . ALA A 1 353 ? 16.386 6.390 5.630 1.00 65.25 353 ALA A C 1
ATOM 2675 O O . ALA A 1 353 ? 15.726 6.449 4.595 1.00 65.25 353 ALA A O 1
ATOM 2676 N N . ARG A 1 354 ? 16.845 5.226 6.110 1.00 68.62 354 ARG A N 1
ATOM 2677 C CA . ARG A 1 354 ? 16.563 3.929 5.477 1.00 68.62 354 ARG A CA 1
ATOM 2678 C C . ARG A 1 354 ? 15.083 3.556 5.539 1.00 68.62 354 ARG A C 1
ATOM 2680 O O . ARG A 1 354 ? 14.569 3.025 4.562 1.00 68.62 354 ARG A O 1
ATOM 2687 N N . ALA A 1 355 ? 14.410 3.818 6.659 1.00 67.44 355 ALA A N 1
ATOM 2688 C CA . ALA A 1 355 ? 12.985 3.534 6.810 1.00 67.44 355 ALA A CA 1
ATOM 2689 C C . ALA A 1 355 ? 12.130 4.371 5.847 1.00 67.44 355 ALA A C 1
ATOM 2691 O O . ALA A 1 355 ? 11.250 3.823 5.192 1.00 67.44 355 ALA A O 1
ATOM 2692 N N . ASN A 1 356 ? 12.441 5.661 5.699 1.00 71.44 356 ASN A N 1
ATOM 2693 C CA . ASN A 1 356 ? 11.754 6.535 4.747 1.00 71.44 356 ASN A CA 1
ATOM 2694 C C . ASN A 1 356 ? 12.015 6.095 3.303 1.00 71.44 356 ASN A C 1
ATOM 2696 O O . ASN A 1 356 ? 11.068 5.909 2.553 1.00 71.44 356 ASN A O 1
ATOM 2700 N N . ALA A 1 357 ? 13.269 5.795 2.948 1.00 72.00 357 ALA A N 1
ATOM 2701 C CA . ALA A 1 357 ? 13.591 5.267 1.621 1.00 72.00 357 ALA A CA 1
ATOM 2702 C C . ALA A 1 357 ? 12.857 3.946 1.316 1.00 72.00 357 ALA A C 1
ATOM 2704 O O . ALA A 1 357 ? 12.444 3.705 0.183 1.00 72.00 357 ALA A O 1
ATOM 2705 N N . ALA A 1 358 ? 12.667 3.086 2.322 1.00 73.44 358 ALA A N 1
ATOM 2706 C CA . ALA A 1 358 ? 11.884 1.863 2.177 1.00 73.44 358 ALA A CA 1
ATOM 2707 C C . ALA A 1 358 ? 10.383 2.147 2.003 1.00 73.44 358 ALA A C 1
ATOM 2709 O O . ALA A 1 358 ? 9.729 1.468 1.214 1.00 73.44 358 ALA A O 1
ATOM 2710 N N . LEU A 1 359 ? 9.837 3.140 2.710 1.00 75.38 359 LEU A N 1
ATOM 2711 C CA . LEU A 1 359 ? 8.439 3.548 2.576 1.00 75.38 359 LEU A CA 1
ATOM 2712 C C . LEU A 1 359 ? 8.161 4.143 1.190 1.00 75.38 359 LEU A C 1
ATOM 2714 O O . LEU A 1 359 ? 7.209 3.721 0.538 1.00 75.38 359 LEU A O 1
ATOM 2718 N N . ASP A 1 360 ? 9.033 5.032 0.714 1.00 78.50 360 ASP A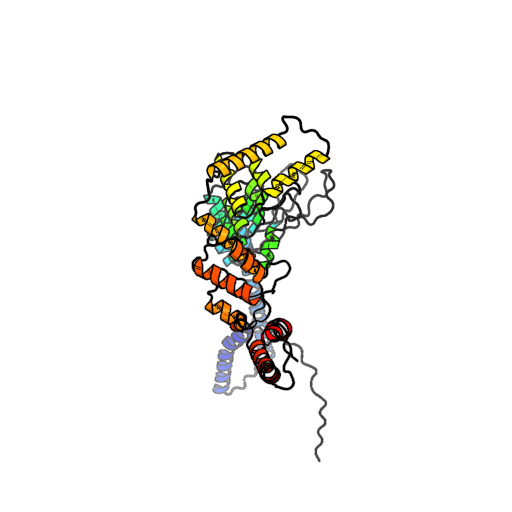 N 1
ATOM 2719 C CA . ASP A 1 360 ? 8.955 5.620 -0.628 1.00 78.50 360 ASP A CA 1
ATOM 2720 C C . ASP A 1 360 ? 9.008 4.521 -1.703 1.00 78.50 360 ASP A C 1
ATOM 2722 O O . ASP A 1 360 ? 8.230 4.515 -2.663 1.00 78.50 360 ASP A O 1
ATOM 2726 N N . TRP A 1 361 ? 9.882 3.526 -1.511 1.00 82.81 361 TRP A N 1
ATOM 2727 C CA . TRP A 1 361 ? 9.970 2.363 -2.392 1.00 82.81 361 TRP A CA 1
ATOM 2728 C C . TRP A 1 361 ? 8.691 1.513 -2.375 1.00 82.81 361 TRP A C 1
ATOM 2730 O O . TRP A 1 361 ? 8.225 1.079 -3.429 1.00 82.81 361 TRP A O 1
ATOM 2740 N N . LEU A 1 362 ? 8.092 1.277 -1.203 1.00 80.25 362 LEU A N 1
ATOM 2741 C CA . LEU A 1 362 ? 6.838 0.524 -1.076 1.00 80.25 362 LEU A CA 1
ATOM 2742 C C . LEU A 1 362 ? 5.667 1.245 -1.748 1.00 80.25 362 LEU A C 1
ATOM 2744 O O . LEU A 1 362 ? 4.871 0.606 -2.430 1.00 80.25 362 LEU A O 1
ATOM 2748 N N . GLN A 1 363 ? 5.586 2.567 -1.600 1.00 80.56 363 GLN A N 1
ATOM 2749 C CA . GLN A 1 363 ? 4.567 3.376 -2.267 1.00 80.56 363 GLN A CA 1
ATOM 2750 C C . GLN A 1 363 ? 4.735 3.313 -3.787 1.00 80.56 363 GLN A C 1
ATOM 2752 O O . GLN A 1 363 ? 3.798 2.944 -4.489 1.00 80.56 363 GLN A O 1
ATOM 2757 N N . THR A 1 364 ? 5.950 3.542 -4.288 1.00 80.50 364 THR A N 1
ATOM 2758 C CA . THR A 1 364 ? 6.243 3.489 -5.732 1.00 80.50 364 THR A CA 1
ATOM 2759 C C . THR A 1 364 ? 5.994 2.095 -6.318 1.00 80.50 364 THR A C 1
ATOM 2761 O O . THR A 1 364 ? 5.479 1.958 -7.423 1.00 80.50 364 THR A O 1
ATOM 2764 N N . SER A 1 365 ? 6.341 1.038 -5.578 1.00 83.38 365 SER A N 1
ATOM 2765 C CA . SER A 1 365 ? 6.176 -0.344 -6.045 1.00 83.38 365 SER A CA 1
ATOM 2766 C C . SER A 1 365 ? 4.744 -0.867 -5.975 1.00 83.38 365 SER A C 1
ATOM 2768 O O . SER A 1 365 ? 4.448 -1.878 -6.610 1.00 83.38 365 SER A O 1
ATOM 2770 N N . SER A 1 366 ? 3.844 -0.179 -5.268 1.00 82.75 366 SER A N 1
ATOM 2771 C CA . SER A 1 366 ? 2.418 -0.525 -5.247 1.00 82.75 366 SER A CA 1
ATOM 2772 C C . SER A 1 366 ? 1.741 -0.339 -6.611 1.00 82.75 366 SER A C 1
ATOM 2774 O O . SER A 1 366 ? 0.762 -1.018 -6.915 1.00 82.75 366 SER A O 1
ATOM 2776 N N . GLU A 1 367 ? 2.306 0.521 -7.459 1.00 80.62 367 GLU A N 1
ATOM 2777 C CA . GLU A 1 367 ? 1.828 0.781 -8.816 1.00 80.62 367 GLU A CA 1
ATOM 2778 C C . GLU A 1 367 ? 2.401 -0.213 -9.839 1.00 80.62 367 GLU A C 1
ATOM 2780 O O . GLU A 1 367 ? 1.990 -0.231 -10.995 1.00 80.62 367 GLU A O 1
ATOM 2785 N N . TRP A 1 368 ? 3.355 -1.065 -9.460 1.00 89.00 368 TRP A N 1
ATOM 2786 C CA . TRP A 1 368 ? 4.029 -1.948 -10.407 1.00 89.00 368 TRP A CA 1
ATOM 2787 C C . TRP A 1 368 ? 3.169 -3.157 -10.779 1.00 89.00 368 TRP A C 1
ATOM 2789 O O . TRP A 1 368 ? 2.821 -3.991 -9.945 1.00 89.00 368 TRP A O 1
ATOM 2799 N N . SER A 1 369 ? 2.873 -3.295 -12.072 1.00 87.38 369 SER A N 1
ATOM 2800 C CA . SER A 1 369 ? 1.946 -4.314 -12.584 1.00 87.38 369 SER A CA 1
ATOM 2801 C C . SER A 1 369 ? 2.598 -5.661 -12.898 1.00 87.38 369 SER A C 1
ATOM 2803 O O . SER A 1 369 ? 1.902 -6.665 -13.057 1.00 87.38 369 SER A O 1
ATOM 2805 N N . THR A 1 370 ? 3.931 -5.717 -13.001 1.00 92.12 370 THR A N 1
ATOM 2806 C CA . THR A 1 370 ? 4.646 -6.953 -13.352 1.00 92.12 370 THR A CA 1
ATOM 2807 C C . THR A 1 370 ? 5.807 -7.242 -12.405 1.00 92.12 370 THR A C 1
ATOM 2809 O O . THR A 1 370 ? 6.517 -6.318 -12.001 1.00 92.12 370 THR A O 1
ATOM 2812 N N . PRO A 1 371 ? 6.115 -8.529 -12.137 1.00 93.00 371 PRO A N 1
ATOM 2813 C CA . PRO A 1 371 ? 7.282 -8.909 -11.340 1.00 93.00 371 PRO A CA 1
ATOM 2814 C C . PRO A 1 371 ? 8.620 -8.381 -11.878 1.00 93.00 371 PRO A C 1
ATOM 2816 O O . PRO A 1 371 ? 9.608 -8.377 -11.146 1.00 93.00 371 PRO A O 1
ATOM 2819 N N . LEU A 1 372 ? 8.672 -7.970 -13.153 1.00 93.94 372 LEU A N 1
ATOM 2820 C CA . LEU A 1 372 ? 9.875 -7.447 -13.791 1.00 93.94 372 LEU A CA 1
ATOM 2821 C C . LEU A 1 372 ? 10.191 -6.004 -13.372 1.00 93.94 372 LEU A C 1
ATOM 2823 O O . LEU A 1 372 ? 11.343 -5.607 -13.474 1.00 93.94 372 LEU A O 1
ATOM 2827 N N . HIS A 1 373 ? 9.226 -5.248 -12.837 1.00 93.69 373 HIS A N 1
ATOM 2828 C CA . HIS A 1 373 ? 9.478 -3.902 -12.306 1.00 93.69 373 HIS A CA 1
ATOM 2829 C C . HIS A 1 373 ? 10.444 -3.914 -11.110 1.00 93.69 373 HIS A C 1
ATOM 2831 O O . HIS A 1 373 ? 11.187 -2.964 -10.891 1.00 93.69 373 HIS A O 1
ATOM 2837 N N . HIS A 1 374 ? 10.528 -5.026 -10.372 1.00 90.94 374 HIS A N 1
ATOM 2838 C CA . HIS A 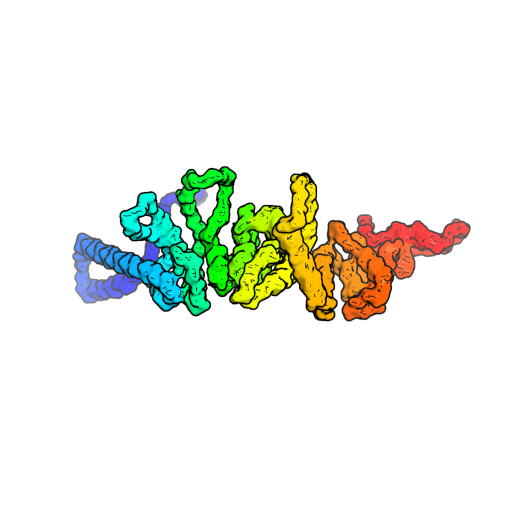1 374 ? 11.447 -5.180 -9.242 1.00 90.94 374 HIS A CA 1
ATOM 2839 C C . HIS A 1 374 ? 12.894 -5.491 -9.682 1.00 90.94 374 HIS A C 1
ATOM 2841 O O . HIS A 1 374 ? 13.566 -6.322 -9.067 1.00 90.94 374 HIS A O 1
ATOM 2847 N N . VAL A 1 375 ? 13.394 -4.828 -10.732 1.00 90.25 375 VAL A N 1
ATOM 2848 C CA . VAL A 1 375 ? 14.743 -5.017 -11.309 1.00 90.25 375 VAL A CA 1
ATOM 2849 C C . VAL A 1 375 ? 15.876 -4.889 -10.285 1.00 90.25 375 VAL A C 1
ATOM 2851 O O . VAL A 1 375 ? 16.882 -5.581 -10.407 1.00 90.25 375 VAL A O 1
ATOM 2854 N N . ALA A 1 376 ? 15.707 -4.065 -9.248 1.00 86.00 376 ALA A N 1
ATOM 2855 C CA . ALA A 1 376 ? 16.696 -3.895 -8.180 1.00 86.00 376 ALA A CA 1
ATOM 2856 C C . ALA A 1 376 ? 16.728 -5.050 -7.155 1.00 86.00 376 ALA A C 1
ATOM 2858 O O . ALA A 1 376 ? 17.689 -5.170 -6.394 1.00 86.00 376 ALA A O 1
ATOM 2859 N N . LEU A 1 377 ? 15.683 -5.885 -7.103 1.00 87.25 377 LEU A N 1
ATOM 2860 C CA . LEU A 1 377 ? 15.517 -6.929 -6.082 1.00 87.25 377 LEU A CA 1
ATOM 2861 C C . LEU A 1 377 ? 15.566 -8.352 -6.632 1.00 87.25 377 LEU A C 1
ATOM 2863 O O . LEU A 1 377 ? 15.849 -9.286 -5.885 1.00 87.25 377 LEU A O 1
ATOM 2867 N N . ILE A 1 378 ? 15.237 -8.558 -7.905 1.00 90.94 378 ILE A N 1
ATOM 2868 C CA . ILE A 1 378 ? 15.269 -9.894 -8.502 1.00 90.94 378 ILE A CA 1
ATOM 2869 C C . ILE A 1 378 ? 16.686 -10.230 -8.966 1.00 90.94 378 ILE A C 1
ATOM 2871 O O . ILE A 1 378 ? 17.382 -9.391 -9.517 1.00 90.94 378 ILE A O 1
ATOM 2875 N N . GLY A 1 379 ? 17.117 -11.479 -8.790 1.00 90.75 379 GLY A N 1
ATOM 2876 C CA . GLY A 1 379 ? 18.387 -11.945 -9.354 1.00 90.75 379 GLY A CA 1
ATOM 2877 C C . GLY A 1 379 ? 18.308 -12.208 -10.865 1.00 90.75 379 GLY A C 1
ATOM 2878 O O . GLY A 1 379 ? 17.229 -12.474 -11.406 1.00 90.75 379 GLY A O 1
ATOM 2879 N N . ALA A 1 380 ? 19.467 -12.239 -11.532 1.00 92.12 380 ALA A N 1
ATOM 2880 C CA . ALA A 1 380 ? 19.598 -12.478 -12.975 1.00 92.12 380 ALA A CA 1
ATOM 2881 C C . ALA A 1 380 ? 18.877 -13.754 -13.450 1.00 92.12 380 ALA A C 1
ATOM 2883 O O . ALA A 1 380 ? 18.169 -13.734 -14.456 1.00 92.12 380 ALA A O 1
ATOM 2884 N N . THR A 1 381 ? 18.964 -14.852 -12.692 1.00 93.69 381 THR A N 1
ATOM 2885 C CA . THR A 1 381 ? 18.267 -16.114 -13.002 1.00 93.69 381 THR A CA 1
ATOM 2886 C C . THR A 1 381 ? 16.748 -15.941 -13.051 1.00 93.69 381 THR A C 1
ATOM 2888 O O . THR A 1 381 ? 16.088 -16.449 -13.960 1.00 93.69 381 THR A O 1
ATOM 2891 N N . ARG A 1 382 ? 16.178 -15.194 -12.095 1.00 94.75 382 ARG A N 1
ATOM 2892 C CA . ARG A 1 382 ? 14.736 -14.920 -12.048 1.00 94.75 382 ARG A CA 1
ATOM 2893 C C . ARG A 1 382 ? 14.324 -13.990 -13.183 1.00 94.75 382 ARG A C 1
ATOM 2895 O O . ARG A 1 382 ? 13.325 -14.271 -13.837 1.00 94.75 382 ARG A O 1
ATOM 2902 N N . ALA A 1 383 ? 15.115 -12.953 -13.460 1.00 95.56 383 ALA A N 1
ATOM 2903 C CA . ALA A 1 383 ? 14.888 -12.053 -14.588 1.00 95.56 383 ALA A CA 1
ATOM 2904 C C . ALA A 1 383 ? 14.876 -12.814 -15.926 1.00 95.56 383 ALA A C 1
ATOM 2906 O O . ALA A 1 383 ? 13.911 -12.706 -16.676 1.00 95.56 383 ALA A O 1
ATOM 2907 N N . ARG A 1 384 ? 15.869 -13.679 -16.190 1.00 95.75 384 ARG A N 1
ATOM 2908 C CA . ARG A 1 384 ? 15.903 -14.536 -17.393 1.00 95.75 384 ARG A CA 1
ATOM 2909 C C . ARG A 1 384 ? 14.662 -15.419 -17.504 1.00 95.75 384 ARG A C 1
ATOM 2911 O O . ARG A 1 384 ? 14.091 -15.525 -18.585 1.00 95.75 384 ARG A O 1
ATOM 2918 N N . LYS A 1 385 ? 14.227 -16.040 -16.400 1.00 96.00 385 LYS A N 1
ATOM 2919 C CA . LYS A 1 385 ? 13.022 -16.883 -16.387 1.00 96.00 385 LYS A CA 1
ATOM 2920 C C . LYS A 1 385 ? 11.763 -16.081 -16.725 1.00 96.00 385 LYS A C 1
ATOM 2922 O O . LYS A 1 385 ? 10.954 -16.554 -17.513 1.00 96.00 385 LYS A O 1
ATOM 2927 N N . LEU A 1 386 ? 11.614 -14.878 -16.166 1.00 96.12 386 LEU A N 1
ATOM 2928 C CA . LEU A 1 386 ? 10.492 -13.983 -16.471 1.00 96.12 386 LEU A CA 1
ATOM 2929 C C . LEU A 1 386 ? 10.505 -13.551 -17.944 1.00 96.12 386 LEU A C 1
ATOM 2931 O O . LEU A 1 386 ? 9.484 -13.655 -18.616 1.00 96.12 386 LEU A O 1
ATOM 2935 N N . LEU A 1 387 ? 11.665 -13.145 -18.465 1.00 95.88 387 LEU A N 1
ATOM 2936 C CA . LEU A 1 387 ? 11.832 -12.734 -19.863 1.00 95.88 387 LEU A CA 1
ATOM 2937 C C . LEU A 1 387 ? 11.510 -13.875 -20.846 1.00 95.88 387 LEU A C 1
ATOM 2939 O O . LEU A 1 387 ? 10.743 -13.681 -21.786 1.00 95.88 387 LEU A O 1
ATOM 2943 N N . ARG A 1 388 ? 12.009 -15.092 -20.585 1.00 95.19 388 ARG A N 1
ATOM 2944 C CA . ARG A 1 388 ? 11.666 -16.299 -21.365 1.00 95.19 388 ARG A CA 1
ATOM 2945 C C . ARG A 1 388 ? 10.197 -16.706 -21.226 1.00 95.19 388 ARG A C 1
ATOM 2947 O O . ARG A 1 388 ? 9.647 -17.323 -22.130 1.00 95.19 388 ARG A O 1
ATOM 2954 N N . GLY A 1 389 ? 9.563 -16.343 -20.115 1.00 93.50 389 GLY A N 1
ATOM 2955 C CA . GLY A 1 389 ? 8.130 -16.510 -19.894 1.00 93.50 389 GLY A CA 1
ATOM 2956 C C . GLY A 1 389 ? 7.255 -15.468 -20.595 1.00 93.50 389 GLY A C 1
ATOM 2957 O O . GLY A 1 389 ? 6.040 -15.540 -20.456 1.00 93.50 389 GLY A O 1
ATOM 2958 N N . GLY A 1 390 ? 7.832 -14.504 -21.324 1.00 93.56 390 GLY A N 1
ATOM 2959 C CA . GLY A 1 390 ? 7.059 -13.458 -21.999 1.00 93.56 390 GLY A CA 1
ATOM 2960 C C . GLY A 1 390 ? 6.680 -12.275 -21.120 1.00 93.56 390 GLY A C 1
ATOM 2961 O O . GLY A 1 390 ? 5.753 -11.552 -21.469 1.00 93.56 390 GLY A O 1
ATOM 2962 N N . ALA A 1 391 ? 7.381 -12.050 -20.003 1.00 93.81 391 ALA A N 1
ATOM 2963 C CA . ALA A 1 391 ? 7.198 -10.827 -19.232 1.00 93.81 391 ALA A CA 1
ATOM 2964 C C . ALA A 1 391 ? 7.453 -9.596 -20.116 1.00 93.81 391 ALA A C 1
ATOM 2966 O O . ALA A 1 391 ? 8.524 -9.462 -20.717 1.00 93.81 391 ALA A O 1
ATOM 2967 N N . ASP A 1 392 ? 6.465 -8.708 -20.174 1.00 93.06 392 ASP A N 1
ATOM 2968 C CA . ASP A 1 392 ? 6.542 -7.488 -20.963 1.00 93.06 392 ASP A CA 1
ATOM 2969 C C . ASP A 1 392 ? 7.486 -6.474 -20.296 1.00 93.06 392 ASP A C 1
ATOM 2971 O O . ASP A 1 392 ? 7.329 -6.110 -19.128 1.00 93.06 392 ASP A O 1
ATOM 2975 N N . VAL A 1 393 ? 8.495 -6.041 -21.053 1.00 95.12 393 VAL A N 1
ATOM 2976 C CA . VAL A 1 393 ? 9.496 -5.048 -20.631 1.00 95.12 393 VAL A CA 1
ATOM 2977 C C . VAL A 1 393 ? 8.969 -3.615 -20.716 1.00 95.12 393 VAL A C 1
ATOM 2979 O O . VAL A 1 393 ? 9.563 -2.720 -20.118 1.00 95.12 393 VAL A O 1
ATOM 2982 N N . HIS A 1 394 ? 7.864 -3.408 -21.436 1.00 93.12 394 HIS A N 1
ATOM 2983 C CA . HIS A 1 394 ? 7.204 -2.119 -21.629 1.00 93.12 394 HIS A CA 1
ATOM 2984 C C . HIS A 1 394 ? 5.915 -1.976 -20.817 1.00 93.12 394 HIS A C 1
ATOM 2986 O O . HIS A 1 394 ? 5.272 -0.932 -20.897 1.00 93.12 394 HIS A O 1
ATOM 2992 N N . ALA A 1 395 ? 5.541 -2.990 -20.029 1.00 92.00 395 ALA A N 1
ATOM 2993 C CA . ALA A 1 395 ? 4.372 -2.908 -19.166 1.00 92.00 395 ALA A CA 1
ATOM 2994 C C . ALA A 1 395 ? 4.493 -1.707 -18.223 1.00 92.00 395 ALA A C 1
ATOM 2996 O O . ALA A 1 395 ? 5.532 -1.516 -17.602 1.00 92.00 395 ALA A O 1
ATOM 2997 N N . SER A 1 396 ? 3.428 -0.927 -18.105 1.00 87.88 396 SER A N 1
ATOM 2998 C CA . SER A 1 396 ? 3.298 0.165 -17.143 1.00 87.88 396 SER A CA 1
ATOM 2999 C C . SER A 1 396 ? 1.869 0.162 -16.596 1.00 87.88 396 SER A C 1
ATOM 3001 O O . SER A 1 396 ? 0.940 -0.285 -17.274 1.00 87.88 396 SER A O 1
ATOM 3003 N N . SER A 1 397 ? 1.699 0.590 -15.346 1.00 79.38 397 SER A N 1
ATOM 3004 C CA . SER A 1 397 ? 0.388 0.843 -14.751 1.00 79.38 397 SER A CA 1
ATOM 3005 C C . SER A 1 397 ? 0.106 2.344 -14.819 1.00 79.38 397 SER A C 1
ATOM 3007 O O . SER A 1 397 ? 0.645 3.116 -14.030 1.00 79.38 397 SER A O 1
ATOM 3009 N N . GLY A 1 398 ? -0.698 2.773 -15.793 1.00 82.69 398 GLY A N 1
ATOM 3010 C CA . GLY A 1 398 ? -1.009 4.194 -15.987 1.00 82.69 398 GLY A CA 1
ATOM 3011 C C . GLY A 1 398 ? 0.224 5.021 -16.368 1.00 82.69 398 GLY A C 1
ATOM 3012 O O . GLY A 1 398 ? 0.887 4.709 -17.354 1.00 82.69 398 GLY A O 1
ATOM 3013 N N . ASP A 1 399 ? 0.517 6.058 -15.580 1.00 79.50 399 ASP A N 1
ATOM 3014 C CA . ASP A 1 399 ? 1.673 6.953 -15.763 1.00 79.50 399 ASP A CA 1
ATOM 3015 C C . ASP A 1 399 ? 2.956 6.437 -15.071 1.00 79.50 399 ASP A C 1
ATOM 3017 O O . ASP A 1 399 ? 3.980 7.123 -15.045 1.00 79.50 399 ASP A O 1
ATOM 3021 N N . GLY A 1 400 ? 2.915 5.228 -14.499 1.00 83.81 400 GLY A N 1
ATOM 3022 C CA . GLY A 1 400 ? 4.036 4.629 -13.779 1.00 83.81 400 GLY A CA 1
ATOM 3023 C C . GLY A 1 400 ? 5.225 4.239 -14.676 1.00 83.81 400 GLY A C 1
ATOM 3024 O O . GLY A 1 400 ? 5.101 4.111 -15.901 1.00 83.81 400 GLY A O 1
ATOM 3025 N N . PRO A 1 401 ? 6.412 4.005 -14.089 1.00 90.75 401 PRO A N 1
ATOM 3026 C CA . PRO A 1 401 ? 7.594 3.615 -14.847 1.00 90.75 401 PRO A CA 1
ATOM 3027 C C . PRO A 1 401 ? 7.472 2.176 -15.366 1.00 90.75 401 PRO A C 1
ATOM 3029 O O . PRO A 1 401 ? 6.981 1.289 -14.674 1.00 90.75 401 PRO A O 1
ATOM 3032 N N . SER A 1 402 ? 7.992 1.927 -16.568 1.00 93.69 402 SER A N 1
ATOM 3033 C CA . SER A 1 402 ? 8.117 0.572 -17.118 1.00 93.69 402 SER A CA 1
ATOM 3034 C C . SER A 1 402 ? 9.347 -0.159 -16.556 1.00 93.69 402 SER A C 1
ATOM 3036 O O . SER A 1 402 ? 10.318 0.489 -16.146 1.00 93.69 402 SER A O 1
ATOM 3038 N N . PRO A 1 403 ? 9.408 -1.504 -16.609 1.00 94.94 403 PRO A N 1
ATOM 3039 C CA . PRO A 1 403 ? 10.619 -2.245 -16.269 1.00 94.94 403 PRO A CA 1
ATOM 3040 C C . PRO A 1 403 ? 11.850 -1.765 -17.047 1.00 94.94 403 PRO A C 1
ATOM 3042 O O . PRO A 1 403 ? 12.948 -1.712 -16.493 1.00 94.94 403 PRO A O 1
ATOM 3045 N N . LEU A 1 404 ? 11.678 -1.387 -18.320 1.00 95.38 404 LEU A N 1
ATOM 3046 C CA . LEU A 1 404 ? 12.757 -0.849 -19.144 1.00 95.38 404 LEU A CA 1
ATOM 3047 C C . LEU A 1 404 ? 13.230 0.534 -18.679 1.00 95.38 404 LEU A C 1
ATOM 3049 O O . LEU A 1 404 ? 14.437 0.769 -18.658 1.00 95.38 404 LEU A O 1
ATOM 3053 N N . SER A 1 405 ? 12.324 1.441 -18.296 1.00 93.88 405 SER A N 1
ATOM 3054 C CA . SER A 1 405 ? 12.731 2.757 -17.779 1.00 93.88 405 SER A CA 1
ATOM 3055 C C . SER A 1 405 ? 13.475 2.612 -16.454 1.00 93.88 405 SER A C 1
ATOM 3057 O O . SER A 1 405 ? 14.578 3.133 -16.335 1.00 93.88 405 SER A O 1
ATOM 3059 N N . LEU A 1 406 ? 12.975 1.776 -15.536 1.00 91.62 406 LEU A N 1
ATOM 3060 C CA . LEU A 1 406 ? 13.671 1.465 -14.280 1.00 91.62 406 LEU A CA 1
ATOM 3061 C C . LEU A 1 406 ? 15.062 0.855 -14.526 1.00 91.62 406 LEU A C 1
ATOM 3063 O O . LEU A 1 406 ? 16.030 1.199 -13.850 1.00 91.62 406 LEU A O 1
ATOM 3067 N N . ALA A 1 407 ? 15.193 -0.036 -15.512 1.00 93.81 407 ALA A N 1
ATOM 3068 C CA . ALA A 1 407 ? 16.483 -0.608 -15.892 1.00 93.81 407 ALA A CA 1
ATOM 3069 C C . ALA A 1 407 ? 17.449 0.437 -16.481 1.00 93.81 407 ALA A C 1
ATOM 3071 O O . ALA A 1 407 ? 18.655 0.355 -16.239 1.00 93.81 407 ALA A O 1
ATOM 3072 N N . ASN A 1 408 ? 16.947 1.411 -17.245 1.00 93.56 408 ASN A N 1
ATOM 3073 C CA . ASN A 1 408 ? 17.756 2.512 -17.767 1.00 93.56 408 ASN A CA 1
ATOM 3074 C C . ASN A 1 408 ? 18.225 3.442 -16.643 1.00 93.56 408 ASN A C 1
ATOM 3076 O O . ASN A 1 408 ? 19.409 3.776 -16.611 1.00 93.56 408 ASN A O 1
ATOM 3080 N N . ASP A 1 409 ? 17.346 3.781 -15.700 1.00 90.69 409 ASP A N 1
ATOM 3081 C CA . ASP A 1 409 ? 17.674 4.631 -14.551 1.00 90.69 409 ASP A CA 1
ATOM 3082 C C . ASP A 1 409 ? 18.740 3.974 -13.666 1.00 90.69 409 ASP A C 1
ATOM 3084 O O . ASP A 1 409 ? 19.747 4.597 -13.330 1.00 90.69 409 ASP A O 1
ATOM 3088 N N . LEU A 1 410 ? 18.591 2.676 -13.370 1.00 87.81 410 LEU A N 1
ATOM 3089 C CA . LEU A 1 410 ? 19.594 1.901 -12.631 1.00 87.81 410 LEU A CA 1
ATOM 3090 C C . LEU A 1 410 ? 20.927 1.809 -13.379 1.00 87.81 410 LEU A C 1
ATOM 3092 O O . LEU A 1 410 ? 21.991 1.877 -12.768 1.00 87.81 410 LEU A O 1
ATOM 3096 N N . HIS A 1 411 ? 20.891 1.661 -14.705 1.00 86.56 411 HIS A N 1
ATOM 3097 C CA . HIS A 1 411 ? 22.107 1.648 -15.511 1.00 86.56 411 HIS A CA 1
ATOM 3098 C C . HIS A 1 411 ? 22.815 3.010 -15.502 1.00 86.56 411 HIS A C 1
ATOM 3100 O O . HIS A 1 411 ? 24.042 3.049 -15.425 1.00 86.56 411 HIS A O 1
ATOM 3106 N N . ALA A 1 412 ? 22.055 4.108 -15.552 1.00 85.81 412 ALA A N 1
ATOM 3107 C CA . ALA A 1 412 ? 22.574 5.473 -15.512 1.00 85.81 412 ALA A CA 1
ATOM 3108 C C . ALA A 1 412 ? 23.135 5.847 -14.130 1.00 85.81 412 ALA A C 1
ATOM 3110 O O . ALA A 1 412 ? 24.165 6.514 -14.050 1.00 85.81 412 ALA A O 1
ATOM 3111 N N . ALA A 1 413 ? 22.506 5.372 -13.051 1.00 80.19 413 ALA A N 1
ATOM 3112 C CA . ALA A 1 413 ? 22.975 5.560 -11.677 1.00 80.19 413 ALA A CA 1
ATOM 3113 C C . ALA A 1 413 ? 24.305 4.833 -11.381 1.00 80.19 413 ALA A C 1
ATOM 3115 O O . ALA A 1 413 ? 24.996 5.163 -10.415 1.00 80.19 413 ALA A O 1
ATOM 3116 N N . GLY A 1 414 ? 24.692 3.857 -12.210 1.00 68.81 414 GLY A N 1
ATOM 3117 C CA . GLY A 1 414 ? 25.917 3.078 -12.036 1.00 68.81 414 GLY A CA 1
ATOM 3118 C C . GLY A 1 414 ? 25.934 2.282 -10.725 1.00 68.81 414 GLY A C 1
ATOM 3119 O O . GLY A 1 414 ? 24.897 1.977 -10.139 1.00 68.81 414 GLY A O 1
ATOM 3120 N N . HIS A 1 415 ? 27.129 1.959 -10.225 1.00 56.34 415 HIS A N 1
ATOM 3121 C CA . HIS A 1 415 ? 27.318 1.203 -8.975 1.00 56.34 415 HIS A CA 1
ATOM 3122 C C . HIS A 1 415 ? 26.825 1.930 -7.704 1.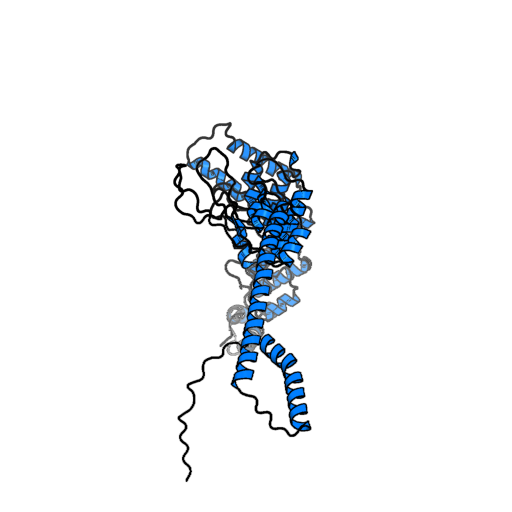00 56.34 415 HIS A C 1
ATOM 3124 O O . HIS A 1 415 ? 26.996 1.414 -6.608 1.00 56.34 415 HIS A O 1
ATOM 3130 N N . ALA A 1 416 ? 26.225 3.120 -7.815 1.00 52.66 416 ALA A N 1
ATOM 3131 C CA . ALA A 1 416 ? 25.674 3.840 -6.669 1.00 52.66 416 ALA A CA 1
ATOM 3132 C C . ALA A 1 416 ? 24.321 3.272 -6.193 1.00 52.66 416 ALA A C 1
ATOM 3134 O O . ALA A 1 416 ? 23.912 3.528 -5.060 1.00 52.66 416 ALA A O 1
ATOM 3135 N N . ALA A 1 417 ? 23.624 2.495 -7.031 1.00 54.88 417 ALA A N 1
ATOM 3136 C CA . ALA A 1 417 ? 22.364 1.851 -6.672 1.00 54.88 417 ALA A CA 1
ATOM 3137 C C . ALA A 1 417 ? 22.616 0.561 -5.867 1.00 54.88 417 ALA A C 1
ATOM 3139 O O . ALA A 1 417 ? 22.606 -0.547 -6.407 1.00 54.88 417 ALA A O 1
ATOM 3140 N N . VAL A 1 418 ? 22.842 0.710 -4.558 1.00 52.97 418 VAL A N 1
ATOM 3141 C CA . VAL A 1 418 ? 23.044 -0.416 -3.633 1.00 52.97 418 VAL A CA 1
ATOM 3142 C C . VAL A 1 418 ? 21.721 -1.159 -3.427 1.00 52.97 418 VAL A C 1
ATOM 3144 O O . VAL A 1 418 ? 20.912 -0.816 -2.565 1.00 52.97 418 VAL A O 1
ATOM 3147 N N . GLY A 1 419 ? 21.487 -2.192 -4.233 1.00 58.66 419 GLY A N 1
ATOM 3148 C CA . GLY A 1 419 ? 20.449 -3.187 -3.969 1.00 58.66 419 GLY A CA 1
ATOM 3149 C C . GLY A 1 419 ? 20.904 -4.205 -2.911 1.00 58.66 419 GLY A C 1
ATOM 3150 O O . GLY A 1 419 ? 22.104 -4.432 -2.742 1.00 58.66 419 GLY A O 1
ATOM 3151 N N . PRO A 1 420 ? 19.976 -4.907 -2.234 1.00 57.00 420 PRO A N 1
ATOM 3152 C CA . PRO A 1 420 ? 20.307 -5.915 -1.218 1.00 57.00 420 PRO A CA 1
ATOM 3153 C C . PRO A 1 420 ? 21.083 -7.130 -1.766 1.00 57.00 420 PRO A C 1
ATOM 3155 O O . PRO A 1 420 ? 21.595 -7.930 -0.989 1.00 57.00 420 PRO A O 1
ATOM 3158 N N . LEU A 1 421 ? 21.178 -7.274 -3.093 1.00 57.03 421 LEU A N 1
ATOM 3159 C CA . LEU A 1 421 ? 21.906 -8.343 -3.787 1.00 57.03 421 LEU A CA 1
ATOM 3160 C C . LEU A 1 421 ? 23.317 -7.928 -4.266 1.00 57.03 421 LEU A C 1
ATOM 3162 O O . LEU A 1 421 ? 24.019 -8.741 -4.871 1.00 57.03 421 LEU A O 1
ATOM 3166 N N . GLY A 1 422 ? 23.747 -6.692 -3.988 1.00 61.16 422 GLY A N 1
ATOM 3167 C CA . GLY A 1 422 ? 25.053 -6.149 -4.378 1.00 61.16 422 GLY A CA 1
ATOM 3168 C C . GLY A 1 422 ? 25.113 -5.584 -5.806 1.00 61.16 422 GLY A C 1
ATOM 3169 O O . GLY A 1 422 ? 24.382 -6.013 -6.703 1.00 61.16 422 GLY A O 1
ATOM 3170 N N . ASP A 1 423 ? 26.020 -4.628 -6.018 1.00 62.25 423 ASP A N 1
ATOM 3171 C CA . ASP A 1 423 ? 26.076 -3.751 -7.203 1.00 62.25 423 ASP A CA 1
ATOM 3172 C C . ASP A 1 423 ? 26.222 -4.504 -8.537 1.00 62.25 423 ASP A C 1
ATOM 3174 O O . ASP A 1 423 ? 25.702 -4.083 -9.571 1.00 62.25 423 ASP A O 1
ATOM 3178 N N . GLN A 1 424 ? 26.915 -5.647 -8.536 1.00 68.75 424 GLN A N 1
ATOM 3179 C CA . GLN A 1 424 ? 27.147 -6.433 -9.750 1.00 68.75 424 GLN A CA 1
ATOM 3180 C C . GLN A 1 424 ? 25.864 -7.104 -10.270 1.00 68.75 424 GLN A C 1
ATOM 3182 O O . GLN A 1 424 ? 25.660 -7.175 -11.484 1.00 68.75 424 GLN A O 1
ATOM 3187 N N . HIS A 1 425 ? 24.979 -7.547 -9.370 1.00 74.44 425 HIS A N 1
ATOM 3188 C CA . HIS A 1 425 ? 23.740 -8.237 -9.739 1.00 74.44 425 HIS A CA 1
ATOM 3189 C C . HIS A 1 425 ? 22.698 -7.275 -10.310 1.00 74.44 425 HIS A C 1
ATOM 3191 O O . HIS A 1 425 ? 22.046 -7.596 -11.305 1.00 74.44 425 HIS A O 1
ATOM 3197 N N . VAL A 1 426 ? 22.573 -6.081 -9.724 1.00 76.75 426 VAL A N 1
ATOM 3198 C CA . VAL A 1 426 ? 21.630 -5.050 -10.187 1.00 76.75 426 VAL A CA 1
ATOM 3199 C C . VAL A 1 426 ? 21.996 -4.588 -11.601 1.00 76.75 426 VAL A C 1
ATOM 3201 O O . VAL A 1 426 ? 21.139 -4.559 -12.488 1.00 76.75 426 VAL A O 1
ATOM 3204 N N . CYS A 1 427 ? 23.285 -4.336 -11.858 1.00 81.69 427 CYS A N 1
ATOM 3205 C CA . CYS A 1 427 ? 23.762 -3.974 -13.193 1.00 81.69 427 CYS A CA 1
ATOM 3206 C C . CYS A 1 427 ? 23.552 -5.094 -14.226 1.00 81.69 427 CYS A C 1
ATOM 3208 O O . CYS A 1 427 ? 23.307 -4.808 -15.401 1.00 81.69 427 CYS A O 1
ATOM 3210 N N . GLU A 1 428 ? 23.645 -6.367 -13.828 1.00 89.25 428 GLU A N 1
ATOM 3211 C CA . GLU A 1 428 ? 23.372 -7.487 -14.732 1.00 89.25 428 GLU A CA 1
ATOM 3212 C C . GLU A 1 428 ? 21.891 -7.572 -15.112 1.00 89.25 428 GLU A C 1
ATOM 3214 O O . GLU A 1 428 ? 21.572 -7.704 -16.293 1.00 89.25 428 GLU A O 1
ATOM 3219 N N . VAL A 1 429 ? 20.983 -7.453 -14.144 1.00 92.56 429 VAL A N 1
ATOM 3220 C CA . VAL A 1 429 ? 19.535 -7.514 -14.390 1.00 92.56 429 VAL A CA 1
ATOM 3221 C C . VAL A 1 429 ? 19.083 -6.352 -15.268 1.00 92.56 429 VAL A C 1
ATOM 3223 O O . VAL A 1 429 ? 18.372 -6.576 -16.248 1.00 92.56 429 VAL A O 1
ATOM 3226 N N . ALA A 1 430 ? 19.560 -5.136 -14.991 1.00 92.75 430 ALA A N 1
ATOM 3227 C CA . ALA A 1 430 ? 19.298 -3.976 -15.837 1.00 92.75 430 ALA A CA 1
ATOM 3228 C C . ALA A 1 430 ? 19.783 -4.207 -17.280 1.00 92.75 430 ALA A C 1
ATOM 3230 O O . ALA A 1 430 ? 19.058 -3.931 -18.237 1.00 92.75 430 ALA A O 1
ATOM 3231 N N . ARG A 1 431 ? 20.977 -4.793 -17.461 1.00 93.12 431 ARG A N 1
ATOM 3232 C CA . ARG A 1 431 ? 21.499 -5.157 -18.789 1.00 93.12 431 ARG A CA 1
ATOM 3233 C C . ARG A 1 431 ? 20.624 -6.199 -19.485 1.00 93.12 431 ARG A C 1
ATOM 3235 O O . ARG A 1 431 ? 20.368 -6.057 -20.676 1.00 93.12 431 ARG A O 1
ATOM 3242 N N . LEU A 1 432 ? 20.153 -7.216 -18.763 1.00 95.44 432 LEU A N 1
ATOM 3243 C CA . LEU A 1 432 ? 19.264 -8.243 -19.311 1.00 95.44 432 LEU A CA 1
ATOM 3244 C C . LEU A 1 432 ? 17.938 -7.647 -19.781 1.00 95.44 432 LEU A C 1
ATOM 3246 O O . LEU A 1 432 ? 17.498 -7.980 -20.874 1.00 95.44 432 LEU A O 1
ATOM 3250 N N . VAL A 1 433 ? 17.320 -6.760 -18.995 1.00 95.62 433 VAL A N 1
ATOM 3251 C CA . VAL A 1 433 ? 16.059 -6.093 -19.366 1.00 95.62 433 VAL A CA 1
ATOM 3252 C C . VAL A 1 433 ? 16.245 -5.166 -20.571 1.00 95.62 433 VAL A C 1
ATOM 3254 O O . VAL A 1 433 ? 15.391 -5.141 -21.455 1.00 95.62 433 VAL A O 1
ATOM 3257 N N . ARG A 1 434 ? 17.383 -4.471 -20.669 1.00 95.62 434 ARG A N 1
ATOM 3258 C CA . ARG A 1 434 ? 17.714 -3.637 -21.835 1.00 95.62 434 ARG A CA 1
ATOM 3259 C C . ARG A 1 434 ? 17.954 -4.466 -23.096 1.00 95.62 434 ARG A C 1
ATOM 3261 O O . ARG A 1 434 ? 17.318 -4.203 -24.107 1.00 95.62 434 ARG A O 1
ATOM 3268 N N . ALA A 1 435 ? 18.777 -5.513 -23.018 1.00 95.00 435 ALA A N 1
ATOM 3269 C CA . ALA A 1 435 ? 19.017 -6.435 -24.136 1.00 95.00 435 ALA A CA 1
ATOM 3270 C C . ALA A 1 435 ? 17.728 -7.140 -24.590 1.00 95.00 435 ALA A C 1
ATOM 3272 O O . ALA A 1 435 ? 17.532 -7.450 -25.758 1.00 95.00 435 ALA A O 1
ATOM 3273 N N . ALA A 1 436 ? 16.819 -7.376 -23.651 1.00 95.19 436 ALA A N 1
ATOM 3274 C CA . ALA A 1 436 ? 15.494 -7.903 -23.909 1.00 95.19 436 ALA A CA 1
ATOM 3275 C C . ALA A 1 436 ? 14.587 -6.928 -24.692 1.00 95.19 436 ALA A C 1
ATOM 3277 O O . ALA A 1 436 ? 13.713 -7.380 -25.426 1.00 95.19 436 ALA A O 1
ATOM 3278 N N . ALA A 1 437 ? 14.770 -5.615 -24.554 1.00 94.56 437 ALA A N 1
ATOM 3279 C CA . ALA A 1 437 ? 14.024 -4.619 -25.324 1.00 94.56 437 ALA A CA 1
ATOM 3280 C C . ALA A 1 437 ? 14.573 -4.412 -26.748 1.00 94.56 437 ALA A C 1
ATOM 3282 O O . ALA A 1 437 ? 13.918 -3.771 -27.568 1.00 94.56 437 ALA A O 1
ATOM 3283 N N . GLU A 1 438 ? 15.757 -4.944 -27.057 1.00 93.88 438 GLU A N 1
ATOM 3284 C CA . GLU A 1 438 ? 16.338 -4.864 -28.396 1.00 93.88 438 GLU A CA 1
ATOM 3285 C C . GLU A 1 438 ? 15.645 -5.827 -29.379 1.00 93.88 438 GLU A C 1
ATOM 3287 O O . GLU A 1 438 ? 15.096 -6.861 -28.971 1.00 93.88 438 GLU A O 1
ATOM 3292 N N . PRO A 1 439 ? 15.682 -5.525 -30.694 1.00 92.75 439 PRO A N 1
ATOM 3293 C CA . PRO A 1 439 ? 15.231 -6.451 -31.724 1.00 92.75 439 PRO A CA 1
ATOM 3294 C C . PRO A 1 439 ? 15.901 -7.821 -31.609 1.00 92.75 439 PRO A C 1
ATOM 3296 O O . PRO A 1 439 ? 16.988 -7.978 -31.040 1.00 92.75 439 PRO A O 1
ATOM 3299 N N . TRP A 1 440 ? 15.258 -8.836 -32.184 1.00 93.56 440 TRP A N 1
ATOM 3300 C CA . TRP A 1 440 ? 15.815 -10.179 -32.144 1.00 93.56 440 TRP A CA 1
ATOM 3301 C C . TRP A 1 440 ? 17.170 -10.235 -32.860 1.00 93.56 440 TRP A C 1
ATOM 3303 O O . TRP A 1 440 ? 17.317 -9.801 -34.004 1.00 93.56 440 TRP A O 1
ATOM 3313 N N . THR A 1 441 ? 18.155 -10.815 -32.184 1.00 91.88 441 THR A N 1
ATOM 3314 C CA . THR A 1 441 ? 19.473 -11.156 -32.723 1.00 91.88 441 THR A CA 1
ATOM 3315 C C . THR A 1 441 ? 19.892 -12.522 -32.178 1.00 91.88 441 THR A C 1
ATOM 3317 O O . THR A 1 441 ? 19.335 -12.979 -31.175 1.00 91.88 441 THR A O 1
ATOM 3320 N N . PRO A 1 442 ? 20.906 -13.184 -32.760 1.00 90.19 442 PRO A N 1
ATOM 3321 C CA . PRO A 1 442 ? 21.469 -14.398 -32.170 1.00 90.19 442 PRO A CA 1
ATOM 3322 C C . PRO A 1 442 ? 21.918 -14.215 -30.710 1.00 90.19 442 PRO A C 1
ATOM 3324 O O . PRO A 1 442 ? 21.806 -15.142 -29.913 1.00 90.19 442 PRO A O 1
ATOM 3327 N N . GLN A 1 443 ? 22.382 -13.016 -30.344 1.00 90.62 443 GLN A N 1
ATOM 3328 C CA . GLN A 1 443 ? 22.841 -12.679 -28.995 1.00 90.62 443 GLN A CA 1
ATOM 3329 C C . GLN A 1 443 ? 21.677 -12.480 -28.015 1.00 90.62 443 GLN A C 1
ATOM 3331 O O . GLN A 1 443 ? 21.778 -12.881 -26.859 1.00 90.62 443 GLN A O 1
ATOM 3336 N N . THR A 1 444 ? 20.563 -11.895 -28.466 1.00 93.94 444 THR A N 1
ATOM 3337 C CA . THR A 1 444 ? 19.373 -11.667 -27.628 1.00 93.94 444 THR A CA 1
ATOM 3338 C C . THR A 1 444 ? 18.388 -12.834 -27.664 1.00 93.94 444 THR A C 1
ATOM 3340 O O . THR A 1 444 ? 17.493 -12.892 -26.822 1.00 93.94 444 THR A O 1
ATOM 3343 N N . HIS A 1 445 ? 18.571 -13.804 -28.571 1.00 94.06 445 HIS A N 1
ATOM 3344 C CA . HIS A 1 445 ? 17.677 -14.947 -28.783 1.00 94.06 445 HIS A CA 1
ATOM 3345 C C . HIS A 1 445 ? 17.302 -15.655 -27.477 1.00 94.06 445 HIS A C 1
ATOM 3347 O O . HIS A 1 445 ? 16.134 -15.971 -27.263 1.00 94.06 445 HIS A O 1
ATOM 3353 N N . GLU A 1 446 ? 18.258 -15.863 -26.569 1.00 94.94 446 GLU A N 1
ATOM 3354 C CA . GLU A 1 446 ? 18.000 -16.569 -25.311 1.00 94.94 446 GLU A CA 1
ATOM 3355 C C . GLU A 1 446 ? 17.049 -15.838 -24.347 1.00 94.94 446 GLU A C 1
ATOM 3357 O O . GLU A 1 446 ? 16.541 -16.454 -23.408 1.00 94.94 446 GLU A O 1
ATOM 3362 N N . LEU A 1 447 ? 16.822 -14.538 -24.552 1.00 95.31 447 LEU A N 1
ATOM 3363 C CA . LEU A 1 447 ? 15.936 -13.705 -23.740 1.00 95.31 447 LEU A CA 1
ATOM 3364 C C . LEU A 1 447 ? 14.518 -13.642 -24.313 1.00 95.31 447 LEU A C 1
ATOM 3366 O O . LEU A 1 447 ? 13.630 -13.099 -23.659 1.00 95.31 447 LEU A O 1
ATOM 3370 N N . PHE A 1 448 ? 14.289 -14.145 -25.527 1.00 94.44 448 PHE A N 1
ATOM 3371 C CA . PHE A 1 448 ? 12.967 -14.138 -26.148 1.00 94.44 448 PHE A CA 1
ATOM 3372 C C . PHE A 1 448 ? 12.084 -15.266 -25.598 1.00 94.44 448 PHE A C 1
ATOM 3374 O O . PHE A 1 448 ? 12.611 -16.292 -25.150 1.00 94.44 448 PHE A O 1
ATOM 3381 N N . PRO A 1 449 ? 10.748 -15.111 -25.645 1.00 95.12 449 PRO A N 1
ATOM 3382 C CA . PRO A 1 449 ? 9.823 -16.142 -25.187 1.00 95.12 449 PRO A CA 1
ATOM 3383 C C . PRO A 1 449 ? 9.943 -17.446 -25.975 1.00 95.12 449 PRO A C 1
ATOM 3385 O O . PRO A 1 449 ? 10.327 -17.428 -27.143 1.00 95.12 449 PRO A O 1
ATOM 3388 N N . ASP A 1 450 ? 9.577 -18.572 -25.359 1.00 91.38 450 ASP A N 1
ATOM 3389 C CA . ASP A 1 450 ? 9.708 -19.911 -25.960 1.00 91.38 450 ASP A CA 1
ATOM 3390 C C . ASP A 1 450 ? 9.091 -19.999 -27.366 1.00 91.38 450 ASP A C 1
ATOM 3392 O O . ASP A 1 450 ? 9.744 -20.477 -28.293 1.00 91.38 450 ASP A O 1
ATOM 3396 N N . ALA A 1 451 ? 7.887 -19.448 -27.548 1.00 91.06 451 ALA A N 1
ATOM 3397 C CA . ALA A 1 451 ? 7.204 -19.411 -28.841 1.00 91.06 451 ALA A CA 1
ATOM 3398 C C . ALA A 1 451 ? 7.966 -18.590 -29.898 1.00 91.06 451 ALA A C 1
ATOM 3400 O O . ALA A 1 451 ? 8.126 -19.034 -31.032 1.00 91.06 451 ALA A O 1
ATOM 3401 N N . ALA A 1 452 ? 8.496 -17.421 -29.527 1.00 92.56 452 ALA A N 1
ATOM 3402 C CA . ALA A 1 452 ? 9.265 -16.574 -30.439 1.00 92.56 452 ALA A CA 1
ATOM 3403 C C . ALA A 1 452 ? 10.605 -17.220 -30.825 1.00 92.56 452 ALA A C 1
ATOM 3405 O O . ALA A 1 452 ? 11.046 -17.104 -31.967 1.00 92.56 452 ALA A O 1
ATOM 3406 N N . ARG A 1 453 ? 11.245 -17.941 -29.895 1.00 93.00 453 ARG A N 1
ATOM 3407 C CA . ARG A 1 453 ? 12.471 -18.699 -30.181 1.00 93.00 453 ARG A CA 1
ATOM 3408 C C . ARG A 1 453 ? 12.207 -19.887 -31.101 1.00 93.00 453 ARG A C 1
ATOM 3410 O O . ARG A 1 453 ? 12.991 -20.104 -32.018 1.00 93.00 453 ARG A O 1
ATOM 3417 N N . ALA A 1 454 ? 11.115 -20.622 -30.884 1.00 91.75 454 ALA A N 1
ATOM 3418 C CA . ALA A 1 454 ? 10.698 -21.697 -31.783 1.00 91.75 454 ALA A CA 1
ATOM 3419 C C . ALA A 1 454 ? 10.443 -21.153 -33.196 1.00 91.75 454 ALA A C 1
ATOM 3421 O O . ALA A 1 454 ? 11.031 -21.644 -34.156 1.00 91.75 454 ALA A O 1
ATOM 3422 N N . HIS A 1 455 ? 9.698 -20.049 -33.300 1.00 91.88 455 HIS A N 1
ATOM 3423 C CA . HIS A 1 455 ? 9.461 -19.377 -34.574 1.00 91.88 455 HIS A CA 1
ATOM 3424 C C . HIS A 1 455 ? 10.760 -18.918 -35.256 1.00 91.88 455 HIS A C 1
ATOM 3426 O O . HIS A 1 455 ? 10.922 -19.070 -36.466 1.00 91.88 455 HIS A O 1
ATOM 3432 N N . ALA A 1 456 ? 11.724 -18.405 -34.486 1.00 91.62 456 ALA A N 1
ATOM 3433 C CA . ALA A 1 456 ? 13.040 -18.057 -35.010 1.00 91.62 456 ALA A CA 1
ATOM 3434 C C . ALA A 1 456 ? 13.744 -19.269 -35.640 1.00 91.62 456 ALA A C 1
ATOM 3436 O O . ALA A 1 456 ? 14.289 -19.157 -36.737 1.00 91.62 456 ALA A O 1
ATOM 3437 N N . CYS A 1 457 ? 13.710 -20.429 -34.979 1.00 89.88 457 CYS A N 1
ATOM 3438 C CA . CYS A 1 457 ? 14.274 -21.670 -35.511 1.00 89.88 457 CYS A CA 1
ATOM 3439 C C . CYS A 1 457 ? 13.567 -22.120 -36.800 1.00 89.88 457 CYS A C 1
ATOM 3441 O O . CYS A 1 457 ? 14.243 -22.502 -37.759 1.00 89.88 457 CYS A O 1
ATOM 3443 N N . ASP A 1 458 ? 12.237 -22.010 -36.848 1.00 91.44 458 ASP A N 1
ATOM 3444 C CA . ASP A 1 458 ? 11.437 -22.361 -38.027 1.00 91.44 458 ASP A CA 1
ATOM 3445 C C . ASP A 1 458 ? 11.771 -21.480 -39.236 1.00 91.44 458 ASP A C 1
ATOM 3447 O O . ASP A 1 458 ? 11.798 -21.969 -40.364 1.00 91.44 458 ASP A O 1
ATOM 3451 N N . LEU A 1 459 ? 12.076 -20.196 -39.017 1.00 90.31 459 LEU A N 1
ATOM 3452 C CA . LEU A 1 459 ? 12.509 -19.278 -40.075 1.00 90.31 459 LEU A CA 1
ATOM 3453 C C . LEU A 1 459 ? 13.975 -19.480 -40.480 1.00 90.31 459 LEU A C 1
ATOM 3455 O O . LEU A 1 459 ? 14.320 -19.344 -41.657 1.00 90.31 459 LEU A O 1
ATOM 3459 N N . LEU A 1 460 ? 14.852 -19.809 -39.529 1.00 87.44 460 LEU A N 1
ATOM 3460 C CA . LEU A 1 460 ? 16.283 -19.982 -39.786 1.00 87.44 460 LEU A CA 1
ATOM 3461 C C . LEU A 1 460 ? 16.564 -21.154 -40.732 1.00 87.44 460 LEU A C 1
ATOM 3463 O O . LEU A 1 460 ? 17.472 -21.060 -41.557 1.00 87.44 460 LEU A O 1
ATOM 3467 N N . TRP A 1 461 ? 15.791 -22.239 -40.657 1.00 84.88 461 TRP A N 1
ATOM 3468 C CA . TRP A 1 461 ? 16.044 -23.430 -41.470 1.00 84.88 461 TRP A CA 1
ATOM 3469 C C . TRP A 1 461 ? 15.824 -23.216 -42.984 1.00 84.88 461 TRP A C 1
ATOM 3471 O O . TRP A 1 461 ? 16.744 -23.496 -43.762 1.00 84.88 461 TRP A O 1
ATOM 3481 N N . PRO A 1 462 ? 14.677 -22.677 -43.450 1.00 86.69 462 PRO A N 1
ATOM 3482 C CA . PRO A 1 462 ? 14.492 -22.299 -44.849 1.00 86.69 462 PRO A CA 1
ATOM 3483 C C . PRO A 1 462 ? 15.510 -21.260 -45.323 1.00 86.69 462 PRO A C 1
ATOM 3485 O O . PRO A 1 462 ? 16.023 -21.385 -46.434 1.00 86.69 462 PRO A O 1
ATOM 3488 N N . LEU A 1 463 ? 15.844 -20.270 -44.487 1.00 84.69 463 LEU A N 1
ATOM 3489 C CA . LEU A 1 463 ? 16.819 -19.232 -44.837 1.00 84.69 463 LEU A CA 1
ATOM 3490 C C . LEU A 1 463 ? 18.229 -19.804 -45.018 1.00 84.69 463 LEU A C 1
ATOM 3492 O O . LEU A 1 463 ? 18.904 -19.464 -45.987 1.00 84.69 463 LEU A O 1
ATOM 3496 N N . ALA A 1 464 ? 18.657 -20.717 -44.145 1.00 83.00 464 ALA A N 1
ATOM 3497 C CA . ALA A 1 464 ? 19.937 -21.405 -44.284 1.00 83.00 464 ALA A CA 1
ATOM 3498 C C . ALA A 1 464 ? 19.987 -22.265 -45.556 1.00 83.00 464 ALA A C 1
ATOM 3500 O O . ALA A 1 464 ? 21.025 -22.341 -46.211 1.00 83.00 464 ALA A O 1
ATOM 3501 N N . ARG A 1 465 ? 18.867 -22.889 -45.946 1.00 84.69 465 ARG A N 1
ATOM 3502 C CA . ARG A 1 465 ? 18.771 -23.619 -47.220 1.00 84.69 465 ARG A CA 1
ATOM 3503 C C . ARG A 1 465 ? 18.850 -22.687 -48.426 1.00 84.69 465 ARG A C 1
ATOM 3505 O O . ARG A 1 465 ? 19.620 -22.970 -49.336 1.00 84.69 465 ARG A O 1
ATOM 3512 N N . LEU A 1 466 ? 18.106 -21.580 -48.415 1.00 84.00 466 LEU A N 1
ATOM 3513 C CA . LEU A 1 466 ? 18.128 -20.578 -49.486 1.00 84.00 466 LEU A CA 1
ATOM 3514 C C . LEU A 1 466 ? 19.521 -19.975 -49.665 1.00 84.00 466 LEU A C 1
ATOM 3516 O O . LEU A 1 466 ? 19.999 -19.850 -50.786 1.00 84.00 466 LEU A O 1
ATOM 3520 N N . ALA A 1 467 ? 20.202 -19.658 -48.567 1.00 80.38 467 ALA A N 1
ATOM 3521 C CA . ALA A 1 467 ? 21.531 -19.066 -48.622 1.00 80.38 467 ALA A CA 1
ATOM 3522 C C . ALA A 1 467 ? 22.617 -20.010 -49.162 1.00 80.38 467 ALA A C 1
ATOM 3524 O O . ALA A 1 467 ? 23.677 -19.540 -49.565 1.00 80.38 467 ALA A O 1
ATOM 3525 N N . ASN A 1 468 ? 22.367 -21.320 -49.156 1.00 82.50 468 ASN A N 1
ATOM 3526 C CA . ASN A 1 468 ? 23.259 -22.329 -49.723 1.00 82.50 468 ASN A CA 1
ATOM 3527 C C . ASN A 1 468 ? 22.802 -22.808 -51.116 1.00 82.50 468 ASN A C 1
ATOM 3529 O O . ASN A 1 468 ? 23.419 -23.717 -51.669 1.00 82.50 468 ASN A O 1
ATOM 3533 N N . ASP A 1 469 ? 21.733 -22.238 -51.688 1.00 86.31 469 ASP A N 1
ATOM 3534 C CA . ASP A 1 469 ? 21.253 -22.603 -53.022 1.00 86.31 469 ASP A CA 1
ATOM 3535 C C . ASP A 1 469 ? 22.178 -22.001 -54.099 1.00 86.31 469 ASP A C 1
ATOM 3537 O O . ASP A 1 469 ? 22.247 -20.774 -54.228 1.00 86.31 469 ASP A O 1
ATOM 3541 N N . PRO A 1 470 ? 22.863 -22.821 -54.922 1.00 87.12 470 PRO A N 1
ATOM 3542 C CA . PRO A 1 470 ? 23.770 -22.330 -55.961 1.00 87.12 470 PRO A CA 1
ATOM 3543 C C . PRO A 1 470 ? 23.085 -21.417 -56.982 1.00 87.12 470 PRO A C 1
ATOM 3545 O O . PRO A 1 470 ? 23.740 -20.586 -57.607 1.00 87.12 470 PRO A O 1
ATOM 3548 N N . ARG A 1 471 ? 21.762 -21.545 -57.153 1.00 87.62 471 ARG A N 1
ATOM 3549 C CA . ARG A 1 471 ? 20.974 -20.711 -58.073 1.00 87.62 471 ARG A CA 1
ATOM 3550 C C . ARG A 1 471 ? 20.852 -19.265 -57.597 1.00 87.62 471 ARG A C 1
ATOM 3552 O O . ARG A 1 471 ? 20.526 -18.395 -58.396 1.00 87.62 471 ARG A O 1
ATOM 3559 N N . LEU A 1 472 ? 21.105 -19.018 -56.313 1.00 80.25 472 LEU A N 1
ATOM 3560 C CA . LEU A 1 472 ? 21.095 -17.698 -55.687 1.00 80.25 472 LEU A CA 1
ATOM 3561 C C . LEU A 1 472 ? 22.518 -17.160 -55.455 1.00 80.25 472 LEU A C 1
ATOM 3563 O O . LEU A 1 472 ? 22.701 -16.213 -54.688 1.00 80.25 472 LEU A O 1
ATOM 3567 N N . ALA A 1 473 ? 23.532 -17.735 -56.115 1.00 80.44 473 ALA A N 1
ATOM 3568 C CA . ALA A 1 473 ? 24.900 -17.233 -56.061 1.00 80.44 473 ALA A CA 1
ATOM 3569 C C . ALA A 1 473 ? 24.954 -15.757 -56.514 1.00 80.44 473 ALA A C 1
ATOM 3571 O O . ALA A 1 473 ? 24.625 -15.435 -57.654 1.00 80.44 473 ALA A O 1
ATOM 3572 N N . GLY A 1 474 ? 25.345 -14.861 -55.599 1.00 81.62 474 GLY A N 1
ATOM 3573 C CA . GLY A 1 474 ? 25.322 -13.401 -55.788 1.00 81.62 474 GLY A CA 1
ATOM 3574 C C . GLY A 1 474 ? 24.211 -12.664 -55.024 1.00 81.62 474 GLY A C 1
ATOM 3575 O O . GLY A 1 474 ? 24.150 -11.438 -55.082 1.00 81.62 474 GLY A O 1
ATOM 3576 N N . GLY A 1 475 ? 23.346 -13.384 -54.301 1.00 77.00 475 GLY A N 1
ATOM 3577 C CA . GLY A 1 475 ? 22.349 -12.799 -53.402 1.00 77.00 475 GLY A CA 1
ATOM 3578 C C . GLY A 1 475 ? 22.945 -12.132 -52.147 1.00 77.00 475 GLY A C 1
ATOM 3579 O O . GLY A 1 475 ? 24.148 -12.234 -51.890 1.00 77.00 475 GLY A O 1
ATOM 3580 N N . PRO A 1 476 ? 22.112 -11.437 -51.346 1.00 75.94 476 PRO A N 1
ATOM 3581 C CA . PRO A 1 476 ? 22.566 -10.767 -50.132 1.00 75.94 476 PRO A CA 1
ATOM 3582 C C . PRO A 1 476 ? 23.166 -11.763 -49.122 1.00 75.94 476 PRO A C 1
ATOM 3584 O O . PRO A 1 476 ? 22.696 -12.899 -49.019 1.00 75.94 476 PRO A O 1
ATOM 3587 N N . PRO A 1 477 ? 24.199 -11.353 -48.361 1.00 79.62 477 PRO A N 1
ATOM 3588 C CA . PRO A 1 477 ? 24.889 -12.242 -47.434 1.00 79.62 477 PRO A CA 1
ATOM 3589 C C . PRO A 1 477 ? 23.949 -12.728 -46.323 1.00 79.62 477 PRO A C 1
ATOM 3591 O O . PRO A 1 477 ? 23.033 -12.016 -45.915 1.00 79.62 477 PRO A O 1
ATOM 3594 N N . GLN A 1 478 ? 24.212 -13.919 -45.773 1.00 73.12 478 GLN A N 1
ATOM 3595 C CA . GLN A 1 478 ? 23.421 -14.508 -44.677 1.00 73.12 478 GLN A CA 1
ATOM 3596 C C . GLN A 1 478 ? 23.232 -13.550 -43.491 1.00 73.12 478 GLN A C 1
ATOM 3598 O O . GLN A 1 478 ? 22.151 -13.481 -42.907 1.00 73.12 478 GLN A O 1
ATOM 3603 N N . SER A 1 479 ? 24.261 -12.761 -43.170 1.00 78.69 479 SER A N 1
ATOM 3604 C CA . SER A 1 479 ? 24.204 -11.742 -42.120 1.00 78.69 479 SER A CA 1
ATOM 3605 C C . SER A 1 479 ? 23.150 -10.664 -42.391 1.00 78.69 479 SER A C 1
ATOM 3607 O O . SER A 1 479 ? 22.489 -10.218 -41.456 1.00 78.69 479 SER A O 1
ATOM 3609 N N . ALA A 1 480 ? 22.924 -10.283 -43.653 1.00 81.50 480 ALA A N 1
ATOM 3610 C CA . ALA A 1 480 ? 21.901 -9.304 -44.011 1.00 81.50 480 ALA A CA 1
ATOM 3611 C C . ALA A 1 480 ? 20.488 -9.833 -43.726 1.00 81.50 480 ALA A C 1
ATOM 3613 O O . ALA A 1 480 ? 19.657 -9.088 -43.219 1.00 81.50 480 ALA A O 1
ATOM 3614 N N . PHE A 1 481 ? 20.221 -11.123 -43.956 1.00 80.94 481 PHE A N 1
ATOM 3615 C CA . PHE A 1 481 ? 18.927 -11.726 -43.611 1.00 80.94 481 PHE A CA 1
ATOM 3616 C C . PHE A 1 481 ? 18.688 -11.770 -42.101 1.00 80.94 481 PHE A C 1
ATOM 3618 O O . PHE A 1 481 ? 17.596 -11.439 -41.637 1.00 80.94 481 PHE A O 1
ATOM 3625 N N . VAL A 1 482 ? 19.712 -12.134 -41.326 1.00 80.44 482 VAL A N 1
ATOM 3626 C CA . VAL A 1 482 ? 19.618 -12.167 -39.860 1.00 80.44 482 VAL A CA 1
ATOM 3627 C C . VAL A 1 482 ? 19.313 -10.773 -39.306 1.00 80.44 482 VAL A C 1
ATOM 3629 O O . VAL A 1 482 ? 18.411 -10.626 -38.485 1.00 80.44 482 VAL A O 1
ATOM 3632 N N . HIS A 1 483 ? 20.011 -9.742 -39.784 1.00 80.94 483 HIS A N 1
ATOM 3633 C CA . HIS A 1 483 ? 19.857 -8.391 -39.247 1.00 80.94 483 HIS A CA 1
ATOM 3634 C C . HIS A 1 483 ? 18.673 -7.605 -39.818 1.00 80.94 483 HIS A C 1
ATOM 3636 O O . HIS A 1 483 ? 18.121 -6.785 -39.091 1.00 80.94 483 HIS A O 1
ATOM 3642 N N . ALA A 1 484 ? 18.272 -7.826 -41.074 1.00 82.62 484 ALA A N 1
ATOM 3643 C CA . ALA A 1 484 ? 17.234 -7.027 -41.736 1.00 82.62 484 ALA A CA 1
ATOM 3644 C C . ALA A 1 484 ? 15.867 -7.718 -41.831 1.00 82.62 484 ALA A C 1
ATOM 3646 O O . ALA A 1 484 ? 14.861 -7.038 -42.000 1.00 82.62 484 ALA A O 1
ATOM 3647 N N . VAL A 1 485 ? 15.805 -9.052 -41.750 1.00 85.00 485 VAL A N 1
ATOM 3648 C CA . VAL A 1 485 ? 14.537 -9.793 -41.861 1.00 85.00 485 VAL A CA 1
ATOM 3649 C C . VAL A 1 485 ? 14.143 -10.373 -40.513 1.00 85.00 485 VAL A C 1
ATOM 3651 O O . VAL A 1 485 ? 13.050 -10.100 -40.020 1.00 85.00 485 VAL A O 1
ATOM 3654 N N . LEU A 1 486 ? 15.033 -11.143 -39.883 1.00 87.81 486 LEU A N 1
ATOM 3655 C CA . LEU A 1 486 ? 14.691 -11.863 -38.653 1.00 87.81 486 LEU A CA 1
ATOM 3656 C C . LEU A 1 486 ? 14.461 -10.936 -37.454 1.00 87.81 486 LEU A C 1
ATOM 3658 O O . LEU A 1 486 ? 13.548 -11.185 -36.671 1.00 87.81 486 LEU A O 1
ATOM 3662 N N . SER A 1 487 ? 15.215 -9.840 -37.352 1.00 89.50 487 SER A N 1
ATOM 3663 C CA . SER A 1 487 ? 15.044 -8.815 -36.309 1.00 89.50 487 SER A CA 1
ATOM 3664 C C . SER A 1 487 ? 13.649 -8.175 -36.295 1.00 89.50 487 SER A C 1
ATOM 3666 O O . SER A 1 487 ? 13.168 -7.786 -35.232 1.00 89.50 487 SER A O 1
ATOM 3668 N N . HIS A 1 488 ? 12.992 -8.096 -37.458 1.00 87.81 488 HIS A N 1
ATOM 3669 C CA . HIS A 1 488 ? 11.642 -7.553 -37.619 1.00 87.81 488 HIS A CA 1
ATOM 3670 C C . HIS A 1 488 ? 10.558 -8.637 -37.611 1.00 87.81 488 HIS A C 1
ATOM 3672 O O . HIS A 1 488 ? 9.440 -8.381 -37.168 1.00 87.81 488 HIS A O 1
ATOM 3678 N N . ALA A 1 489 ? 10.871 -9.839 -38.104 1.00 88.31 489 ALA A N 1
ATOM 3679 C CA . ALA A 1 489 ? 9.929 -10.954 -38.146 1.00 88.31 489 ALA A CA 1
ATOM 3680 C C . ALA A 1 489 ? 9.673 -11.551 -36.752 1.00 88.31 489 ALA A C 1
ATOM 3682 O O . ALA A 1 489 ? 8.547 -11.931 -36.433 1.00 88.31 489 ALA A O 1
ATOM 3683 N N . ILE A 1 490 ? 10.703 -11.612 -35.903 1.00 91.12 490 ILE A N 1
ATOM 3684 C CA . ILE A 1 490 ? 10.614 -12.217 -34.574 1.00 91.12 490 ILE A CA 1
ATOM 3685 C C . ILE A 1 490 ? 10.321 -11.123 -33.548 1.00 91.12 490 ILE A C 1
ATOM 3687 O O . ILE A 1 490 ? 11.192 -10.342 -33.168 1.00 91.12 490 ILE A O 1
ATOM 3691 N N . THR A 1 491 ? 9.080 -11.089 -33.066 1.00 90.06 491 THR A N 1
ATOM 3692 C CA . THR A 1 491 ? 8.632 -10.143 -32.035 1.00 90.06 491 THR A CA 1
ATOM 3693 C C . THR A 1 491 ? 8.242 -10.877 -30.754 1.00 90.06 491 THR A C 1
ATOM 3695 O O . THR A 1 491 ? 7.930 -12.065 -30.766 1.00 90.06 491 THR A O 1
ATOM 3698 N N . ARG A 1 492 ? 8.276 -10.173 -29.619 1.00 84.44 492 ARG A N 1
ATOM 3699 C CA . ARG A 1 492 ? 7.969 -10.755 -28.300 1.00 84.44 492 ARG A CA 1
ATOM 3700 C C . ARG A 1 492 ? 6.474 -10.890 -28.016 1.00 84.44 492 ARG A C 1
ATOM 3702 O O . ARG A 1 492 ? 6.087 -11.777 -27.267 1.00 84.44 492 ARG A O 1
ATOM 3709 N N . GLY A 1 493 ? 5.664 -9.995 -28.587 1.00 72.56 493 GLY A N 1
ATOM 3710 C CA . GLY A 1 493 ? 4.264 -9.787 -28.203 1.00 72.56 493 GLY A CA 1
ATOM 3711 C C . GLY A 1 493 ? 3.213 -10.360 -29.154 1.00 72.56 493 GLY A C 1
ATOM 3712 O O . GLY A 1 493 ? 2.028 -10.188 -28.890 1.00 72.56 493 GLY A O 1
ATOM 3713 N N . ARG A 1 494 ? 3.593 -11.019 -30.258 1.00 55.59 494 ARG A N 1
ATOM 3714 C CA . ARG A 1 494 ? 2.612 -11.664 -31.141 1.00 55.59 494 ARG A CA 1
ATOM 3715 C C . ARG A 1 494 ? 2.567 -13.172 -30.901 1.00 55.59 494 ARG A C 1
ATOM 3717 O O . ARG A 1 494 ? 3.525 -13.854 -31.263 1.00 55.59 494 ARG A O 1
ATOM 3724 N N . PRO A 1 495 ? 1.447 -13.718 -30.394 1.00 48.16 495 PRO A N 1
ATOM 3725 C CA . PRO A 1 495 ? 1.070 -15.056 -30.801 1.00 48.16 495 PRO A CA 1
ATOM 3726 C C . PRO A 1 495 ? 0.804 -14.977 -32.305 1.00 48.16 495 PRO A C 1
ATOM 3728 O O . PRO A 1 495 ? -0.018 -14.183 -32.764 1.00 48.16 495 PRO A O 1
ATOM 3731 N N . ILE A 1 496 ? 1.574 -15.726 -33.083 1.00 48.00 496 ILE A N 1
ATOM 3732 C CA . ILE A 1 496 ? 1.253 -15.944 -34.489 1.00 48.00 496 ILE A CA 1
ATOM 3733 C C . ILE A 1 496 ? -0.039 -16.764 -34.469 1.00 48.00 496 ILE A C 1
ATOM 3735 O O . ILE A 1 496 ? -0.052 -17.850 -33.891 1.00 48.00 496 ILE A O 1
ATOM 3739 N N . ALA A 1 497 ? -1.120 -16.157 -34.959 1.00 40.31 497 ALA A N 1
ATOM 3740 C CA . ALA A 1 497 ? -2.449 -16.756 -35.024 1.00 40.31 497 ALA A CA 1
ATOM 3741 C C . ALA A 1 497 ? -2.496 -17.927 -36.008 1.00 40.31 497 ALA A C 1
ATOM 3743 O O . ALA A 1 497 ? -1.779 -17.849 -37.036 1.00 40.31 497 ALA A O 1
#